Protein AF-A0A359LTC3-F1 (afdb_monomer_lite)

Foldseek 3Di:
DAAPVRLPLKFFFPFDDQQKTFTPAQDDDPVSGDDAFWWKWKAFQVCVVVLHGTFIWGFHDDDGRITGTDNDTPDDDDDHCVHAPSVRRIMMTTHPDNTDDDQDQDADPVRHRDDPRWDDDDPPDTDHDHDDDDTRPFADDWDQDPVVRDIRFDDDVPHGDDDGGDDDDDDDDDQWDWDDDPDTDDIGGPDPDDDPQQQFAKWWQFKFFAWDPPVPDPDTFTHTDWFAAEDELVRQQNWMKIFIPWFWDFVLKDLVFKWKWWFQFDQDPPDDDPNFQEGPGTDIDTFDWPDFTGDIRMTITHGDPVSSVVLQVSCQRHPLDFWIKMKIKGFFCRIAHVPDRHTHQQAWDFDDDDPDPGGGTDPGHHPRGGGDMHMGMYIYGYDAAAQDDPPQAFAEQDWDWFQAAPSRKIKIKHWGWLVSLVVLVPDDADPGPFHWHNFWDHHYVQWTFRFGNDHPCLNQQQPLVGHTFDADPVPRHGDVSSGDDQCQDHQRDDDDSTDIGMHMTMGNDIDNHRPPVRDCPVVVPDDPDDD

Radius of gyration: 44.3 Å; chains: 1; bounding box: 85×66×125 Å

Structure (mmCIF, N/CA/C/O backbone):
data_AF-A0A359LTC3-F1
#
_entry.id   AF-A0A359LTC3-F1
#
loop_
_atom_site.group_PDB
_atom_site.id
_atom_site.type_symbol
_atom_site.label_atom_id
_atom_site.label_alt_id
_atom_site.label_comp_id
_atom_site.label_asym_id
_atom_site.label_entity_id
_atom_site.label_seq_id
_atom_site.pdbx_PDB_ins_code
_atom_site.Cartn_x
_atom_site.Cartn_y
_atom_site.Cartn_z
_atom_site.occupancy
_atom_site.B_iso_or_equiv
_atom_site.auth_seq_id
_atom_site.auth_comp_id
_atom_site.auth_asym_id
_atom_site.auth_atom_id
_atom_site.pdbx_PDB_model_num
ATOM 1 N N . LYS A 1 1 ? -22.856 -18.318 55.490 1.00 91.56 1 LYS A N 1
ATOM 2 C CA . LYS A 1 1 ? -24.309 -18.609 55.398 1.00 91.56 1 LYS A CA 1
ATOM 3 C C . LYS A 1 1 ? -24.530 -19.569 54.240 1.00 91.56 1 LYS A C 1
ATOM 5 O O . LYS A 1 1 ? -23.689 -19.581 53.349 1.00 91.56 1 LYS A O 1
ATOM 10 N N . TRP A 1 2 ? -25.580 -20.380 54.265 1.00 93.00 2 TRP A N 1
ATOM 11 C CA . TRP A 1 2 ? -25.885 -21.337 53.197 1.00 93.00 2 TRP A CA 1
ATOM 12 C C . TRP A 1 2 ? -27.396 -21.496 53.049 1.00 93.00 2 TRP A C 1
ATOM 14 O O . TRP A 1 2 ? -28.146 -21.136 53.960 1.00 93.00 2 TRP A O 1
ATOM 24 N N . SER A 1 3 ? -27.821 -21.997 51.888 1.00 92.00 3 SER A N 1
ATOM 25 C CA . SER A 1 3 ? -29.218 -22.319 51.634 1.00 92.00 3 SER A CA 1
ATOM 26 C C . SER A 1 3 ? -29.363 -23.611 50.841 1.00 92.00 3 SER A C 1
ATOM 28 O O . SER A 1 3 ? -28.642 -23.811 49.862 1.00 92.00 3 SER A O 1
ATOM 30 N N . ARG A 1 4 ? -30.314 -24.463 51.242 1.00 89.88 4 ARG A N 1
ATOM 31 C CA . ARG A 1 4 ? -30.655 -25.697 50.506 1.00 89.88 4 ARG A CA 1
ATOM 32 C C . ARG A 1 4 ? -31.466 -25.413 49.238 1.00 89.88 4 ARG A C 1
ATOM 34 O O . ARG A 1 4 ? -31.474 -26.208 48.306 1.00 89.88 4 ARG A O 1
ATOM 41 N N . GLU A 1 5 ? -32.107 -24.248 49.177 1.00 88.81 5 GLU A N 1
ATOM 42 C CA . GLU A 1 5 ? -32.974 -23.825 48.072 1.00 88.81 5 GLU A CA 1
ATOM 43 C C . GLU A 1 5 ? -32.286 -22.801 47.165 1.00 88.81 5 GLU A C 1
ATOM 45 O O . GLU A 1 5 ? -32.947 -21.971 46.537 1.00 88.81 5 GLU A O 1
ATOM 50 N N . ASN A 1 6 ? -30.949 -22.821 47.111 1.00 89.31 6 ASN A N 1
ATOM 51 C CA . ASN A 1 6 ? -30.146 -21.909 46.293 1.00 89.31 6 ASN A CA 1
ATOM 52 C C . ASN A 1 6 ? -30.446 -20.415 46.571 1.00 89.31 6 ASN A C 1
ATOM 54 O O . ASN A 1 6 ? -30.403 -19.582 45.667 1.00 89.31 6 ASN A O 1
ATOM 58 N N . GLY A 1 7 ? -30.834 -20.072 47.808 1.00 89.00 7 GLY A N 1
ATOM 59 C CA . GLY A 1 7 ? -31.198 -18.701 48.184 1.00 89.00 7 GLY A CA 1
ATOM 60 C C . GLY A 1 7 ? -32.370 -18.127 47.374 1.00 89.00 7 GLY A C 1
ATOM 61 O O . GLY A 1 7 ? -32.441 -16.912 47.165 1.00 89.00 7 GLY A O 1
ATOM 62 N N . SER A 1 8 ? -33.253 -18.994 46.864 1.00 89.50 8 SER A N 1
ATOM 63 C CA . SER A 1 8 ? -34.365 -18.613 45.984 1.00 89.50 8 SER A CA 1
ATOM 64 C C . SER A 1 8 ? -35.547 -17.979 46.721 1.00 89.50 8 SER A C 1
ATOM 66 O O . SER A 1 8 ? -36.299 -17.216 46.112 1.00 89.50 8 SER A O 1
ATOM 68 N N . VAL A 1 9 ? -35.690 -18.227 48.027 1.00 92.19 9 VAL A N 1
ATOM 69 C CA . VAL A 1 9 ? -36.704 -17.575 48.865 1.00 92.19 9 VAL A CA 1
ATOM 70 C C . VAL A 1 9 ? -36.259 -16.149 49.166 1.00 92.19 9 VAL A C 1
ATOM 72 O O . VAL A 1 9 ? -35.479 -15.879 50.081 1.00 92.19 9 VAL A O 1
ATOM 75 N N . ALA A 1 10 ? -36.746 -15.226 48.342 1.00 93.12 10 ALA A N 1
ATOM 76 C CA . ALA A 1 10 ? -36.488 -13.804 48.462 1.00 93.12 10 ALA A CA 1
ATOM 77 C C . ALA A 1 10 ? -37.750 -12.988 48.166 1.00 93.12 10 ALA A C 1
ATOM 79 O O . ALA A 1 10 ? -38.581 -13.372 47.342 1.00 93.12 10 ALA A O 1
ATOM 80 N N . ALA A 1 11 ? -37.875 -11.837 48.820 1.00 93.44 11 ALA A N 1
ATOM 81 C CA . ALA A 1 11 ? -39.006 -10.935 48.654 1.00 93.44 11 ALA A CA 1
ATOM 82 C C . ALA A 1 11 ? -38.550 -9.480 48.604 1.00 93.44 11 ALA A C 1
ATOM 84 O O . ALA A 1 11 ? -37.616 -9.072 49.295 1.00 93.44 11 ALA A O 1
ATOM 85 N N . ARG A 1 12 ? -39.240 -8.681 47.788 1.00 94.81 12 ARG A N 1
ATOM 86 C CA . ARG A 1 12 ? -39.010 -7.238 47.713 1.00 94.81 12 ARG A CA 1
ATOM 87 C C . ARG A 1 12 ? -39.484 -6.562 48.998 1.00 94.81 12 ARG A C 1
ATOM 89 O O . ARG A 1 12 ? -40.595 -6.827 49.460 1.00 94.81 12 ARG A O 1
ATOM 96 N N . VAL A 1 13 ? -38.663 -5.654 49.512 1.00 96.00 13 VAL A N 1
ATOM 97 C CA . VAL A 1 13 ? -39.002 -4.775 50.629 1.00 96.00 13 VAL A CA 1
ATOM 98 C C . VAL A 1 13 ? -39.841 -3.607 50.115 1.00 96.00 13 VAL A C 1
ATOM 100 O O . VAL A 1 13 ? -39.467 -2.915 49.169 1.00 96.00 13 VAL A O 1
ATOM 103 N N . GLU A 1 14 ? -40.992 -3.401 50.744 1.00 95.00 14 GLU A N 1
ATOM 104 C CA . GLU A 1 14 ? -41.882 -2.263 50.525 1.00 95.00 14 GLU A CA 1
ATOM 105 C C . GLU A 1 14 ? -41.558 -1.109 51.478 1.00 95.00 14 GLU A C 1
ATOM 107 O O . GLU A 1 14 ? -41.566 0.046 51.063 1.00 95.00 14 GLU A O 1
ATOM 112 N N . SER A 1 15 ? -41.248 -1.401 52.743 1.00 94.81 15 SER A N 1
ATOM 113 C CA . SER A 1 15 ? -40.854 -0.388 53.724 1.00 94.81 15 SER A CA 1
ATOM 114 C C . SER A 1 15 ? -40.030 -0.984 54.867 1.00 94.81 15 SER A C 1
ATOM 116 O O . SER A 1 15 ? -40.087 -2.185 55.135 1.00 94.81 15 SER A O 1
ATOM 118 N N . ILE A 1 16 ? -39.254 -0.127 55.534 1.00 95.44 16 ILE A N 1
ATOM 119 C CA . ILE A 1 16 ? -38.472 -0.450 56.732 1.00 95.44 16 ILE A CA 1
ATOM 120 C C . ILE A 1 16 ? -38.823 0.599 57.785 1.00 95.44 16 ILE A C 1
ATOM 122 O O . ILE A 1 16 ? -38.643 1.792 57.533 1.00 95.44 16 ILE A O 1
ATOM 126 N N . SER A 1 17 ? -39.314 0.173 58.948 1.00 93.88 17 SER A N 1
ATOM 127 C CA . SER A 1 17 ? -39.653 1.065 60.059 1.00 93.88 17 SER A CA 1
ATOM 128 C C . SER A 1 17 ? -39.229 0.453 61.390 1.00 93.88 17 SER A C 1
ATOM 130 O O . SER A 1 17 ? -39.826 -0.505 61.873 1.00 93.88 17 SER A O 1
ATOM 132 N N . GLY A 1 18 ? -38.165 0.993 61.989 1.00 90.88 18 GLY A N 1
ATOM 133 C CA . GLY A 1 18 ? -37.578 0.414 63.198 1.00 90.88 18 GLY A CA 1
ATOM 134 C C . GLY A 1 18 ? -37.147 -1.038 62.968 1.00 90.88 18 GLY A C 1
ATOM 135 O O . GLY A 1 18 ? -36.305 -1.298 62.115 1.00 90.88 18 GLY A O 1
ATOM 136 N N . SER A 1 19 ? -37.732 -1.967 63.724 1.00 94.19 19 SER A N 1
ATOM 137 C CA . SER A 1 19 ? -37.494 -3.413 63.617 1.00 94.19 19 SER A CA 1
ATOM 138 C C . SER A 1 19 ? -38.477 -4.138 62.692 1.00 94.19 19 SER A C 1
ATOM 140 O O . SER A 1 19 ? -38.476 -5.365 62.661 1.00 94.19 19 SER A O 1
ATOM 142 N N . GLU A 1 20 ? -39.347 -3.421 61.981 1.00 96.06 20 GLU A N 1
ATOM 143 C CA . GLU A 1 20 ? -40.336 -4.005 61.074 1.00 96.06 20 GLU A CA 1
ATOM 144 C C . GLU A 1 20 ? -39.928 -3.798 59.612 1.00 96.06 20 GLU A C 1
ATOM 146 O O . GLU A 1 20 ? -39.663 -2.678 59.165 1.00 96.06 20 GLU A O 1
ATOM 151 N N . ILE A 1 21 ? -39.910 -4.889 58.848 1.00 96.69 21 ILE A N 1
ATOM 152 C CA . ILE A 1 21 ? -39.677 -4.906 57.403 1.00 96.69 21 ILE A CA 1
ATOM 153 C C . ILE A 1 21 ? -40.971 -5.367 56.735 1.00 96.69 21 ILE A C 1
ATOM 155 O O . ILE A 1 21 ? -41.387 -6.513 56.897 1.00 96.69 21 ILE A O 1
ATOM 159 N N . THR A 1 22 ? -41.610 -4.487 55.967 1.00 95.94 22 THR A N 1
ATOM 160 C CA . THR A 1 22 ? -42.821 -4.833 55.210 1.00 95.94 22 THR A CA 1
ATOM 161 C C . THR A 1 22 ? -42.436 -5.313 53.819 1.00 95.94 22 THR A C 1
ATOM 163 O O . THR A 1 22 ? -41.680 -4.643 53.115 1.00 95.94 22 THR A O 1
ATOM 166 N N . LEU A 1 23 ? -42.964 -6.461 53.404 1.00 94.69 23 LEU A N 1
ATOM 167 C CA . LEU A 1 23 ? -42.691 -7.084 52.113 1.00 94.69 23 LEU A CA 1
ATOM 168 C C . LEU A 1 23 ? -43.832 -6.864 51.120 1.00 94.69 23 LEU A C 1
ATOM 170 O O . LEU A 1 23 ? -45.009 -7.000 51.450 1.00 94.69 23 LEU A O 1
ATOM 174 N N . THR A 1 24 ? -43.495 -6.651 49.846 1.00 90.62 24 THR A N 1
ATOM 175 C CA . THR A 1 24 ? -44.521 -6.552 48.796 1.00 90.62 24 THR A CA 1
ATOM 176 C C . THR A 1 24 ? -45.248 -7.883 48.599 1.00 90.62 24 THR A C 1
ATOM 178 O O . THR A 1 24 ? -46.451 -7.891 48.347 1.00 90.62 24 THR A O 1
ATOM 181 N N . ALA A 1 25 ? -44.547 -9.016 48.715 1.00 84.06 25 ALA A N 1
ATOM 182 C CA . ALA A 1 25 ? -45.129 -10.358 48.678 1.00 84.06 25 ALA A CA 1
ATOM 183 C C . ALA A 1 25 ? -44.219 -11.360 49.426 1.00 84.06 25 ALA A C 1
ATOM 185 O O . ALA A 1 25 ? -43.155 -11.685 48.905 1.00 84.06 25 ALA A O 1
ATOM 186 N N . PRO A 1 26 ? -44.609 -11.862 50.612 1.00 73.19 26 PRO A N 1
ATOM 187 C CA . PRO A 1 26 ? -43.753 -12.684 51.483 1.00 73.19 26 PRO A CA 1
ATOM 188 C C . PRO A 1 26 ? -43.601 -14.166 51.066 1.00 73.19 26 PRO A C 1
ATOM 190 O O . PRO A 1 26 ? -42.971 -14.931 51.786 1.00 73.19 26 PRO A O 1
ATOM 193 N N . GLY A 1 27 ? -44.152 -14.589 49.921 1.00 68.31 27 GLY A N 1
ATOM 194 C CA . GLY A 1 27 ? -44.245 -16.008 49.526 1.00 68.31 27 GLY A CA 1
ATOM 195 C C . GLY A 1 27 ? -45.636 -16.601 49.799 1.00 68.31 27 GLY A C 1
ATOM 196 O O . GLY A 1 27 ? -46.436 -16.004 50.514 1.00 68.31 27 GLY A O 1
ATOM 197 N N . ARG A 1 28 ? -45.987 -17.722 49.144 1.00 59.72 28 ARG A N 1
ATOM 198 C CA . ARG A 1 28 ? -47.367 -18.272 49.138 1.00 59.72 28 ARG A CA 1
ATOM 199 C C . ARG A 1 28 ? -47.667 -19.295 50.246 1.00 59.72 28 ARG A C 1
ATOM 201 O O . ARG A 1 28 ? -48.844 -19.528 50.505 1.00 59.72 28 ARG A O 1
ATOM 208 N N . ASP A 1 29 ? -46.660 -19.912 50.865 1.00 62.38 29 ASP A N 1
ATOM 209 C CA . ASP A 1 29 ? -46.832 -20.972 51.871 1.00 62.38 29 ASP A CA 1
ATOM 210 C C . ASP A 1 29 ? -45.672 -21.016 52.892 1.00 62.38 29 ASP A C 1
ATOM 212 O O . ASP A 1 29 ? -44.724 -20.243 52.791 1.00 62.38 29 ASP A O 1
ATOM 216 N N . GLN A 1 30 ? -45.763 -21.902 53.895 1.00 57.91 30 GLN A N 1
ATOM 217 C CA . GLN A 1 30 ? -44.752 -22.058 54.957 1.00 57.91 30 GLN A CA 1
ATOM 218 C C . GLN A 1 30 ? -43.408 -22.627 54.470 1.00 57.91 30 GLN A C 1
ATOM 220 O O . GLN A 1 30 ? -42.405 -22.450 55.153 1.00 57.91 30 GLN A O 1
ATOM 225 N N . LEU A 1 31 ? -43.371 -23.318 53.327 1.00 62.31 31 LEU A N 1
ATOM 226 C CA . LEU A 1 31 ? -42.139 -23.894 52.776 1.00 62.31 31 LEU A CA 1
ATOM 227 C C . LEU A 1 31 ? -41.348 -22.834 51.999 1.00 62.31 31 LEU A C 1
ATOM 229 O O . LEU A 1 31 ? -40.141 -22.701 52.186 1.00 62.31 31 LEU A O 1
ATOM 233 N N . LEU A 1 32 ? -42.046 -22.024 51.204 1.00 70.19 32 LEU A N 1
ATOM 234 C CA . LEU A 1 32 ? -41.499 -20.998 50.311 1.00 70.19 32 LEU A CA 1
ATOM 235 C C . LEU A 1 32 ? -41.654 -19.566 50.857 1.00 70.19 32 LEU A C 1
ATOM 237 O O . LEU A 1 32 ? -41.551 -18.599 50.098 1.00 70.19 32 LEU A O 1
ATOM 241 N N . GLY A 1 33 ? -41.967 -19.427 52.145 1.00 83.12 33 GLY A N 1
ATOM 242 C CA . GLY A 1 33 ? -42.194 -18.152 52.828 1.00 83.12 33 GLY A CA 1
ATOM 243 C C . GLY A 1 33 ? -41.216 -17.901 53.974 1.00 83.12 33 GLY A C 1
ATOM 244 O O . GLY A 1 33 ? -40.239 -18.622 54.156 1.00 83.12 33 GLY A O 1
ATOM 245 N N . PHE A 1 34 ? -41.483 -16.866 54.762 1.00 90.75 34 PHE A N 1
ATOM 246 C CA . PHE A 1 34 ? -40.676 -16.512 55.932 1.00 90.75 34 PHE A CA 1
ATOM 247 C C . PHE A 1 34 ? -41.356 -16.994 57.213 1.00 90.75 34 PHE A C 1
ATOM 249 O O . PHE A 1 34 ? -42.572 -16.855 57.361 1.00 90.75 34 PHE A O 1
ATOM 256 N N . ALA A 1 35 ? -40.575 -17.527 58.148 1.00 90.88 35 ALA A N 1
ATOM 257 C CA . ALA A 1 35 ? -41.045 -18.009 59.438 1.00 90.88 35 ALA A CA 1
ATOM 258 C C . ALA A 1 35 ? -40.276 -17.370 60.605 1.00 90.88 35 ALA A C 1
ATOM 260 O O . ALA A 1 35 ? -39.141 -16.905 60.478 1.00 90.88 35 ALA A O 1
ATOM 261 N N . THR A 1 36 ? -40.903 -17.364 61.784 1.00 93.19 36 THR A N 1
ATOM 262 C CA . THR A 1 36 ? -40.237 -16.957 63.024 1.00 93.19 36 THR A CA 1
ATOM 263 C C . THR A 1 36 ? -38.998 -17.815 63.263 1.00 93.19 36 THR A C 1
ATOM 265 O O . THR A 1 36 ? -39.069 -19.042 63.277 1.00 93.19 36 THR A O 1
ATOM 268 N N . GLY A 1 37 ? -37.873 -17.157 63.531 1.00 91.94 37 GLY A N 1
ATOM 269 C CA . GLY A 1 37 ? -36.592 -17.796 63.789 1.00 91.94 37 GLY A CA 1
ATOM 270 C C . GLY A 1 37 ? -35.695 -17.939 62.562 1.00 91.94 37 GLY A C 1
ATOM 271 O O . GLY A 1 37 ? -34.514 -18.233 62.774 1.00 91.94 37 GLY A O 1
ATOM 272 N N . ASP A 1 38 ? -36.206 -17.692 61.351 1.00 92.81 38 ASP A N 1
ATOM 273 C CA . ASP A 1 38 ? -35.420 -17.704 60.116 1.00 92.81 38 ASP A CA 1
ATOM 274 C C . ASP A 1 38 ? -34.346 -16.613 60.121 1.00 92.81 38 ASP A C 1
ATOM 276 O O . ASP A 1 38 ? -34.516 -15.530 60.694 1.00 92.81 38 ASP A O 1
ATOM 280 N N . TRP A 1 39 ? -33.244 -16.894 59.429 1.00 95.56 39 TRP A N 1
ATOM 281 C CA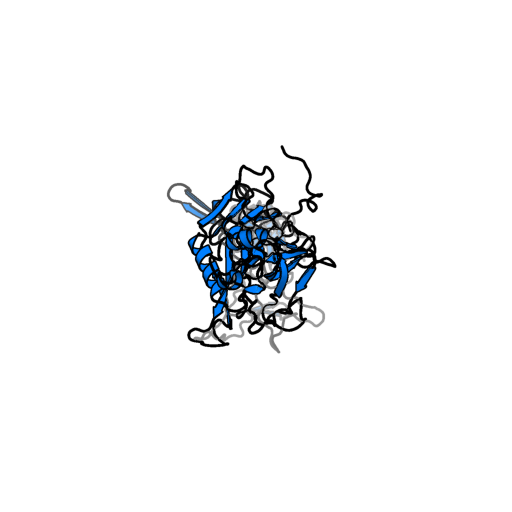 . TRP A 1 39 ? -32.213 -15.911 59.128 1.00 95.56 39 TRP A CA 1
ATOM 282 C C . TRP A 1 39 ? -32.455 -15.308 57.753 1.00 95.56 39 TRP A C 1
ATOM 284 O O . TRP A 1 39 ? -32.657 -16.027 56.774 1.00 95.56 39 TRP A O 1
ATOM 294 N N . ILE A 1 40 ? -32.393 -13.983 57.671 1.00 95.75 40 ILE A N 1
ATOM 295 C CA . ILE A 1 40 ? -32.531 -13.242 56.423 1.00 95.75 40 ILE A CA 1
ATOM 296 C C . ILE A 1 40 ? -31.348 -12.309 56.201 1.00 95.75 40 ILE A C 1
ATOM 298 O O . ILE A 1 40 ? -30.773 -11.771 57.144 1.00 95.75 40 ILE A O 1
ATOM 302 N N . GLU A 1 41 ? -31.002 -12.099 54.938 1.00 96.31 41 GLU A N 1
ATOM 303 C CA . GLU A 1 41 ? -30.144 -10.999 54.514 1.00 96.31 41 GLU A CA 1
ATOM 304 C C . GLU A 1 41 ? -30.977 -9.910 53.849 1.00 96.31 41 GLU A C 1
ATOM 306 O O . GLU A 1 41 ? -31.718 -10.202 52.909 1.00 96.31 41 GLU A O 1
ATOM 311 N N . VAL A 1 42 ? -30.811 -8.668 54.299 1.00 96.75 42 VAL A N 1
ATOM 312 C CA . VAL A 1 42 ? -31.336 -7.474 53.630 1.00 96.75 42 VAL A CA 1
ATOM 313 C C . VAL A 1 42 ? -30.253 -6.898 52.722 1.00 96.75 42 VAL A C 1
ATOM 315 O O . VAL A 1 42 ? -29.126 -6.681 53.161 1.00 96.75 42 VAL A O 1
ATOM 318 N N . THR A 1 43 ? -30.575 -6.666 51.452 1.00 96.25 43 THR A N 1
ATOM 319 C CA . THR A 1 43 ? -29.653 -6.069 50.473 1.00 96.25 43 THR A CA 1
ATOM 320 C C . THR A 1 43 ? -30.418 -5.291 49.397 1.00 96.25 43 THR A C 1
ATOM 322 O O . THR A 1 43 ? -31.649 -5.325 49.365 1.00 96.25 43 THR A O 1
ATOM 325 N N . ASP A 1 44 ? -29.711 -4.584 48.519 1.00 95.88 44 ASP A N 1
ATOM 326 C CA . ASP A 1 44 ? -30.258 -3.855 47.373 1.00 95.88 44 ASP A CA 1
ATOM 327 C C . ASP A 1 44 ? -29.274 -3.862 46.185 1.00 95.88 44 ASP A C 1
ATOM 329 O O . ASP A 1 44 ? -28.146 -4.351 46.293 1.00 95.88 44 ASP A O 1
ATOM 333 N N . ASP A 1 45 ? -29.695 -3.336 45.034 1.00 94.69 45 ASP A N 1
ATOM 334 C CA . ASP A 1 45 ? -28.867 -3.330 43.823 1.00 94.69 45 ASP A CA 1
ATOM 335 C C . ASP A 1 45 ? -27.600 -2.467 43.989 1.00 94.69 45 ASP A C 1
ATOM 337 O O . ASP A 1 45 ? -26.589 -2.727 43.341 1.00 94.69 45 ASP A O 1
ATOM 341 N N . LEU A 1 46 ? -27.613 -1.441 44.853 1.00 94.12 46 LEU A N 1
ATOM 342 C CA . LEU A 1 46 ? -26.445 -0.580 45.072 1.00 94.12 46 LEU A CA 1
ATOM 343 C C . LEU A 1 46 ? -25.337 -1.318 45.823 1.00 94.12 46 LEU A C 1
ATOM 345 O O . LEU A 1 46 ? -24.171 -1.191 45.453 1.00 94.12 46 LEU A O 1
ATOM 349 N N . HIS A 1 47 ? -25.693 -2.090 46.850 1.00 93.12 47 HIS A N 1
ATOM 350 C CA . HIS A 1 47 ? -24.747 -2.935 47.577 1.00 93.12 47 HIS A CA 1
ATOM 351 C C . HIS A 1 47 ? -24.182 -4.031 46.672 1.00 93.12 47 HIS A C 1
ATOM 353 O O . HIS A 1 47 ? -22.965 -4.214 46.618 1.00 93.12 47 HIS A O 1
ATOM 359 N N . GLU A 1 48 ? -25.041 -4.697 45.890 1.00 89.75 48 GLU A N 1
ATOM 360 C CA . GLU A 1 48 ? -24.609 -5.720 44.931 1.00 89.75 48 GLU A CA 1
ATOM 361 C C . GLU A 1 48 ? -23.626 -5.140 43.895 1.00 89.75 48 GLU A C 1
ATOM 363 O O . GLU A 1 48 ? -22.558 -5.712 43.678 1.00 89.75 48 GLU A O 1
ATOM 368 N N . LEU A 1 49 ? -23.918 -3.967 43.316 1.00 88.62 49 LEU A N 1
ATOM 369 C CA . LEU A 1 49 ? -23.048 -3.305 42.332 1.00 88.62 49 LEU A CA 1
ATOM 370 C C . LEU A 1 49 ? -21.732 -2.773 42.920 1.00 88.62 49 LEU A C 1
ATOM 372 O O . LEU A 1 49 ? -20.749 -2.637 42.189 1.00 88.62 49 LEU A O 1
ATOM 376 N N . ARG A 1 50 ? -21.697 -2.449 44.218 1.00 89.81 50 ARG A N 1
ATOM 377 C CA . ARG A 1 50 ? -20.484 -1.997 44.921 1.00 89.81 50 ARG A CA 1
ATOM 378 C C . ARG A 1 50 ? -19.677 -3.138 45.542 1.00 89.81 50 ARG A C 1
ATOM 380 O O . ARG A 1 50 ? -18.564 -2.897 46.006 1.00 89.81 50 ARG A O 1
ATOM 387 N N . GLY A 1 51 ? -20.197 -4.367 45.531 1.00 89.06 51 GLY A N 1
ATOM 388 C CA . GLY A 1 51 ? -19.580 -5.502 46.221 1.00 89.06 51 GLY A CA 1
ATOM 389 C C . GLY A 1 51 ? -19.613 -5.361 47.749 1.00 89.06 51 GLY A C 1
ATOM 390 O O . GLY A 1 51 ? -18.726 -5.865 48.440 1.00 89.06 51 GLY A O 1
ATOM 391 N N . GLU A 1 52 ? -20.610 -4.656 48.281 1.00 92.50 52 GLU A N 1
ATOM 392 C CA . GLU A 1 52 ? -20.820 -4.447 49.717 1.00 92.50 52 GLU A CA 1
ATOM 393 C C . GLU A 1 52 ? -21.769 -5.528 50.269 1.00 92.50 52 GLU A C 1
ATOM 395 O O . GLU A 1 52 ? -22.740 -5.892 49.599 1.00 92.50 52 GLU A O 1
ATOM 400 N N . PRO A 1 53 ? -21.497 -6.109 51.453 1.00 91.69 53 PRO A N 1
ATOM 401 C CA . PRO A 1 53 ? -22.353 -7.152 52.014 1.00 91.69 53 PRO A CA 1
ATOM 402 C C . PRO A 1 53 ? -23.701 -6.583 52.479 1.00 91.69 53 PRO A C 1
ATOM 404 O O . PRO A 1 53 ? -23.790 -5.428 52.894 1.00 91.69 53 PRO A O 1
ATOM 407 N N . GLY A 1 54 ? -24.750 -7.409 52.442 1.00 94.81 54 GLY A N 1
ATOM 408 C CA . GLY A 1 54 ? -26.029 -7.082 53.069 1.00 94.81 54 GLY A CA 1
ATOM 409 C C . GLY A 1 54 ? -26.015 -7.271 54.591 1.00 94.81 54 GLY A C 1
ATOM 410 O O . GLY A 1 54 ? -25.048 -7.772 55.167 1.00 94.81 54 GLY A O 1
ATOM 41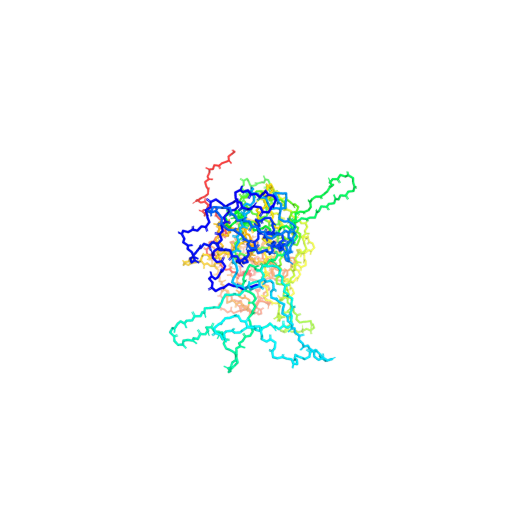1 N N . SER A 1 55 ? -27.123 -6.916 55.240 1.00 95.62 55 SER A N 1
ATOM 412 C CA . SER A 1 55 ? -27.326 -7.106 56.679 1.00 95.62 55 SER A CA 1
ATOM 413 C C . SER A 1 55 ? -27.916 -8.474 56.972 1.00 95.62 55 SER A C 1
ATOM 415 O O . SER A 1 55 ? -29.044 -8.750 56.564 1.00 95.62 55 SER A O 1
ATOM 417 N N . LEU A 1 56 ? -27.208 -9.309 57.729 1.00 95.88 56 LEU A N 1
ATOM 418 C CA . LEU A 1 56 ? -27.707 -10.604 58.188 1.00 95.88 56 LEU A CA 1
ATOM 419 C C . LEU A 1 56 ? -28.391 -10.453 59.554 1.00 95.88 56 LEU A C 1
ATOM 421 O O . LEU A 1 56 ? -27.766 -10.012 60.520 1.00 95.88 56 LEU A O 1
ATOM 425 N N . ILE A 1 57 ? -29.664 -10.835 59.651 1.00 96.62 57 ILE A N 1
ATOM 426 C CA . ILE A 1 57 ? -30.468 -10.689 60.870 1.00 96.62 57 ILE A CA 1
ATOM 427 C C . ILE A 1 57 ? -31.490 -11.818 61.017 1.00 96.62 57 ILE A C 1
ATOM 429 O O . ILE A 1 57 ? -31.848 -12.476 60.039 1.00 96.62 57 ILE A O 1
ATOM 433 N N . ARG A 1 58 ? -31.968 -12.045 62.242 1.00 96.69 58 ARG A N 1
ATOM 434 C CA . ARG A 1 58 ? -32.974 -13.063 62.544 1.00 96.69 58 ARG A CA 1
ATOM 435 C C . ARG A 1 58 ? -34.375 -12.468 62.683 1.00 96.69 58 ARG A C 1
ATOM 437 O O . ARG A 1 58 ? -34.546 -11.386 63.247 1.00 96.69 58 ARG A O 1
ATOM 444 N N . ILE A 1 59 ? -35.375 -13.205 62.206 1.00 95.56 59 ILE A N 1
ATOM 445 C CA . ILE A 1 59 ? -36.797 -12.884 62.361 1.00 95.56 59 ILE A CA 1
ATOM 446 C C . ILE A 1 59 ? -37.283 -13.323 63.749 1.00 95.56 59 ILE A C 1
ATOM 448 O O . ILE A 1 59 ? -37.116 -14.483 64.131 1.00 95.56 59 ILE A O 1
ATOM 452 N N . ILE A 1 60 ? -37.935 -12.420 64.482 1.00 96.81 60 ILE A N 1
ATOM 453 C CA . ILE A 1 60 ? -38.571 -12.705 65.778 1.00 96.81 60 ILE A CA 1
ATOM 454 C C . ILE A 1 60 ? -40.075 -12.968 65.655 1.00 96.81 60 ILE A C 1
ATOM 456 O O . ILE A 1 60 ? -40.625 -13.737 66.440 1.00 96.81 60 ILE A O 1
ATOM 460 N N . GLU A 1 61 ? -40.736 -12.382 64.657 1.00 95.44 61 GLU A N 1
ATOM 461 C CA . GLU A 1 61 ? -42.168 -12.562 64.415 1.00 95.44 61 GLU A CA 1
ATOM 462 C C . GLU A 1 61 ? -42.506 -12.338 62.937 1.00 95.44 61 GLU A C 1
ATOM 464 O O . GLU A 1 61 ? -41.899 -11.496 62.274 1.00 95.44 61 GLU A O 1
ATOM 469 N N . VAL A 1 62 ? -43.487 -13.087 62.428 1.00 93.25 62 VAL A N 1
ATOM 470 C CA . VAL A 1 62 ? -44.048 -12.907 61.083 1.00 93.25 62 VAL A CA 1
ATOM 471 C C . VAL A 1 62 ? -45.544 -12.655 61.201 1.00 93.25 62 VAL A C 1
ATOM 473 O O . VAL A 1 62 ? -46.284 -13.518 61.675 1.00 93.25 62 VAL A O 1
ATOM 476 N N . ASN A 1 63 ? -45.993 -11.492 60.733 1.00 91.88 63 ASN A N 1
ATOM 477 C CA . ASN A 1 63 ? -47.405 -11.132 60.658 1.00 91.88 63 ASN A CA 1
ATOM 478 C C . ASN A 1 63 ? -47.774 -10.758 59.217 1.00 91.88 63 ASN A C 1
ATOM 480 O O . ASN A 1 63 ? -47.571 -9.624 58.778 1.00 91.88 63 ASN A O 1
ATOM 484 N N . ASP A 1 64 ? -48.296 -11.739 58.477 1.00 88.56 64 ASP A N 1
ATOM 485 C CA . ASP A 1 64 ? -48.592 -11.651 57.043 1.00 88.56 64 ASP A CA 1
ATOM 486 C C . ASP A 1 64 ? -47.382 -11.140 56.237 1.00 88.56 64 ASP A C 1
ATOM 488 O O . ASP A 1 64 ? -46.455 -11.897 55.951 1.00 88.56 64 ASP A O 1
ATOM 492 N N . ARG A 1 65 ? -47.359 -9.847 55.899 1.00 92.38 65 ARG A N 1
ATOM 493 C CA . ARG A 1 65 ? -46.302 -9.211 55.096 1.00 92.38 65 ARG A CA 1
ATOM 494 C C . ARG A 1 65 ? -45.212 -8.545 55.926 1.00 92.38 65 ARG A C 1
ATOM 496 O O . ARG A 1 65 ? -44.242 -8.060 55.349 1.00 92.38 65 ARG A O 1
ATOM 503 N N . VAL A 1 66 ? -45.400 -8.445 57.236 1.00 95.19 66 VAL A N 1
ATOM 504 C CA . VAL A 1 66 ? -44.512 -7.709 58.133 1.00 95.19 66 VAL A CA 1
ATOM 505 C C . VAL A 1 66 ? -43.618 -8.702 58.859 1.00 95.19 66 VAL A C 1
ATOM 507 O O . VAL A 1 66 ? -44.098 -9.585 59.571 1.00 95.19 66 VAL A O 1
ATOM 510 N N . LEU A 1 67 ? -42.312 -8.554 58.655 1.00 96.12 67 LEU A N 1
ATOM 511 C CA . LEU A 1 67 ? -41.285 -9.277 59.389 1.00 96.12 67 LEU A CA 1
ATOM 512 C C . LEU A 1 67 ? -40.782 -8.387 60.518 1.00 96.12 67 LEU A C 1
ATOM 514 O O . LEU A 1 67 ? -40.202 -7.332 60.257 1.00 96.12 67 LEU A O 1
ATOM 518 N N . THR A 1 68 ? -40.955 -8.827 61.757 1.00 97.06 68 THR A N 1
ATOM 519 C CA . THR A 1 68 ? -40.299 -8.198 62.901 1.00 97.06 68 THR A CA 1
ATOM 520 C C . THR A 1 68 ? -38.957 -8.892 63.112 1.00 97.06 68 THR A C 1
ATOM 522 O O . THR A 1 68 ? -38.905 -10.120 63.218 1.00 97.06 68 THR A O 1
ATOM 525 N N . VAL A 1 69 ? -37.866 -8.130 63.164 1.00 96.94 69 VAL A N 1
ATOM 526 C CA . VAL A 1 69 ? -36.488 -8.640 63.290 1.00 96.94 69 VAL A CA 1
ATOM 527 C C . VAL A 1 69 ? -35.847 -8.262 64.627 1.00 96.94 69 VAL A C 1
ATOM 529 O O . VAL A 1 69 ? -36.365 -7.428 65.371 1.00 96.94 69 VAL A O 1
ATOM 532 N N . GLU A 1 70 ? -34.723 -8.900 64.959 1.00 95.56 70 GLU A N 1
ATOM 533 C CA . GLU A 1 70 ? -33.918 -8.548 66.136 1.00 95.56 70 GLU A CA 1
ATOM 534 C C . GLU A 1 70 ? -33.444 -7.077 66.107 1.00 95.56 70 GLU A C 1
ATOM 536 O O . GLU A 1 70 ? -33.424 -6.416 65.071 1.00 95.56 70 GLU A O 1
ATOM 541 N N . ALA A 1 71 ? -33.055 -6.533 67.264 1.00 87.88 71 ALA A N 1
ATOM 542 C CA . ALA A 1 71 ? -32.669 -5.121 67.377 1.00 87.88 71 ALA A CA 1
ATOM 543 C C . ALA A 1 71 ? -31.283 -4.800 66.786 1.00 87.88 71 ALA A C 1
ATOM 545 O O . ALA A 1 71 ? -30.991 -3.639 66.499 1.00 87.88 71 ALA A O 1
ATOM 546 N N . ALA A 1 72 ? -30.418 -5.805 66.643 1.00 89.88 72 ALA A N 1
ATOM 547 C CA . ALA A 1 72 ? -29.067 -5.657 66.119 1.00 89.88 72 ALA A CA 1
ATOM 548 C C . ALA A 1 72 ? -28.829 -6.677 65.006 1.00 89.88 72 ALA A C 1
ATOM 550 O O . ALA A 1 72 ? -29.232 -7.834 65.115 1.00 89.88 72 ALA A O 1
ATOM 551 N N . THR A 1 73 ? -28.157 -6.241 63.944 1.00 90.56 73 THR A N 1
ATOM 552 C CA . THR A 1 73 ? -27.688 -7.128 62.882 1.00 90.56 73 THR A CA 1
ATOM 553 C C . THR A 1 73 ? -26.531 -7.981 63.392 1.00 90.56 73 THR A C 1
ATOM 555 O O . THR A 1 73 ? -25.720 -7.535 64.205 1.00 90.56 73 THR A O 1
ATOM 558 N N . LEU A 1 74 ? -26.460 -9.226 62.923 1.00 90.25 74 LEU A N 1
ATOM 559 C CA . LEU A 1 74 ? -25.324 -10.100 63.210 1.00 90.25 74 LEU A CA 1
ATOM 560 C C . LEU A 1 74 ? -24.097 -9.688 62.389 1.00 90.25 74 LEU A C 1
ATOM 562 O O . LEU A 1 74 ? -22.975 -9.745 62.884 1.00 90.25 74 LEU A O 1
ATOM 566 N N . ASP A 1 75 ? -24.327 -9.304 61.136 1.00 88.75 75 ASP A N 1
ATOM 567 C CA . ASP A 1 75 ? -23.313 -8.838 60.195 1.00 88.75 75 ASP A CA 1
ATOM 568 C C . ASP A 1 75 ? -23.937 -7.802 59.249 1.00 88.75 75 ASP A C 1
ATOM 570 O O . ASP A 1 75 ? -25.153 -7.819 59.037 1.00 88.75 75 ASP A O 1
ATOM 574 N N . GLY A 1 76 ? -23.119 -6.913 58.690 1.00 90.31 76 GLY A N 1
ATOM 575 C CA . GLY A 1 76 ? -23.553 -5.807 57.834 1.00 90.31 76 GLY A CA 1
ATOM 576 C C . GLY A 1 76 ? -24.086 -4.572 58.586 1.00 90.31 76 GLY A C 1
ATOM 577 O O . GLY A 1 76 ? -24.143 -4.552 59.822 1.00 90.31 76 GLY A O 1
ATOM 578 N N . PRO A 1 77 ? -24.447 -3.506 57.847 1.00 93.06 77 PRO A N 1
ATOM 579 C CA . PRO A 1 77 ? -24.857 -2.220 58.413 1.00 93.06 77 PRO A CA 1
ATOM 580 C C . PRO A 1 77 ? -26.211 -2.301 59.139 1.00 93.06 77 PRO A C 1
ATOM 582 O O . PRO A 1 77 ? -26.864 -3.343 59.178 1.00 93.06 77 PRO A O 1
ATOM 585 N N . ALA A 1 78 ? -26.652 -1.202 59.753 1.00 93.31 78 ALA A N 1
ATOM 586 C CA . ALA A 1 78 ? -27.971 -1.149 60.381 1.00 93.31 78 ALA A CA 1
ATOM 587 C C . ALA A 1 78 ? -29.085 -1.115 59.320 1.00 93.31 78 ALA A C 1
ATOM 589 O O . ALA A 1 78 ? -29.018 -0.346 58.360 1.00 93.31 78 ALA A O 1
ATOM 590 N N . ILE A 1 79 ? -30.148 -1.896 59.525 1.00 94.44 79 ILE A N 1
ATOM 591 C CA . ILE A 1 79 ? -31.274 -1.972 58.586 1.00 94.44 79 ILE A CA 1
ATOM 592 C C . ILE A 1 79 ? -32.118 -0.701 58.708 1.00 94.44 79 ILE A C 1
ATOM 594 O O . ILE A 1 79 ? -32.919 -0.541 59.625 1.00 94.44 79 ILE A O 1
ATOM 598 N N . THR A 1 80 ? -31.923 0.226 57.773 1.00 92.88 80 THR A N 1
ATOM 599 C CA . THR A 1 80 ? -32.657 1.494 57.700 1.00 92.88 80 THR A CA 1
ATOM 600 C C . THR A 1 80 ? -33.041 1.798 56.256 1.00 92.88 80 THR A C 1
ATOM 602 O O . THR A 1 80 ? -32.394 1.330 55.323 1.00 92.88 80 THR A O 1
ATOM 605 N N . GLN A 1 81 ? -34.067 2.628 56.054 1.00 89.50 81 GLN A N 1
ATOM 606 C CA . GLN A 1 81 ? -34.490 3.046 54.711 1.00 89.50 81 GLN A CA 1
ATOM 607 C C . GLN A 1 81 ? -33.446 3.924 53.992 1.00 89.50 81 GLN A C 1
ATOM 609 O O . GLN A 1 81 ? -33.474 4.052 52.770 1.00 89.50 81 GLN A O 1
ATOM 614 N N . THR A 1 82 ? -32.536 4.551 54.744 1.00 90.06 82 THR A N 1
ATOM 615 C CA . THR A 1 82 ? -31.404 5.305 54.189 1.00 90.06 82 THR A CA 1
ATOM 616 C C . THR A 1 82 ? -30.280 4.401 53.703 1.00 90.06 82 THR A C 1
ATOM 618 O O . THR A 1 82 ? -29.624 4.749 52.726 1.00 90.06 82 THR A O 1
ATOM 621 N N . GLU A 1 83 ? -30.078 3.267 54.376 1.00 94.81 83 GLU A N 1
ATOM 622 C CA . GLU A 1 83 ? -29.073 2.273 53.999 1.00 94.81 83 GLU A CA 1
ATOM 623 C C . GLU A 1 83 ? -29.554 1.444 52.805 1.00 94.81 83 GLU A C 1
ATOM 625 O O . GLU A 1 83 ? -28.887 1.393 51.777 1.00 94.81 83 GLU A O 1
ATOM 630 N N . TYR A 1 84 ? -30.756 0.868 52.914 1.00 94.38 84 TYR A N 1
ATOM 631 C CA . TYR A 1 84 ? -31.354 0.011 51.892 1.00 94.38 84 TYR A CA 1
ATOM 632 C C . TYR A 1 84 ? -32.425 0.759 51.108 1.00 94.38 84 TYR A C 1
ATOM 634 O O . TYR A 1 84 ? -33.548 0.971 51.580 1.00 94.38 84 TYR A O 1
ATOM 642 N N . GLN A 1 85 ? -32.086 1.165 49.885 1.00 88.75 85 GLN A N 1
ATOM 643 C CA . GLN A 1 85 ? -32.929 2.057 49.099 1.00 88.75 85 GLN A CA 1
ATOM 644 C C . GLN A 1 85 ? -34.027 1.288 48.357 1.00 88.75 85 GLN A C 1
ATOM 646 O O . GLN A 1 85 ? -33.774 0.497 47.451 1.00 88.75 85 GLN A O 1
ATOM 651 N N . LEU A 1 86 ? -35.292 1.601 48.654 1.00 87.06 86 LEU A N 1
ATOM 652 C CA . LEU A 1 86 ? -36.454 0.973 47.999 1.00 87.06 86 LEU A CA 1
ATOM 653 C C . LEU A 1 86 ? -36.486 1.187 46.471 1.00 87.06 86 LEU A C 1
ATOM 655 O O . LEU A 1 86 ? -36.994 0.344 45.725 1.00 87.06 86 LEU A O 1
ATOM 659 N N . GLY A 1 87 ? -35.941 2.321 46.009 1.00 88.88 87 GLY A N 1
ATOM 660 C CA . GLY A 1 87 ? -35.776 2.645 44.588 1.00 88.88 87 GLY A CA 1
ATOM 661 C C . GLY A 1 87 ? -34.683 1.831 43.886 1.00 88.88 87 GLY A C 1
ATOM 662 O O . GLY A 1 87 ? -34.705 1.740 42.664 1.00 88.88 87 GLY A O 1
ATOM 663 N N . ALA A 1 88 ? -33.782 1.206 44.648 1.00 91.50 88 ALA A N 1
ATOM 664 C CA . ALA A 1 88 ? -32.735 0.303 44.174 1.00 91.50 88 ALA A CA 1
ATOM 665 C C . ALA A 1 88 ? -33.083 -1.174 44.440 1.00 91.50 88 ALA A C 1
ATOM 667 O O . ALA A 1 88 ? -32.203 -1.993 44.677 1.00 91.50 88 ALA A O 1
ATOM 668 N N . ASN A 1 89 ? -34.376 -1.518 44.434 1.00 93.69 89 ASN A N 1
ATOM 669 C CA . ASN A 1 89 ? -34.868 -2.890 44.596 1.00 93.69 89 ASN A CA 1
ATOM 670 C C . ASN A 1 89 ? -34.399 -3.591 45.887 1.00 93.69 89 ASN A C 1
ATOM 672 O O . ASN A 1 89 ? -34.029 -4.767 45.858 1.00 93.69 89 ASN A O 1
ATOM 676 N N . ALA A 1 90 ? -34.481 -2.895 47.029 1.00 96.25 90 ALA A N 1
ATOM 677 C CA . ALA A 1 90 ? -34.265 -3.504 48.341 1.00 96.25 90 ALA A CA 1
ATOM 678 C C . ALA A 1 90 ? -35.071 -4.809 48.508 1.00 96.25 90 ALA A C 1
ATOM 680 O O . ALA A 1 90 ? -36.264 -4.878 48.184 1.00 96.25 90 ALA A O 1
ATOM 681 N N . LYS A 1 91 ? -34.410 -5.855 49.004 1.00 95.94 91 LYS A N 1
ATOM 682 C CA . LYS A 1 91 ? -34.941 -7.217 49.104 1.00 95.94 91 LYS A CA 1
ATOM 683 C C . LYS A 1 91 ? -34.424 -7.923 50.352 1.00 95.94 91 LYS A C 1
ATOM 685 O O . LYS A 1 91 ? -33.326 -7.641 50.826 1.00 95.94 91 LYS A O 1
ATOM 690 N N . VAL A 1 92 ? -35.219 -8.864 50.848 1.00 95.88 92 VAL A N 1
ATOM 691 C CA . VAL A 1 92 ? -34.800 -9.838 51.859 1.00 95.88 92 VAL A CA 1
ATOM 692 C C . VAL A 1 92 ? -34.619 -11.200 51.205 1.00 95.88 92 VAL A C 1
ATOM 694 O O . VAL A 1 92 ? -35.397 -11.564 50.322 1.00 95.88 92 VAL A O 1
ATOM 697 N N . ARG A 1 93 ? -33.617 -11.961 51.637 1.00 94.56 93 ARG A N 1
ATOM 698 C CA . ARG A 1 93 ? -33.366 -13.342 51.199 1.00 94.56 93 ARG A CA 1
ATOM 699 C C . ARG A 1 93 ? -33.200 -14.253 52.408 1.00 94.56 93 ARG A C 1
ATOM 701 O O . ARG A 1 93 ? -32.433 -13.910 53.302 1.00 94.56 93 ARG A O 1
ATOM 708 N N . ARG A 1 94 ? -33.894 -15.394 52.426 1.00 94.19 94 ARG A N 1
ATOM 709 C CA . ARG A 1 94 ? -33.825 -16.398 53.501 1.00 94.19 94 ARG A CA 1
ATOM 710 C C . ARG A 1 94 ? -32.567 -17.261 53.389 1.00 94.19 94 ARG A C 1
ATOM 712 O O . ARG A 1 94 ? -32.117 -17.581 52.289 1.00 94.19 94 ARG A O 1
ATOM 719 N N . TRP A 1 95 ? -32.042 -17.660 54.544 1.00 94.44 95 TRP A N 1
ATOM 720 C CA . TRP A 1 95 ? -30.934 -18.596 54.699 1.00 94.44 95 TRP A CA 1
ATOM 721 C C . TRP A 1 95 ? -31.276 -19.659 55.749 1.00 94.44 95 TRP A C 1
ATOM 723 O O . TRP A 1 95 ? -31.721 -19.321 56.844 1.00 94.44 95 TRP A O 1
ATOM 733 N N . GLU A 1 96 ? -31.009 -20.933 55.449 1.00 91.75 96 GLU A N 1
ATOM 734 C CA . GLU A 1 96 ? -31.218 -22.045 56.393 1.00 91.75 96 GLU A CA 1
ATOM 735 C C . GLU A 1 96 ? -30.086 -22.176 57.428 1.00 91.75 96 GLU A C 1
ATOM 737 O O . GLU A 1 96 ? -30.252 -22.793 58.480 1.00 91.75 96 GLU A O 1
ATOM 742 N N . SER A 1 97 ? -28.927 -21.563 57.172 1.00 89.44 97 SER A N 1
ATOM 743 C CA . SER A 1 97 ? -27.840 -21.522 58.151 1.00 89.44 97 SER A CA 1
ATOM 744 C C . SER A 1 97 ? -28.244 -20.773 59.425 1.00 89.44 97 SER A C 1
ATOM 746 O O . SER A 1 97 ? -28.803 -19.680 59.337 1.00 89.44 97 SER A O 1
ATOM 748 N N . ALA A 1 98 ? -27.856 -21.287 60.597 1.00 85.38 98 ALA A N 1
ATOM 749 C CA . ALA A 1 98 ? -28.037 -20.622 61.891 1.00 85.38 98 ALA A CA 1
ATOM 750 C C . ALA A 1 98 ? -27.104 -19.399 62.039 1.00 85.38 98 ALA A C 1
ATOM 752 O O . ALA A 1 98 ? -26.109 -19.438 62.762 1.00 85.38 98 ALA A O 1
ATOM 753 N N . GLY A 1 99 ? -27.401 -18.330 61.302 1.00 86.94 99 GLY A N 1
ATOM 754 C CA . GLY A 1 99 ? -26.615 -17.102 61.244 1.00 86.94 99 GLY A CA 1
ATOM 755 C C . GLY A 1 99 ? -25.339 -17.223 60.413 1.00 86.94 99 GLY A C 1
ATOM 756 O O . GLY A 1 99 ? -25.165 -18.130 59.586 1.00 86.94 99 GLY A O 1
ATOM 757 N N . ALA A 1 100 ? -24.430 -16.271 60.622 1.00 86.12 100 ALA A N 1
ATOM 758 C CA . ALA A 1 100 ? -23.117 -16.258 59.996 1.00 86.12 100 ALA A CA 1
ATOM 759 C C . ALA A 1 100 ? -22.307 -17.467 60.481 1.00 86.12 100 ALA A C 1
ATOM 761 O O . ALA A 1 100 ? -22.036 -17.628 61.669 1.00 86.12 100 ALA A O 1
ATOM 762 N N . GLN A 1 101 ? -21.931 -18.330 59.541 1.00 86.31 101 GLN A N 1
ATOM 763 C CA . GLN A 1 101 ? -21.114 -19.502 59.830 1.00 86.31 101 GLN A CA 1
ATOM 764 C C . GLN A 1 101 ? -19.649 -19.081 59.873 1.00 86.31 101 GLN A C 1
ATOM 766 O O . GLN A 1 101 ? -19.129 -18.548 58.892 1.00 86.31 101 GLN A O 1
ATOM 771 N N . VAL A 1 102 ? -18.994 -19.318 61.006 1.00 80.19 102 VAL A N 1
ATOM 772 C CA . VAL A 1 102 ? -17.570 -19.025 61.167 1.00 80.19 102 VAL A CA 1
ATOM 773 C C . VAL A 1 102 ? -16.772 -20.182 60.580 1.00 80.19 102 VAL A C 1
ATOM 775 O O . VAL A 1 102 ? -16.730 -21.268 61.153 1.00 80.19 102 VAL A O 1
ATOM 778 N N . VAL A 1 103 ? -16.116 -19.938 59.450 1.00 78.69 103 VAL A N 1
ATOM 779 C CA . VAL A 1 103 ? -15.167 -20.886 58.860 1.00 78.69 103 VAL A CA 1
ATOM 780 C C . VAL A 1 103 ? -13.826 -20.723 59.571 1.00 78.69 103 VAL A C 1
ATOM 782 O O . VAL A 1 103 ? -13.214 -19.656 59.518 1.00 78.69 103 VAL A O 1
ATOM 785 N N . ARG A 1 104 ? -13.373 -21.770 60.265 1.00 70.94 104 ARG A N 1
ATOM 786 C CA . ARG A 1 104 ? -12.068 -21.797 60.936 1.00 70.94 104 ARG A CA 1
ATOM 787 C C . ARG A 1 104 ? -11.122 -22.693 60.152 1.00 70.94 104 ARG A C 1
ATOM 789 O O . ARG A 1 104 ? -11.340 -23.895 60.066 1.00 70.94 104 ARG A O 1
ATOM 796 N N . LEU A 1 105 ? -10.062 -22.105 59.611 1.00 69.94 105 LEU A N 1
ATOM 797 C CA . LEU A 1 105 ? -8.942 -22.852 59.051 1.00 69.94 105 LEU A CA 1
ATOM 798 C C . LEU A 1 105 ? -7.878 -22.944 60.143 1.00 69.94 105 LEU A C 1
ATOM 800 O O . LEU A 1 105 ? -7.095 -22.014 60.331 1.00 69.94 105 LEU A O 1
ATOM 804 N N . ASN A 1 106 ? -7.889 -24.028 60.920 1.00 61.88 106 ASN A N 1
ATOM 805 C CA . ASN A 1 106 ? -6.814 -24.278 61.874 1.00 61.88 106 ASN A CA 1
ATOM 806 C C . ASN A 1 106 ? -5.577 -24.676 61.081 1.00 61.88 106 ASN A C 1
ATOM 808 O O . ASN A 1 106 ? -5.524 -25.789 60.578 1.00 61.88 106 ASN A O 1
ATOM 812 N N . VAL A 1 107 ? -4.617 -23.767 60.944 1.00 65.00 107 VAL A N 1
ATOM 813 C CA . VAL A 1 107 ? -3.321 -24.017 60.304 1.00 65.00 107 VAL A CA 1
ATOM 814 C C . VAL A 1 107 ? -2.229 -24.142 61.370 1.00 65.00 107 VAL A C 1
ATOM 816 O O . VAL A 1 107 ? -2.264 -23.432 62.376 1.00 65.00 107 VAL A O 1
ATOM 819 N N . ASP A 1 108 ? -1.278 -25.058 61.192 1.00 62.62 108 ASP A N 1
ATOM 820 C CA . ASP A 1 108 ? -0.108 -25.182 62.059 1.00 62.62 108 ASP A CA 1
ATOM 821 C C . ASP A 1 108 ? 0.837 -23.987 61.856 1.00 62.62 108 ASP A C 1
ATOM 823 O O . ASP A 1 108 ? 0.628 -23.120 61.003 1.00 62.62 108 ASP A O 1
ATOM 827 N N . GLY A 1 109 ? 1.923 -23.944 62.634 1.00 56.47 109 GLY A N 1
ATOM 828 C CA . GLY A 1 109 ? 2.957 -22.909 62.509 1.00 56.47 109 GLY A CA 1
ATOM 829 C C . GLY A 1 109 ? 3.654 -22.846 61.139 1.00 56.47 109 GLY A C 1
ATOM 830 O O . GLY A 1 109 ? 4.441 -21.928 60.924 1.00 56.47 109 GLY A O 1
ATOM 831 N N . ASN A 1 110 ? 3.361 -23.779 60.225 1.00 64.44 110 ASN A N 1
ATOM 832 C CA . ASN A 1 110 ? 3.872 -23.844 58.858 1.00 64.44 110 ASN A CA 1
ATOM 833 C C . ASN A 1 110 ? 2.784 -23.569 57.796 1.00 64.44 110 ASN A C 1
ATOM 835 O O . ASN A 1 110 ? 3.069 -23.673 56.604 1.00 64.44 110 ASN A O 1
ATOM 839 N N . GLY A 1 111 ? 1.556 -23.213 58.195 1.00 59.78 111 GLY A N 1
ATOM 840 C CA . GLY A 1 111 ? 0.449 -22.946 57.272 1.00 59.78 111 GLY A CA 1
ATOM 841 C C . GLY A 1 111 ? -0.303 -24.194 56.788 1.00 59.78 111 GLY A C 1
ATOM 842 O O . GLY A 1 111 ? -1.097 -24.090 55.856 1.00 59.78 111 GLY A O 1
ATOM 843 N N . VAL A 1 112 ? -0.077 -25.363 57.395 1.00 58.53 112 VAL A N 1
ATOM 844 C CA . VAL A 1 112 ? -0.732 -26.635 57.046 1.00 58.53 112 VAL A CA 1
ATOM 845 C C . VAL A 1 112 ? -1.981 -26.832 57.898 1.00 58.53 112 VAL A C 1
ATOM 847 O O . VAL A 1 112 ? -1.925 -26.725 59.115 1.00 58.53 112 VAL A O 1
ATOM 850 N N . VAL A 1 113 ? -3.119 -27.139 57.279 1.00 60.53 113 VAL A N 1
ATOM 851 C CA . VAL A 1 113 ? -4.407 -27.320 57.970 1.00 60.53 113 VAL A CA 1
ATOM 852 C C . VAL A 1 113 ? -4.373 -28.550 58.918 1.00 60.53 113 VAL A C 1
ATOM 854 O O . VAL A 1 113 ? -4.061 -29.651 58.472 1.00 60.53 113 VAL A O 1
ATOM 857 N N . VAL A 1 114 ? -4.656 -28.365 60.220 1.00 57.16 114 VAL A N 1
ATOM 858 C CA . VAL A 1 114 ? -4.467 -29.337 61.336 1.00 57.16 114 VAL A CA 1
ATOM 859 C C . VAL A 1 114 ? -5.775 -29.951 61.859 1.00 57.16 114 VAL A C 1
ATOM 861 O O . VAL A 1 114 ? -5.751 -31.025 62.454 1.00 57.16 114 VAL A O 1
ATOM 864 N N . GLU A 1 115 ? -6.918 -29.300 61.634 1.00 60.31 115 GLU A N 1
ATOM 865 C CA . GLU A 1 115 ? -8.252 -29.917 61.745 1.00 60.31 115 GLU A CA 1
ATOM 866 C C . GLU A 1 115 ? -8.816 -30.107 60.341 1.00 60.31 115 GLU A C 1
ATOM 868 O O . GLU A 1 115 ? -8.494 -29.332 59.447 1.00 60.31 115 GLU A O 1
ATOM 873 N N . ASP A 1 116 ? -9.673 -31.102 60.125 1.00 66.00 116 ASP A N 1
ATOM 874 C CA . ASP A 1 116 ? -10.188 -31.424 58.788 1.00 66.00 116 ASP A CA 1
ATOM 875 C C . ASP A 1 116 ? -10.991 -30.281 58.126 1.00 66.00 116 ASP A C 1
ATOM 877 O O . ASP A 1 116 ? -11.196 -30.316 56.913 1.00 66.00 116 ASP A O 1
ATOM 881 N N . GLY A 1 117 ? -11.357 -29.235 58.884 1.00 74.50 117 GLY A N 1
ATOM 882 C CA . GLY A 1 117 ? -11.838 -27.941 58.387 1.00 74.50 117 GLY A CA 1
ATOM 883 C C . GLY A 1 117 ? -13.252 -27.983 57.808 1.00 74.50 117 GLY A C 1
ATOM 884 O O . GLY A 1 117 ? -13.684 -27.026 57.161 1.00 74.50 117 GLY A O 1
ATOM 885 N N . TYR A 1 118 ? -13.965 -29.091 58.011 1.00 84.56 118 TYR A N 1
ATOM 886 C CA . TYR A 1 118 ? -15.301 -29.298 57.472 1.00 84.56 118 TYR A CA 1
ATOM 887 C C . TYR A 1 118 ? -16.356 -28.565 58.305 1.00 84.56 118 TYR A C 1
ATOM 889 O O . TYR A 1 118 ? -16.554 -28.825 59.490 1.00 84.56 118 TYR A O 1
ATOM 897 N N . LEU A 1 119 ? -17.089 -27.671 57.649 1.00 87.62 119 LEU A N 1
ATOM 898 C CA . LEU A 1 119 ? -18.287 -27.030 58.165 1.00 87.62 119 LEU A CA 1
ATOM 899 C C . LEU A 1 119 ? -19.495 -27.943 57.898 1.00 87.62 119 LEU A C 1
ATOM 901 O O . LEU A 1 119 ? -19.826 -28.171 56.728 1.00 87.62 119 LEU A O 1
ATOM 905 N N . PRO A 1 120 ? -20.174 -28.460 58.938 1.00 88.44 120 PRO A N 1
ATOM 906 C CA . PRO A 1 120 ? -21.416 -29.195 58.748 1.00 88.44 120 PRO A CA 1
ATOM 907 C C . PRO A 1 120 ? -22.525 -28.264 58.251 1.00 88.44 120 PRO A C 1
ATOM 909 O O . PRO A 1 120 ? -22.699 -27.161 58.771 1.00 88.44 120 PRO A O 1
ATOM 912 N N . LEU A 1 121 ? -23.270 -28.725 57.247 1.00 89.44 121 LEU A N 1
ATOM 913 C CA . LEU A 1 121 ? -24.467 -28.058 56.746 1.00 89.44 121 LEU A CA 1
ATOM 914 C C . LEU A 1 121 ? -25.708 -28.740 57.339 1.00 89.44 121 LEU A C 1
ATOM 916 O O . LEU A 1 121 ? -26.177 -28.357 58.407 1.00 89.44 121 LEU A O 1
ATOM 920 N N . GLU A 1 122 ? -26.191 -29.794 56.684 1.00 88.69 122 GLU A N 1
ATOM 921 C CA . GLU A 1 122 ? -27.385 -30.561 57.044 1.00 88.69 122 GLU A CA 1
ATOM 922 C C . GLU A 1 122 ? -27.293 -31.989 56.496 1.00 88.69 122 GLU A C 1
ATOM 924 O O . GLU A 1 122 ? -26.519 -32.238 55.576 1.00 88.69 122 GLU A O 1
ATOM 929 N N . ASP A 1 123 ? -28.066 -32.929 57.051 1.00 86.38 123 ASP A N 1
ATOM 930 C CA . ASP A 1 123 ? -28.229 -34.297 56.523 1.00 86.38 123 ASP A CA 1
ATOM 931 C C . ASP A 1 123 ? -26.910 -35.039 56.197 1.00 86.38 123 ASP A C 1
ATOM 933 O O . ASP A 1 123 ? -26.838 -35.871 55.296 1.00 86.38 123 ASP A O 1
ATOM 937 N N . GLY A 1 124 ? -25.846 -34.747 56.956 1.00 86.88 124 GLY A N 1
ATOM 938 C CA . GLY A 1 124 ? -24.511 -35.330 56.777 1.00 86.88 124 GLY A CA 1
ATOM 939 C C . GLY A 1 124 ? -23.647 -34.655 55.705 1.00 86.88 124 GLY A C 1
ATOM 940 O O . GLY A 1 124 ? -22.490 -35.032 55.540 1.00 86.88 124 GLY A O 1
ATOM 941 N N . VAL A 1 125 ? -24.164 -33.641 55.009 1.00 88.00 125 VAL A N 1
ATOM 942 C CA . VAL A 1 125 ? -23.405 -32.825 54.056 1.00 88.00 125 VAL A CA 1
ATOM 943 C C . VAL A 1 125 ? -22.487 -31.869 54.808 1.00 88.00 125 VAL A C 1
ATOM 945 O O . VAL A 1 125 ? -22.896 -31.170 55.740 1.00 88.00 125 VAL A O 1
ATOM 948 N N . GLN A 1 126 ? -21.231 -31.812 54.374 1.00 88.75 126 GLN A N 1
ATOM 949 C CA . GLN A 1 126 ? -20.221 -30.916 54.916 1.00 88.75 126 GLN A CA 1
ATOM 950 C C . GLN A 1 126 ? -19.471 -30.242 53.770 1.00 88.75 126 GLN A C 1
ATOM 952 O O . GLN A 1 126 ? -19.300 -30.822 52.700 1.00 88.75 126 GLN A O 1
ATOM 957 N N . VAL A 1 127 ? -18.997 -29.024 54.005 1.00 89.69 127 VAL A N 1
ATOM 958 C CA . VAL A 1 127 ? -18.162 -28.284 53.052 1.00 89.69 127 VAL A CA 1
ATOM 959 C C . VAL A 1 127 ? -16.881 -27.847 53.730 1.00 89.69 127 VAL A C 1
ATOM 961 O O . VAL A 1 127 ? -16.874 -27.548 54.919 1.00 89.69 127 VAL A O 1
ATOM 964 N N . ARG A 1 128 ? -15.793 -27.776 52.975 1.00 87.19 128 ARG A N 1
ATOM 965 C CA . ARG A 1 128 ? -14.510 -27.280 53.462 1.00 87.19 128 ARG A CA 1
ATOM 966 C C . ARG A 1 128 ? -14.024 -26.184 52.534 1.00 87.19 128 ARG A C 1
ATOM 968 O O . ARG A 1 128 ? -14.092 -26.328 51.317 1.00 87.19 128 ARG A O 1
ATOM 975 N N . PHE A 1 129 ? -13.508 -25.117 53.121 1.00 86.50 129 PHE A N 1
ATOM 976 C CA . PHE A 1 129 ? -12.827 -24.056 52.392 1.00 86.50 129 PHE A CA 1
ATOM 977 C C . PHE A 1 129 ? -11.316 -24.231 52.524 1.00 86.50 129 PHE A C 1
ATOM 979 O O . PHE A 1 129 ? -10.829 -24.776 53.512 1.00 86.50 129 PHE A O 1
ATOM 986 N N . GLU A 1 130 ? -10.574 -23.764 51.530 1.00 81.88 130 GLU A N 1
ATOM 987 C CA . GLU A 1 130 ? -9.113 -23.695 51.576 1.00 81.88 130 GLU A CA 1
ATOM 988 C C . GLU A 1 130 ? -8.663 -22.250 51.813 1.00 81.88 130 GLU A C 1
ATOM 990 O O . GLU A 1 130 ? -9.461 -21.312 51.765 1.00 81.88 130 GLU A O 1
ATOM 995 N N . THR A 1 131 ? -7.378 -22.041 52.095 1.00 79.31 131 THR A N 1
ATOM 996 C CA . THR A 1 131 ? -6.829 -20.686 52.208 1.00 79.31 131 THR A CA 1
ATOM 997 C C . THR A 1 131 ? -6.936 -19.962 50.865 1.00 79.31 131 THR A C 1
ATOM 999 O O . THR A 1 131 ? -6.434 -20.457 49.858 1.00 79.31 131 THR A O 1
ATOM 1002 N N . GLY A 1 132 ? -7.541 -18.774 50.843 1.00 81.00 132 GLY A N 1
ATOM 1003 C CA . GLY A 1 132 ? -7.769 -18.024 49.610 1.00 81.00 132 GLY A CA 1
ATOM 1004 C C . GLY A 1 132 ? -8.289 -16.610 49.857 1.00 81.00 132 GLY A C 1
ATOM 1005 O O . GLY A 1 132 ? -8.395 -16.157 50.996 1.00 81.00 132 GLY A O 1
ATOM 1006 N N . THR A 1 133 ? -8.591 -15.893 48.774 1.00 84.88 133 THR A N 1
ATOM 1007 C CA . THR A 1 133 ? -9.266 -14.588 48.834 1.00 84.88 133 THR A CA 1
ATOM 1008 C C . THR A 1 133 ? -10.751 -14.785 48.575 1.00 84.88 133 THR A C 1
ATOM 1010 O O . THR A 1 133 ? -11.125 -15.150 47.466 1.00 84.88 133 THR A O 1
ATOM 1013 N N . PHE A 1 134 ? -11.569 -14.502 49.585 1.00 86.06 134 PHE A N 1
ATOM 1014 C CA . PHE A 1 134 ? -13.026 -14.557 49.514 1.00 86.06 134 PHE A CA 1
ATOM 1015 C C . PHE A 1 134 ? -13.580 -13.137 49.457 1.00 86.06 134 PHE A C 1
ATOM 1017 O O . PHE A 1 134 ? -13.174 -12.280 50.247 1.00 86.06 134 PHE A O 1
ATOM 1024 N N . ARG A 1 135 ? -14.475 -12.876 48.509 1.00 87.81 135 ARG A N 1
ATOM 1025 C CA . ARG A 1 135 ? -15.108 -11.574 48.294 1.00 87.81 135 ARG A CA 1
ATOM 1026 C C . ARG A 1 135 ? -16.602 -11.658 48.566 1.00 87.81 135 ARG A C 1
ATOM 1028 O O . ARG A 1 135 ? -17.225 -12.708 48.426 1.00 87.81 135 ARG A O 1
ATOM 1035 N N . THR A 1 136 ? -17.195 -10.526 48.930 1.00 88.88 136 THR A N 1
ATOM 1036 C CA . THR A 1 136 ? -18.652 -10.396 48.960 1.00 88.88 136 THR A CA 1
ATOM 1037 C C . THR A 1 136 ? -19.232 -10.784 47.602 1.00 88.88 136 THR A C 1
ATOM 1039 O O . THR A 1 136 ? -18.764 -10.306 46.570 1.00 88.88 136 THR A O 1
ATOM 1042 N N . GLY A 1 137 ? -20.258 -11.632 47.612 1.00 87.25 137 GLY A N 1
ATOM 1043 C CA . GLY A 1 137 ? -20.904 -12.121 46.397 1.00 87.25 137 GLY A CA 1
ATOM 1044 C C . GLY A 1 137 ? -20.311 -13.417 45.847 1.00 87.25 137 GLY A C 1
ATOM 1045 O O . GLY A 1 137 ? -20.939 -14.004 44.976 1.00 87.25 137 GLY A O 1
ATOM 1046 N N . ASP A 1 138 ? -19.182 -13.906 46.372 1.00 90.38 138 ASP A N 1
ATOM 1047 C CA . ASP A 1 138 ? -18.709 -15.260 46.071 1.00 90.38 138 ASP A CA 1
ATOM 1048 C C . ASP A 1 138 ? -19.726 -16.286 46.598 1.00 90.38 138 ASP A C 1
ATOM 1050 O O . ASP A 1 138 ? -20.107 -16.263 47.774 1.00 90.38 138 ASP A O 1
ATOM 1054 N N . TYR A 1 139 ? -20.175 -17.197 45.735 1.00 91.44 139 TYR A N 1
ATOM 1055 C CA . TYR A 1 139 ? -21.101 -18.263 46.108 1.00 91.44 139 TYR A CA 1
ATOM 1056 C C . TYR A 1 139 ? -20.771 -19.567 45.387 1.00 91.44 139 TYR A C 1
ATOM 1058 O O . TYR A 1 139 ? -20.041 -19.590 44.406 1.00 91.44 139 TYR A O 1
ATOM 1066 N N . TRP A 1 140 ? -21.330 -20.673 45.868 1.00 92.81 140 TRP A N 1
ATOM 1067 C CA . TRP A 1 140 ? -21.224 -21.981 45.231 1.00 92.81 140 TRP A CA 1
ATOM 1068 C C . TRP A 1 140 ? -22.603 -22.622 45.217 1.00 92.81 140 TRP A C 1
ATOM 1070 O O . TRP A 1 140 ? -23.350 -22.517 46.190 1.00 92.81 140 TRP A O 1
ATOM 1080 N N . VAL A 1 141 ? -22.935 -23.290 44.116 1.00 92.06 141 VAL A N 1
ATOM 1081 C CA . VAL A 1 141 ? -24.187 -24.043 43.969 1.00 92.06 141 VAL A CA 1
ATOM 1082 C C . VAL A 1 141 ? -23.821 -25.451 43.555 1.00 92.06 141 VAL A C 1
ATOM 1084 O O . VAL A 1 141 ? -23.343 -25.655 42.441 1.00 92.06 141 VAL A O 1
ATOM 1087 N N . ILE A 1 142 ? -24.032 -26.408 44.454 1.00 91.00 142 ILE A N 1
ATOM 1088 C CA . ILE A 1 142 ? -23.744 -27.818 44.205 1.00 91.00 142 ILE A CA 1
ATOM 1089 C C . ILE A 1 142 ? -25.057 -28.605 44.283 1.00 91.00 142 ILE A C 1
ATOM 1091 O O . ILE A 1 142 ? -25.725 -28.548 45.318 1.00 91.00 142 ILE A O 1
ATOM 1095 N N . PRO A 1 143 ? -25.463 -29.324 43.220 1.00 89.69 143 PRO A N 1
ATOM 1096 C CA . PRO A 1 143 ? -26.660 -30.154 43.260 1.00 89.69 143 PRO A CA 1
ATOM 1097 C C . PRO A 1 143 ? -26.521 -31.312 44.256 1.00 89.69 143 PRO A C 1
ATOM 1099 O O . PRO A 1 143 ? -25.513 -32.017 44.269 1.00 89.69 143 PRO A O 1
ATOM 1102 N N . ALA A 1 144 ? -27.570 -31.562 45.036 1.00 86.94 144 ALA A N 1
ATOM 1103 C CA . ALA A 1 144 ? -27.731 -32.788 45.814 1.00 86.94 144 ALA A CA 1
ATOM 1104 C C . ALA A 1 144 ? -28.880 -33.608 45.214 1.00 86.94 144 ALA A C 1
ATOM 1106 O O . ALA A 1 144 ? -29.977 -33.081 45.010 1.00 86.94 144 ALA A O 1
ATOM 1107 N N . ARG A 1 145 ? -28.638 -34.886 44.889 1.00 83.06 145 ARG A N 1
ATOM 1108 C CA . ARG A 1 145 ? -29.652 -35.770 44.293 1.00 83.06 145 ARG A CA 1
ATOM 1109 C C . ARG A 1 145 ? -30.193 -36.761 45.311 1.00 83.06 145 ARG A C 1
ATOM 1111 O O . ARG A 1 145 ? -29.447 -37.424 46.029 1.00 83.06 145 ARG A O 1
ATOM 1118 N N . THR A 1 146 ? -31.515 -36.907 45.308 1.00 78.38 146 THR A N 1
ATOM 1119 C CA . THR A 1 146 ? -32.223 -37.936 46.080 1.00 78.38 146 THR A CA 1
ATOM 1120 C C . THR A 1 146 ? -31.912 -39.336 45.555 1.00 78.38 146 THR A C 1
ATOM 1122 O O . THR A 1 146 ? -31.710 -40.263 46.338 1.00 78.38 146 THR A O 1
ATOM 1125 N N . GLU A 1 147 ? -31.819 -39.490 44.233 1.00 70.75 147 GLU A N 1
ATOM 1126 C CA . GLU A 1 147 ? -31.369 -40.723 43.592 1.00 70.75 147 GLU A CA 1
ATOM 1127 C C . GLU A 1 147 ? -29.878 -40.941 43.890 1.00 70.75 147 GLU A C 1
ATOM 1129 O O . GLU A 1 147 ? -29.016 -40.215 43.400 1.00 70.75 147 GLU A O 1
ATOM 1134 N N . GLY A 1 148 ? -29.585 -41.919 44.753 1.00 68.69 148 GLY A N 1
ATOM 1135 C CA . GLY A 1 148 ? -28.227 -42.251 45.192 1.00 68.69 148 GLY A CA 1
ATOM 1136 C C . GLY A 1 148 ? -27.758 -41.556 46.474 1.00 68.69 148 GLY A C 1
ATOM 1137 O O . GLY A 1 148 ? -26.648 -41.847 46.907 1.00 68.69 148 GLY A O 1
ATOM 1138 N N . ALA A 1 149 ? -28.585 -40.693 47.088 1.00 79.75 149 ALA A N 1
ATOM 1139 C CA . ALA A 1 149 ? -28.269 -39.957 48.322 1.00 79.75 149 ALA A CA 1
ATOM 1140 C C . ALA A 1 149 ? -26.868 -39.311 48.288 1.00 79.75 149 ALA A C 1
ATOM 1142 O O . ALA A 1 149 ? -26.067 -39.474 49.209 1.00 79.75 149 ALA A O 1
ATOM 1143 N N . THR A 1 150 ? -26.560 -38.623 47.184 1.00 82.56 150 THR A N 1
ATOM 1144 C CA . THR A 1 150 ? -25.217 -38.109 46.897 1.00 82.56 150 THR A CA 1
ATOM 1145 C C . THR A 1 150 ? -25.234 -36.626 46.537 1.00 82.56 150 THR A C 1
ATOM 1147 O O . THR A 1 150 ? -26.212 -36.102 45.994 1.00 82.56 150 THR A O 1
ATOM 1150 N N . VAL A 1 151 ? -24.120 -35.957 46.821 1.00 87.88 151 VAL A N 1
ATOM 1151 C CA . VAL A 1 151 ? -23.828 -34.598 46.363 1.00 87.88 151 VAL A CA 1
ATOM 1152 C C . VAL A 1 151 ? -23.040 -34.704 45.061 1.00 87.88 151 VAL A C 1
ATOM 1154 O O . VAL A 1 151 ? -22.040 -35.418 44.995 1.00 87.88 151 VAL A O 1
ATOM 1157 N N . GLU A 1 152 ? -23.479 -34.005 44.016 1.00 89.50 152 GLU A N 1
ATOM 1158 C CA . GLU A 1 152 ? -22.785 -33.976 42.727 1.00 89.50 152 GLU A CA 1
ATOM 1159 C C . GLU A 1 152 ? -21.555 -33.073 42.799 1.00 89.50 152 GLU A C 1
ATOM 1161 O O . GLU A 1 152 ? -21.557 -31.934 42.333 1.00 89.50 152 GLU A O 1
ATOM 1166 N N . TRP A 1 153 ? -20.494 -33.589 43.413 1.00 89.00 153 TRP A N 1
ATOM 1167 C CA . TRP A 1 153 ? -19.242 -32.871 43.584 1.00 89.00 153 TRP A CA 1
ATOM 1168 C C . TRP A 1 153 ? -18.201 -33.309 42.534 1.00 89.00 153 TRP A C 1
ATOM 1170 O O . TRP A 1 153 ? -17.958 -34.511 42.394 1.00 89.00 153 TRP A O 1
ATOM 1180 N N . PRO A 1 154 ? -17.554 -32.382 41.798 1.00 87.19 154 PRO A N 1
ATOM 1181 C CA . PRO A 1 154 ? -16.471 -32.719 40.872 1.00 87.19 154 PRO A CA 1
ATOM 1182 C C . PRO A 1 154 ? -15.296 -33.391 41.591 1.00 87.19 154 PRO A C 1
ATOM 1184 O O . PRO A 1 154 ? -14.846 -32.902 42.620 1.00 87.19 154 PRO A O 1
ATOM 1187 N N . ALA A 1 155 ? -14.772 -34.493 41.061 1.00 86.19 155 ALA A N 1
ATOM 1188 C CA . ALA A 1 155 ? -13.669 -35.224 41.689 1.00 86.19 155 ALA A CA 1
ATOM 1189 C C . ALA A 1 155 ? -12.315 -34.909 41.031 1.00 86.19 155 ALA A C 1
ATOM 1191 O O . ALA A 1 155 ? -12.226 -34.832 39.805 1.00 86.19 155 ALA A O 1
ATOM 1192 N N . ASP A 1 156 ? -11.264 -34.805 41.845 1.00 78.62 156 ASP A N 1
ATOM 1193 C CA . ASP A 1 156 ? -9.863 -34.896 41.427 1.00 78.62 156 ASP A CA 1
ATOM 1194 C C . ASP A 1 156 ? -9.308 -36.251 41.898 1.00 78.62 156 ASP A C 1
ATOM 1196 O O . ASP A 1 156 ? -9.012 -36.480 43.076 1.00 78.62 156 ASP A O 1
ATOM 1200 N N . GLY A 1 157 ? -9.283 -37.221 40.981 1.00 81.88 157 GLY A N 1
ATOM 1201 C CA . GLY A 1 157 ? -8.993 -38.615 41.308 1.00 81.88 157 GLY A CA 1
ATOM 1202 C C . GLY A 1 157 ? -10.063 -39.232 42.216 1.00 81.88 157 GLY A C 1
ATOM 1203 O O . GLY A 1 157 ? -11.202 -39.426 41.799 1.00 81.88 157 GLY A O 1
ATOM 1204 N N . THR A 1 158 ? -9.686 -39.591 43.446 1.00 77.88 158 THR A N 1
ATOM 1205 C CA . THR A 1 158 ? -10.590 -40.175 44.457 1.00 77.88 158 THR A CA 1
ATOM 1206 C C . THR A 1 158 ? -11.079 -39.165 45.496 1.00 77.88 158 THR A C 1
ATOM 1208 O O . THR A 1 158 ? -11.814 -39.550 46.404 1.00 77.88 158 THR A O 1
ATOM 1211 N N . GLN A 1 159 ? -10.668 -37.898 45.392 1.00 80.44 159 GLN A N 1
ATOM 1212 C CA . GLN A 1 159 ? -11.002 -36.843 46.347 1.00 80.44 159 GLN A CA 1
ATOM 1213 C C . GLN A 1 159 ? -11.934 -35.800 45.710 1.00 80.44 159 GLN A C 1
ATOM 1215 O O . GLN A 1 159 ? -11.840 -35.553 44.507 1.00 80.44 159 GLN A O 1
ATOM 1220 N N . PRO A 1 160 ? -12.823 -35.159 46.486 1.00 85.75 160 PRO A N 1
ATOM 1221 C CA . PRO A 1 160 ? -13.557 -33.980 46.032 1.00 85.75 160 PRO A CA 1
ATOM 1222 C C . PRO A 1 160 ? -12.591 -32.859 45.608 1.00 85.75 160 PRO A C 1
ATOM 1224 O O . PRO A 1 160 ? -11.677 -32.517 46.357 1.00 85.75 160 PRO A O 1
ATOM 1227 N N . ALA A 1 161 ? -12.785 -32.281 44.422 1.00 90.31 161 ALA A N 1
ATOM 1228 C CA . ALA A 1 161 ? -11.967 -31.182 43.912 1.00 90.31 161 ALA A CA 1
ATOM 1229 C C . ALA A 1 161 ? -12.367 -29.838 44.545 1.00 90.31 161 ALA A C 1
ATOM 1231 O O . ALA A 1 161 ? -13.547 -29.590 44.800 1.00 90.31 161 ALA A O 1
ATOM 1232 N N . ALA A 1 162 ? -11.404 -28.938 44.747 1.00 88.44 162 ALA A N 1
ATOM 1233 C CA . ALA A 1 162 ? -11.694 -27.556 45.126 1.00 88.44 162 ALA A CA 1
ATOM 1234 C C . ALA A 1 162 ? -12.330 -26.795 43.947 1.00 88.44 162 ALA A C 1
ATOM 1236 O O . ALA A 1 162 ? -11.889 -26.926 42.804 1.00 88.44 162 ALA A O 1
ATOM 1237 N N . LEU A 1 163 ? -13.355 -25.983 44.222 1.00 91.00 163 LEU A N 1
ATOM 1238 C CA . LEU A 1 163 ? -14.072 -25.201 43.210 1.00 91.00 163 LEU A CA 1
ATOM 1239 C C . LEU A 1 163 ? -13.879 -23.702 43.436 1.00 91.00 163 LEU A C 1
ATOM 1241 O O . LEU A 1 163 ? -14.033 -23.209 44.555 1.00 91.00 163 LEU A O 1
ATOM 1245 N N . ALA A 1 164 ? -13.605 -22.967 42.359 1.00 90.44 164 ALA A N 1
ATOM 1246 C CA . ALA A 1 164 ? -13.696 -21.509 42.360 1.00 90.44 164 ALA A CA 1
ATOM 1247 C C . ALA A 1 164 ? -15.155 -21.063 42.606 1.00 90.44 164 ALA A C 1
ATOM 1249 O O . ALA A 1 164 ? -16.074 -21.823 42.278 1.00 90.44 164 ALA A O 1
ATOM 1250 N N . PRO A 1 165 ? -15.390 -19.870 43.185 1.00 91.38 165 PRO A N 1
ATOM 1251 C CA . PRO A 1 165 ? -16.743 -19.357 43.356 1.00 91.38 165 PRO A CA 1
ATOM 1252 C C . PRO A 1 165 ? -17.460 -19.253 42.012 1.00 91.38 165 PRO A C 1
ATOM 1254 O O . PRO A 1 165 ? -16.890 -18.860 40.995 1.00 91.38 165 PRO A O 1
ATOM 1257 N N . HIS A 1 166 ? -18.734 -19.610 42.018 1.00 88.50 166 HIS A N 1
ATOM 1258 C CA . HIS A 1 166 ? -19.652 -19.355 40.926 1.00 88.50 166 HIS A CA 1
ATOM 1259 C C . HIS A 1 166 ? -20.031 -17.869 40.964 1.00 88.50 166 HIS A C 1
ATOM 1261 O O . HIS A 1 166 ? -20.276 -17.319 42.035 1.00 88.50 166 HIS A O 1
ATOM 1267 N N . GLY A 1 167 ? -20.081 -17.197 39.812 1.00 79.88 167 GLY A N 1
ATOM 1268 C CA . GLY A 1 167 ? -20.487 -15.793 39.762 1.00 79.88 167 GLY A CA 1
ATOM 1269 C C . GLY A 1 167 ? -19.875 -14.994 38.620 1.00 79.88 167 GLY A C 1
ATOM 1270 O O . GLY A 1 167 ? -19.205 -15.529 37.741 1.00 79.88 167 GLY A O 1
ATOM 1271 N N . ILE A 1 168 ? -20.159 -13.692 38.633 1.00 76.56 168 ILE A N 1
ATOM 1272 C CA . ILE A 1 168 ? -19.628 -12.735 37.661 1.00 76.56 168 ILE A CA 1
ATOM 1273 C C . ILE A 1 168 ? -18.227 -12.322 38.112 1.00 76.56 168 ILE A C 1
ATOM 1275 O O . ILE A 1 168 ? -18.062 -11.679 39.150 1.00 76.56 168 ILE A O 1
ATOM 1279 N N . GLU A 1 169 ? -17.218 -12.650 37.309 1.00 78.62 169 GLU A N 1
ATOM 1280 C CA . GLU A 1 169 ? -15.879 -12.097 37.481 1.00 78.62 169 GLU A CA 1
ATOM 1281 C C . GLU A 1 169 ? -15.868 -10.623 37.052 1.00 78.62 169 GLU A C 1
ATOM 1283 O O . GLU A 1 169 ? -16.167 -10.274 35.908 1.00 78.62 169 GLU A O 1
ATOM 1288 N N . HIS A 1 170 ? -15.524 -9.734 37.982 1.00 75.38 170 HIS A N 1
ATOM 1289 C CA . HIS A 1 170 ? -15.413 -8.309 37.694 1.00 75.38 170 HIS A CA 1
ATOM 1290 C C . HIS A 1 170 ? -14.015 -7.976 37.166 1.00 75.38 170 HIS A C 1
ATOM 1292 O O . HIS A 1 170 ? -13.019 -8.086 37.885 1.00 75.38 170 HIS A O 1
ATOM 1298 N N . HIS A 1 171 ? -13.949 -7.496 35.924 1.00 78.88 171 HIS A N 1
ATOM 1299 C CA . HIS A 1 171 ? -12.740 -6.917 35.342 1.00 78.88 171 HIS A CA 1
ATOM 1300 C C . HIS A 1 171 ? -12.847 -5.393 35.307 1.00 78.88 171 HIS A C 1
ATOM 1302 O O . HIS A 1 171 ? -13.856 -4.833 34.883 1.00 78.88 171 HIS A O 1
ATOM 1308 N N . TYR A 1 172 ? -11.774 -4.716 35.708 1.00 78.19 172 TYR A N 1
ATOM 1309 C CA . TYR A 1 172 ? -11.714 -3.259 35.738 1.00 78.19 172 TYR A CA 1
ATOM 1310 C C . TYR A 1 172 ? -10.818 -2.745 34.610 1.00 78.19 172 TYR A C 1
ATOM 1312 O O . TYR A 1 172 ? -9.699 -3.223 34.424 1.00 78.19 172 TYR A O 1
ATOM 1320 N N . CYS A 1 173 ? -11.290 -1.740 33.873 1.00 79.62 173 CYS A N 1
ATOM 1321 C CA . CYS A 1 173 ? -10.526 -1.048 32.838 1.00 79.62 173 CYS A CA 1
ATOM 1322 C C . CYS A 1 173 ? -10.584 0.464 33.074 1.00 79.62 173 CYS A C 1
ATOM 1324 O O . CYS A 1 173 ? -11.592 0.998 33.541 1.00 79.62 173 CYS A O 1
ATOM 1326 N N . ARG A 1 174 ? -9.502 1.174 32.742 1.00 85.50 174 ARG A N 1
ATOM 1327 C CA . ARG A 1 174 ? -9.499 2.639 32.752 1.00 85.50 174 ARG A CA 1
ATOM 1328 C C . ARG A 1 174 ? -10.334 3.123 31.572 1.00 85.50 174 ARG A C 1
ATOM 1330 O O . ARG A 1 174 ? -9.943 2.925 30.431 1.00 85.50 174 ARG A O 1
ATOM 1337 N N . VAL A 1 175 ? -11.460 3.774 31.844 1.00 83.69 175 VAL A N 1
ATOM 1338 C CA . VAL A 1 175 ? -12.332 4.339 30.796 1.00 83.69 175 VAL A CA 1
ATOM 1339 C C . VAL A 1 175 ? -11.988 5.787 30.451 1.00 83.69 175 VAL A C 1
ATOM 1341 O O . VAL A 1 175 ? -12.355 6.271 29.389 1.00 83.69 175 VAL A O 1
ATOM 1344 N N . GLY A 1 176 ? -11.232 6.474 31.304 1.00 85.31 176 GLY A N 1
ATOM 1345 C CA . GLY A 1 176 ? -10.693 7.788 30.991 1.00 85.31 176 GLY A CA 1
ATOM 1346 C C . GLY A 1 176 ? -9.764 8.316 32.072 1.00 85.31 176 GLY A C 1
ATOM 1347 O O . GLY A 1 176 ? -9.770 7.835 33.208 1.00 85.31 176 GLY A O 1
ATOM 1348 N N . LEU A 1 177 ? -8.963 9.310 31.706 1.00 86.94 177 LEU A N 1
ATOM 1349 C CA . LEU A 1 177 ? -8.103 10.047 32.621 1.00 86.94 177 LEU A CA 1
ATOM 1350 C C . LEU A 1 177 ? -8.601 11.486 32.709 1.00 86.94 177 LEU A C 1
ATOM 1352 O O . LEU A 1 177 ? -8.664 12.192 31.704 1.00 86.94 177 LEU A O 1
ATOM 1356 N N . ILE A 1 178 ? -8.934 11.920 33.921 1.00 85.75 178 ILE A N 1
ATOM 1357 C CA . ILE A 1 178 ? -9.326 13.301 34.191 1.00 85.75 178 ILE A CA 1
ATOM 1358 C C . ILE A 1 178 ? -8.205 14.032 34.922 1.00 85.75 178 ILE A C 1
ATOM 1360 O O . ILE A 1 178 ? -7.661 13.536 35.906 1.00 85.75 178 ILE A O 1
ATOM 1364 N N . SER A 1 179 ? -7.857 15.224 34.444 1.00 82.94 179 SER A N 1
ATOM 1365 C CA . SER A 1 179 ? -6.967 16.139 35.165 1.00 82.94 179 SER A CA 1
ATOM 1366 C C . SER A 1 179 ? -7.795 17.207 35.871 1.00 82.94 179 SER A C 1
ATOM 1368 O O . SER A 1 179 ? -8.585 17.909 35.234 1.00 82.94 179 SER A O 1
ATOM 1370 N N . PHE A 1 180 ? -7.615 17.328 37.187 1.00 81.62 180 PHE A N 1
ATOM 1371 C CA . PHE A 1 180 ? -8.327 18.296 38.016 1.00 81.62 180 PHE A CA 1
ATOM 1372 C C . PHE A 1 180 ? -7.349 19.065 38.905 1.00 81.62 180 PHE A C 1
ATOM 1374 O O . PHE A 1 180 ? -6.611 18.472 39.687 1.00 81.62 180 PHE A O 1
ATOM 1381 N N . THR A 1 181 ? -7.347 20.392 38.787 1.00 79.50 181 THR A N 1
ATOM 1382 C CA . THR A 1 181 ? -6.567 21.287 39.662 1.00 79.50 181 THR A CA 1
ATOM 1383 C C . THR A 1 181 ? -7.499 22.170 40.491 1.00 79.50 181 THR A C 1
ATOM 1385 O O . THR A 1 181 ? -7.553 22.048 41.710 1.00 79.50 181 THR A O 1
ATOM 1388 N N . ARG A 1 182 ? -8.273 23.038 39.830 1.00 79.44 182 ARG A N 1
ATOM 1389 C CA . ARG A 1 182 ? -9.405 23.809 40.398 1.00 79.44 182 ARG A CA 1
ATOM 1390 C C . ARG A 1 182 ? -10.661 23.775 39.519 1.00 79.44 182 ARG A C 1
ATOM 1392 O O . ARG A 1 182 ? -11.721 24.226 39.936 1.00 79.44 182 ARG A O 1
ATOM 1399 N N . ALA A 1 183 ? -10.516 23.253 38.307 1.00 72.06 183 ALA A N 1
ATOM 1400 C CA . ALA A 1 183 ? -11.559 22.943 37.344 1.00 72.06 183 ALA A CA 1
ATOM 1401 C C . ALA A 1 183 ? -11.115 21.687 36.579 1.00 72.06 183 ALA A C 1
ATOM 1403 O O . ALA A 1 183 ? -9.928 21.341 36.590 1.00 72.06 183 ALA A O 1
ATOM 1404 N N . LEU A 1 184 ? -12.059 20.999 35.939 1.00 74.88 184 LEU A N 1
ATOM 1405 C CA . LEU A 1 184 ? -11.762 19.856 35.079 1.00 74.88 184 LEU A CA 1
ATOM 1406 C C . LEU A 1 184 ? -11.085 20.385 33.803 1.00 74.88 184 LEU A C 1
ATOM 1408 O O . LEU A 1 184 ? -11.703 21.154 33.071 1.00 74.88 184 LEU A O 1
ATOM 1412 N N . THR A 1 185 ? -9.816 20.047 33.560 1.00 74.06 185 THR A N 1
ATOM 1413 C CA . THR A 1 185 ? -9.027 20.660 32.468 1.00 74.06 185 THR A CA 1
ATOM 1414 C C . THR A 1 185 ? -8.778 19.742 31.280 1.00 74.06 185 THR A C 1
ATOM 1416 O O . THR A 1 185 ? -8.517 20.235 30.186 1.00 74.06 185 THR A O 1
ATOM 1419 N N . ARG A 1 186 ? -8.843 18.420 31.463 1.00 62.38 186 ARG A N 1
ATOM 1420 C CA . ARG A 1 186 ? -8.596 17.446 30.394 1.00 62.38 186 ARG A CA 1
ATOM 1421 C C . ARG A 1 186 ? -9.307 16.135 30.692 1.00 62.38 186 ARG A C 1
ATOM 1423 O O . ARG A 1 186 ? -9.242 15.669 31.829 1.00 62.38 186 ARG A O 1
ATOM 1430 N N . ILE A 1 187 ? -9.952 15.571 29.674 1.00 75.38 187 ILE A N 1
ATOM 1431 C CA . ILE A 1 187 ? -10.535 14.228 29.677 1.00 75.38 187 ILE A CA 1
ATOM 1432 C C . ILE A 1 187 ? -9.870 13.477 28.527 1.00 75.38 187 ILE A C 1
ATOM 1434 O O . ILE A 1 187 ? -10.119 13.799 27.368 1.00 75.38 187 ILE A O 1
ATOM 1438 N N . ASP A 1 188 ? -9.011 12.513 28.843 1.00 78.69 188 ASP A N 1
ATOM 1439 C CA . ASP A 1 188 ? -8.505 11.569 27.849 1.00 78.69 188 ASP A CA 1
ATOM 1440 C C . ASP A 1 188 ? -9.385 10.324 27.860 1.00 78.69 188 ASP A C 1
ATOM 1442 O O . ASP A 1 188 ? -9.592 9.724 28.917 1.00 78.69 188 ASP A O 1
ATOM 1446 N N . ASP A 1 189 ? -9.897 9.932 26.696 1.00 79.94 189 ASP A N 1
ATOM 1447 C CA . ASP A 1 189 ? -10.623 8.676 26.537 1.00 79.94 189 ASP A CA 1
ATOM 1448 C C . ASP A 1 189 ? -9.623 7.513 26.534 1.00 79.94 189 ASP A C 1
ATOM 1450 O O . ASP A 1 189 ? -8.675 7.496 25.750 1.00 79.94 189 ASP A O 1
ATOM 1454 N N . CYS A 1 190 ? -9.801 6.560 27.447 1.00 79.94 190 CYS A N 1
ATOM 1455 C CA . CYS A 1 190 ? -8.954 5.368 27.544 1.00 79.94 190 CYS A CA 1
ATOM 1456 C C . CYS A 1 190 ? -9.685 4.103 27.078 1.00 79.94 190 CYS A C 1
ATOM 1458 O O . CYS A 1 190 ? -9.142 3.004 27.194 1.00 79.94 190 CYS A O 1
ATOM 1460 N N . ARG A 1 191 ? -10.917 4.232 26.570 1.00 79.81 191 ARG A N 1
ATOM 1461 C CA . ARG A 1 191 ? -11.693 3.092 26.086 1.00 79.81 191 ARG A CA 1
ATOM 1462 C C . ARG A 1 191 ? -11.052 2.533 24.819 1.00 79.81 191 ARG A C 1
ATOM 1464 O O . ARG A 1 191 ? -10.811 3.256 23.855 1.00 79.81 191 ARG A O 1
ATOM 1471 N N . CYS A 1 192 ? -10.871 1.216 24.777 1.00 65.44 192 CYS A N 1
ATOM 1472 C CA . CYS A 1 192 ? -10.641 0.493 23.529 1.00 65.44 192 CYS A CA 1
ATOM 1473 C C . CYS A 1 192 ? -11.964 0.422 22.755 1.00 65.44 192 CYS A C 1
ATOM 1475 O O . CYS A 1 192 ? -12.713 -0.548 22.874 1.00 65.44 192 CYS A O 1
ATOM 1477 N N . LEU A 1 193 ? -12.293 1.488 22.024 1.00 66.00 193 LEU A N 1
ATOM 1478 C CA . LEU A 1 193 ? -13.519 1.553 21.236 1.00 66.00 193 LEU A CA 1
ATOM 1479 C C . LEU A 1 193 ? -13.402 0.639 20.018 1.00 66.00 193 LEU A C 1
ATOM 1481 O O . LEU A 1 193 ? -12.531 0.806 19.168 1.00 66.00 193 LEU A O 1
ATOM 1485 N N . PHE A 1 194 ? -14.313 -0.322 19.932 1.00 60.50 194 PHE A N 1
ATOM 1486 C CA . PHE A 1 194 ? -14.502 -1.116 18.733 1.00 60.50 194 PHE A CA 1
ATOM 1487 C C . PHE A 1 194 ? -15.237 -0.266 17.687 1.00 60.50 194 PHE A C 1
ATOM 1489 O O . PHE A 1 194 ? -16.367 0.167 17.921 1.00 60.50 194 PHE A O 1
ATOM 1496 N N . GLN A 1 195 ? -14.588 -0.001 16.551 1.00 54.94 195 GLN A N 1
ATOM 1497 C CA . GLN A 1 195 ? -15.236 0.639 15.404 1.00 54.94 195 GLN A CA 1
ATOM 1498 C C . GLN A 1 195 ? -16.334 -0.298 14.864 1.00 54.94 195 GLN A C 1
ATOM 1500 O O . GLN A 1 195 ? -16.133 -1.515 14.851 1.00 54.94 195 GLN A O 1
ATOM 1505 N N . PRO A 1 196 ? -17.501 0.214 14.431 1.00 59.97 196 PRO A N 1
ATOM 1506 C CA . PRO A 1 196 ? -18.553 -0.628 13.871 1.00 59.97 196 PRO A CA 1
ATOM 1507 C C . PRO A 1 196 ? -18.021 -1.488 12.718 1.00 59.97 196 PRO A C 1
ATOM 1509 O O . PRO A 1 196 ? -17.332 -0.980 11.841 1.00 59.97 196 PRO A O 1
ATOM 1512 N N . LEU A 1 197 ? -18.420 -2.763 12.648 1.00 54.50 197 LEU A N 1
ATOM 1513 C CA . LEU A 1 197 ? -18.055 -3.687 11.551 1.00 54.50 197 LEU A CA 1
ATOM 1514 C C . LEU A 1 197 ? -18.493 -3.217 10.146 1.00 54.50 197 LEU A C 1
ATOM 1516 O O . LEU A 1 197 ? -18.151 -3.844 9.145 1.00 54.50 197 LEU A O 1
ATOM 1520 N N . CYS A 1 198 ? -19.306 -2.163 10.084 1.00 56.09 198 CYS A N 1
ATOM 1521 C CA . CYS A 1 198 ? -19.821 -1.528 8.877 1.00 56.09 198 CYS A CA 1
ATOM 1522 C C . CYS A 1 198 ? -19.217 -0.138 8.608 1.00 56.09 198 CYS A C 1
ATOM 1524 O O . CYS A 1 198 ? -19.706 0.561 7.718 1.00 56.09 198 CYS A O 1
ATOM 1526 N N . ALA A 1 199 ? -18.202 0.285 9.372 1.00 61.97 199 ALA A N 1
ATOM 1527 C CA . ALA A 1 199 ? -17.450 1.493 9.055 1.00 61.97 199 ALA A CA 1
ATOM 1528 C C . ALA A 1 199 ? -16.863 1.355 7.641 1.00 61.97 199 ALA A C 1
ATOM 1530 O O . ALA A 1 199 ? -16.292 0.321 7.293 1.00 61.97 199 ALA A O 1
ATOM 1531 N N . CYS A 1 200 ? -17.132 2.357 6.800 1.00 72.69 200 CYS A N 1
ATOM 1532 C CA . CYS A 1 200 ? -16.728 2.339 5.403 1.00 72.69 200 CYS A CA 1
ATOM 1533 C C . CYS A 1 200 ? -15.283 2.822 5.282 1.00 72.69 200 CYS A C 1
ATOM 1535 O O . CYS A 1 200 ? -15.057 4.029 5.398 1.00 72.69 200 CYS A O 1
ATOM 1537 N N . GLY A 1 201 ? -14.354 1.934 4.941 1.00 84.25 201 GLY A N 1
ATOM 1538 C CA . GLY A 1 201 ? -12.948 2.284 4.747 1.00 84.25 201 GLY A CA 1
ATOM 1539 C C . GLY A 1 201 ? -12.716 3.105 3.480 1.00 84.25 201 GLY A C 1
ATOM 1540 O O . GLY A 1 201 ? -13.526 3.084 2.546 1.00 84.25 201 GLY A O 1
ATOM 1541 N N . ILE A 1 202 ? -11.625 3.871 3.445 1.00 90.19 202 ILE A N 1
ATOM 1542 C CA . ILE A 1 202 ? -11.138 4.552 2.236 1.00 90.19 202 ILE A CA 1
ATOM 1543 C C . ILE A 1 202 ? -10.668 3.481 1.256 1.00 90.19 202 ILE A C 1
ATOM 1545 O O . ILE A 1 202 ? -9.848 2.652 1.630 1.00 90.19 202 ILE A O 1
ATOM 1549 N N . ARG A 1 203 ? -11.097 3.522 -0.007 1.00 91.44 203 ARG A N 1
ATOM 1550 C CA . ARG A 1 203 ? -10.631 2.544 -1.006 1.00 91.44 203 ARG A CA 1
ATOM 1551 C C . ARG A 1 203 ? -9.768 3.174 -2.083 1.00 91.44 203 ARG A C 1
ATOM 1553 O O . ARG A 1 203 ? -10.087 4.252 -2.583 1.00 91.44 203 ARG A O 1
ATOM 1560 N N . VAL A 1 204 ? -8.732 2.457 -2.508 1.00 91.69 204 VAL A N 1
ATOM 1561 C CA . VAL A 1 204 ? -7.891 2.824 -3.650 1.00 91.69 204 VAL A CA 1
ATOM 1562 C C . VAL A 1 204 ? -8.623 2.489 -4.947 1.00 91.69 204 VAL A C 1
ATOM 1564 O O . VAL A 1 204 ? -8.972 1.340 -5.209 1.00 91.69 204 VAL A O 1
ATOM 1567 N N . ARG A 1 205 ? -8.850 3.503 -5.780 1.00 90.19 205 ARG A N 1
ATOM 1568 C CA . ARG A 1 205 ? -9.468 3.408 -7.111 1.00 90.19 205 ARG A CA 1
ATOM 1569 C C . ARG A 1 205 ? -8.451 3.094 -8.196 1.00 90.19 205 ARG A C 1
ATOM 1571 O O . ARG A 1 205 ? -8.774 2.413 -9.169 1.00 90.19 205 ARG A O 1
ATOM 1578 N N . GLY A 1 206 ? -7.223 3.559 -8.036 1.00 89.12 206 GLY A N 1
ATOM 1579 C CA . GLY A 1 206 ? -6.186 3.317 -9.021 1.00 89.12 206 GLY A CA 1
ATOM 1580 C C . GLY A 1 206 ? -4.849 3.904 -8.620 1.00 89.12 206 GLY A C 1
ATOM 1581 O O . GLY A 1 206 ? -4.749 4.754 -7.739 1.00 89.12 206 GLY A O 1
ATOM 1582 N N . VAL A 1 207 ? -3.816 3.437 -9.309 1.00 91.62 207 VAL A N 1
ATOM 1583 C CA . VAL A 1 207 ? -2.456 3.958 -9.207 1.00 91.62 207 VAL A CA 1
ATOM 1584 C C . VAL A 1 207 ? -2.027 4.360 -10.608 1.00 91.62 207 VAL A C 1
ATOM 1586 O O . VAL A 1 207 ? -2.236 3.611 -11.563 1.00 91.62 207 VAL A O 1
ATOM 1589 N N . THR A 1 208 ? -1.460 5.552 -10.755 1.00 91.00 208 THR A N 1
ATOM 1590 C CA . THR A 1 208 ? -1.021 6.097 -12.045 1.00 91.00 208 THR A CA 1
ATOM 1591 C C . THR A 1 208 ? 0.350 6.758 -11.934 1.00 91.00 208 THR A C 1
ATOM 1593 O O . THR A 1 208 ? 0.783 7.128 -10.845 1.00 91.00 208 THR A O 1
ATOM 1596 N N . LEU A 1 209 ? 1.057 6.917 -13.055 1.00 87.50 209 LEU A N 1
ATOM 1597 C CA . LEU A 1 209 ? 2.222 7.803 -13.114 1.00 87.50 209 LEU A CA 1
ATOM 1598 C C . LEU A 1 209 ? 1.790 9.268 -13.067 1.00 87.50 209 LEU A C 1
ATOM 1600 O O . LEU A 1 209 ? 0.803 9.658 -13.695 1.00 87.50 209 LEU A O 1
ATOM 1604 N N . GLY A 1 210 ? 2.602 10.088 -12.403 1.00 71.19 210 GLY A N 1
ATOM 1605 C CA . GLY A 1 210 ? 2.500 11.538 -12.458 1.00 71.19 210 GLY A CA 1
ATOM 1606 C C . GLY A 1 210 ? 2.583 12.036 -13.900 1.00 71.19 210 GLY A C 1
ATOM 1607 O O . GLY A 1 210 ? 3.374 11.550 -14.718 1.00 71.19 210 GLY A O 1
ATOM 1608 N N . VAL A 1 211 ? 1.725 12.998 -14.235 1.00 63.06 211 VAL A N 1
ATOM 1609 C CA . VAL A 1 211 ? 1.654 13.546 -15.589 1.00 63.06 211 VAL A CA 1
ATOM 1610 C C . VAL A 1 211 ? 2.619 14.720 -15.718 1.00 63.06 211 VAL A C 1
ATOM 1612 O O . VAL A 1 211 ? 2.647 15.608 -14.871 1.00 63.06 211 VAL A O 1
ATOM 1615 N N . SER A 1 212 ? 3.406 14.735 -16.793 1.00 44.72 212 SER A N 1
ATOM 1616 C CA . SER A 1 212 ? 4.178 15.916 -17.185 1.00 44.72 212 SER A CA 1
ATOM 1617 C C . SER A 1 212 ? 3.244 16.914 -17.871 1.00 44.72 212 SER A C 1
ATOM 1619 O O . SER A 1 212 ? 2.500 16.546 -18.782 1.00 44.72 212 SER A O 1
ATOM 1621 N N . THR A 1 213 ? 3.277 18.175 -17.444 1.00 39.59 213 THR A N 1
ATOM 1622 C CA . THR A 1 213 ? 2.663 19.293 -18.166 1.00 39.59 213 THR A CA 1
ATOM 1623 C C . THR A 1 213 ? 3.503 19.626 -19.396 1.00 39.59 213 THR A C 1
ATOM 1625 O O . THR A 1 213 ? 4.284 20.575 -19.377 1.00 39.59 213 THR A O 1
ATOM 1628 N N . ASP A 1 214 ? 3.359 18.854 -20.469 1.00 35.59 214 ASP A N 1
ATOM 1629 C CA . ASP A 1 214 ? 3.764 19.317 -21.795 1.00 35.59 214 ASP A CA 1
ATOM 1630 C C . ASP A 1 214 ? 2.546 19.974 -22.459 1.00 35.59 214 ASP A C 1
ATOM 1632 O O . ASP A 1 214 ? 1.589 19.309 -22.859 1.00 35.59 214 ASP A O 1
ATOM 1636 N N . GLN A 1 215 ? 2.550 21.310 -22.512 1.00 37.88 215 GLN A N 1
ATOM 1637 C CA . GLN A 1 215 ? 1.432 22.134 -22.994 1.00 37.88 215 GLN A CA 1
ATOM 1638 C C . GLN A 1 215 ? 1.157 21.988 -24.504 1.00 37.88 215 GLN A C 1
ATOM 1640 O O . GLN A 1 215 ? 0.269 22.652 -25.036 1.00 37.88 215 GLN A O 1
ATOM 1645 N N . THR A 1 216 ? 1.883 21.118 -25.209 1.00 37.53 216 THR A N 1
ATOM 1646 C CA . THR A 1 216 ? 1.884 21.069 -26.677 1.00 37.53 216 THR A CA 1
ATOM 1647 C C . THR A 1 216 ? 1.056 19.926 -27.283 1.00 37.53 216 THR A C 1
ATOM 1649 O O . THR A 1 216 ? 0.858 19.885 -28.497 1.00 37.53 216 THR A O 1
ATOM 1652 N N . ALA A 1 217 ? 0.514 19.015 -26.470 1.00 41.09 217 ALA A N 1
ATOM 1653 C CA . ALA A 1 217 ? -0.378 17.949 -26.928 1.00 41.09 217 ALA A CA 1
ATOM 1654 C C . ALA A 1 217 ? -1.541 17.800 -25.943 1.00 41.09 217 ALA A C 1
ATOM 1656 O O . ALA A 1 217 ? -1.425 17.099 -24.944 1.00 41.09 217 ALA A O 1
ATOM 1657 N N . GLY A 1 218 ? -2.654 18.490 -26.204 1.00 36.75 218 GLY A N 1
ATOM 1658 C CA . GLY A 1 218 ? -3.843 18.575 -25.344 1.00 36.75 218 GLY A CA 1
ATOM 1659 C C . GLY A 1 218 ? -4.610 17.263 -25.117 1.00 36.75 218 GLY A C 1
ATOM 1660 O O . GLY A 1 218 ? -5.809 17.200 -25.375 1.00 36.75 218 GLY A O 1
ATOM 1661 N N . ARG A 1 219 ? -3.945 16.214 -24.622 1.00 37.66 219 ARG A N 1
ATOM 1662 C CA . ARG A 1 219 ? -4.555 15.015 -24.046 1.00 37.66 219 ARG A CA 1
ATOM 1663 C C . ARG A 1 219 ? -3.578 14.350 -23.072 1.00 37.66 219 ARG A C 1
ATOM 1665 O O . ARG A 1 219 ? -2.690 13.600 -23.466 1.00 37.66 219 ARG A O 1
ATOM 1672 N N . LEU A 1 220 ? -3.770 14.633 -21.786 1.00 43.69 220 LEU A N 1
ATOM 1673 C CA . LEU A 1 220 ? -3.073 13.993 -20.673 1.00 43.69 220 LEU A CA 1
ATOM 1674 C C . LEU A 1 220 ? -3.630 12.572 -20.502 1.00 43.69 220 LEU A C 1
ATOM 1676 O O . LEU A 1 220 ? -4.747 12.400 -20.024 1.00 43.69 220 LEU A O 1
ATOM 1680 N N . THR A 1 221 ? -2.894 11.542 -20.911 1.00 50.94 221 THR A N 1
ATOM 1681 C CA . THR A 1 221 ? -3.223 10.158 -20.533 1.00 50.94 221 THR A CA 1
ATOM 1682 C C . THR A 1 221 ? -2.411 9.785 -19.303 1.00 50.94 221 THR A C 1
ATOM 1684 O O . THR A 1 221 ? -1.206 9.553 -19.407 1.00 50.94 221 THR A O 1
ATOM 1687 N N . ALA A 1 222 ? -3.066 9.742 -18.141 1.00 61.28 222 ALA A N 1
ATOM 1688 C CA . ALA A 1 222 ? -2.498 9.122 -16.953 1.00 61.28 222 ALA A CA 1
ATOM 1689 C C . ALA A 1 222 ? -2.181 7.652 -17.270 1.00 61.28 222 ALA A C 1
ATOM 1691 O O . ALA A 1 222 ? -3.029 6.911 -17.772 1.00 61.28 222 ALA A O 1
ATOM 1692 N N . VAL A 1 223 ? -0.936 7.245 -17.036 1.00 73.06 223 VAL A N 1
ATOM 1693 C CA . VAL A 1 223 ? -0.494 5.867 -17.266 1.00 73.06 223 VAL A CA 1
ATOM 1694 C C . VAL A 1 223 ? -0.861 5.051 -16.037 1.00 73.06 223 VAL A C 1
ATOM 1696 O O . VAL A 1 223 ? -0.279 5.265 -14.977 1.00 73.06 223 VAL A O 1
ATOM 1699 N N . ALA A 1 224 ? -1.825 4.140 -16.170 1.00 81.75 224 ALA A N 1
ATOM 1700 C CA . ALA A 1 224 ? -2.214 3.241 -15.089 1.00 81.75 224 ALA A CA 1
ATOM 1701 C C . ALA A 1 224 ? -1.068 2.284 -14.738 1.00 81.75 224 ALA A C 1
ATOM 1703 O O . ALA A 1 224 ? -0.552 1.568 -15.597 1.00 81.75 224 ALA A O 1
ATOM 1704 N N . LEU A 1 225 ? -0.703 2.257 -13.462 1.00 86.00 225 LEU A N 1
ATOM 1705 C CA . LEU A 1 225 ? 0.300 1.372 -12.894 1.00 86.00 225 LEU A CA 1
ATOM 1706 C C . LEU A 1 225 ? -0.382 0.086 -12.428 1.00 86.00 225 LEU A C 1
ATOM 1708 O O . LEU A 1 225 ? -0.888 -0.008 -11.312 1.00 86.00 225 LEU A O 1
ATOM 1712 N N . ARG A 1 226 ? -0.447 -0.904 -13.318 1.00 84.44 226 ARG A N 1
ATOM 1713 C CA . ARG A 1 226 ? -0.947 -2.240 -12.975 1.00 84.44 226 ARG A CA 1
ATOM 1714 C C . ARG A 1 226 ? 0.197 -3.116 -12.482 1.00 84.44 226 ARG A C 1
ATOM 1716 O O . ARG A 1 226 ? 1.352 -2.886 -12.846 1.00 84.44 226 ARG A O 1
ATOM 1723 N N . ASN A 1 227 ? -0.141 -4.175 -11.757 1.00 87.75 227 ASN A N 1
ATOM 1724 C CA . ASN A 1 227 ? 0.828 -5.216 -11.446 1.00 87.75 227 ASN A CA 1
ATOM 1725 C C . ASN A 1 227 ? 1.508 -5.747 -12.712 1.00 87.75 227 ASN A C 1
ATOM 1727 O O . ASN A 1 227 ? 0.880 -5.869 -13.771 1.00 87.75 227 ASN A O 1
ATOM 1731 N N . ASP A 1 228 ? 2.801 -6.032 -12.578 1.00 86.81 228 ASP A N 1
ATOM 1732 C CA . ASP A 1 228 ? 3.688 -6.509 -13.645 1.00 86.81 228 ASP A CA 1
ATOM 1733 C C . ASP A 1 228 ? 3.956 -5.493 -14.775 1.00 86.81 228 ASP A C 1
ATOM 1735 O O . ASP A 1 228 ? 4.610 -5.829 -15.760 1.00 86.81 228 ASP A O 1
ATOM 1739 N N . THR A 1 229 ? 3.510 -4.237 -14.643 1.00 86.12 229 THR A N 1
ATOM 1740 C CA . THR A 1 229 ? 3.830 -3.188 -15.627 1.00 86.12 229 THR A CA 1
ATOM 1741 C C . THR A 1 229 ? 5.320 -2.858 -15.580 1.00 86.12 229 THR A C 1
ATOM 1743 O O . THR A 1 229 ? 5.844 -2.548 -14.513 1.00 86.12 229 THR A O 1
ATOM 1746 N N . GLU A 1 230 ? 5.996 -2.871 -16.731 1.00 87.31 230 GLU A N 1
ATOM 1747 C CA . GLU A 1 230 ? 7.352 -2.331 -16.875 1.00 87.31 230 GLU A CA 1
ATOM 1748 C C . GLU A 1 230 ? 7.288 -0.837 -17.218 1.00 87.31 230 GLU A C 1
ATOM 1750 O O . GLU A 1 230 ? 6.657 -0.437 -18.198 1.00 87.31 230 GLU A O 1
ATOM 1755 N N . ILE A 1 231 ? 7.942 -0.008 -16.402 1.00 87.75 231 ILE A N 1
ATOM 1756 C CA . ILE A 1 231 ? 8.106 1.432 -16.609 1.00 87.75 231 ILE A CA 1
ATOM 1757 C C . ILE A 1 231 ? 9.586 1.805 -16.559 1.00 87.75 231 ILE A C 1
ATOM 1759 O O . ILE A 1 231 ? 10.396 1.170 -15.889 1.00 87.75 231 ILE A O 1
ATOM 1763 N N . THR A 1 232 ? 9.948 2.875 -17.247 1.00 88.62 232 THR A N 1
ATOM 1764 C CA . THR A 1 232 ? 11.330 3.369 -17.325 1.00 88.62 232 THR A CA 1
ATOM 1765 C C . THR A 1 232 ? 11.652 4.352 -16.196 1.00 88.62 232 THR A C 1
ATOM 1767 O O . THR A 1 232 ? 10.757 4.979 -15.627 1.00 88.62 232 THR A O 1
ATOM 1770 N N . LEU A 1 233 ? 12.934 4.546 -15.868 1.00 89.88 233 LEU A N 1
ATOM 1771 C CA . LEU A 1 233 ? 13.331 5.491 -14.812 1.00 89.88 233 LEU A CA 1
ATOM 1772 C C . LEU A 1 233 ? 12.924 6.951 -15.096 1.00 89.88 233 LEU A C 1
ATOM 1774 O O . LEU A 1 233 ? 12.614 7.678 -14.156 1.00 89.88 233 LEU A O 1
ATOM 1778 N N . ASN A 1 234 ? 12.851 7.387 -16.360 1.00 86.12 234 ASN A N 1
ATOM 1779 C CA . ASN A 1 234 ? 12.310 8.707 -16.733 1.00 86.12 234 ASN A CA 1
ATOM 1780 C C . ASN A 1 234 ? 10.800 8.805 -16.493 1.00 86.12 234 ASN A C 1
ATOM 1782 O O . ASN A 1 234 ? 10.315 9.870 -16.122 1.00 86.12 234 ASN A O 1
ATOM 1786 N N . GLN A 1 235 ? 10.054 7.716 -16.681 1.00 87.25 235 GLN A N 1
ATOM 1787 C CA . GLN A 1 235 ? 8.634 7.655 -16.335 1.00 87.25 235 GLN A CA 1
ATOM 1788 C C . GLN A 1 235 ? 8.432 7.661 -14.817 1.00 87.25 235 GLN A C 1
ATOM 1790 O O . GLN A 1 235 ? 7.638 8.449 -14.314 1.00 87.25 235 GLN A O 1
ATOM 1795 N N . PHE A 1 236 ? 9.195 6.845 -14.088 1.00 91.75 236 PHE A N 1
ATOM 1796 C CA . PHE A 1 236 ? 9.148 6.778 -12.628 1.00 91.75 236 PHE A CA 1
ATOM 1797 C C . PHE A 1 236 ? 9.517 8.111 -11.959 1.00 91.75 236 PHE A C 1
ATOM 1799 O O . PHE A 1 236 ? 8.888 8.510 -10.981 1.00 91.75 236 PHE A O 1
ATOM 1806 N N . ALA A 1 237 ? 10.479 8.850 -12.525 1.00 88.38 237 ALA A N 1
ATOM 1807 C CA . ALA A 1 237 ? 10.878 10.175 -12.047 1.00 88.38 237 ALA A CA 1
ATOM 1808 C C . ALA A 1 237 ? 9.750 11.225 -12.098 1.00 88.38 237 ALA A C 1
ATOM 1810 O O . ALA A 1 237 ? 9.849 12.252 -11.431 1.00 88.38 237 ALA A O 1
ATOM 1811 N N . ARG A 1 238 ? 8.664 10.979 -12.848 1.00 87.50 238 ARG A N 1
ATOM 1812 C CA . ARG A 1 238 ? 7.471 11.849 -12.870 1.00 87.50 238 ARG A CA 1
ATOM 1813 C C . ARG A 1 238 ? 6.609 11.705 -11.612 1.00 87.50 238 ARG A C 1
ATOM 1815 O O . ARG A 1 238 ? 5.711 12.514 -11.398 1.00 87.50 238 ARG A O 1
ATOM 1822 N N . GLY A 1 239 ? 6.888 10.699 -10.785 1.00 90.56 239 GLY A N 1
ATOM 1823 C CA . GLY A 1 239 ? 6.137 10.373 -9.581 1.00 90.56 239 GLY A CA 1
ATOM 1824 C C . GLY A 1 239 ? 5.012 9.372 -9.829 1.00 90.56 239 GLY A C 1
ATOM 1825 O O . GLY A 1 239 ? 4.725 8.969 -10.956 1.00 90.56 239 GLY A O 1
ATOM 1826 N N . VAL A 1 240 ? 4.380 8.970 -8.738 1.00 94.19 240 VAL A N 1
ATOM 1827 C CA . VAL A 1 240 ? 3.260 8.042 -8.652 1.00 94.19 240 VAL A CA 1
ATOM 1828 C C . VAL A 1 240 ? 2.118 8.755 -7.935 1.00 94.19 240 VAL A C 1
ATOM 1830 O O . VAL A 1 240 ? 2.333 9.465 -6.950 1.00 94.19 240 VAL A O 1
ATOM 1833 N N . VAL A 1 241 ? 0.906 8.571 -8.443 1.00 94.62 241 VAL A N 1
ATOM 1834 C CA . VAL A 1 241 ? -0.323 9.139 -7.892 1.00 94.62 241 VAL A CA 1
ATOM 1835 C C . VAL A 1 241 ? -1.283 8.003 -7.585 1.00 94.62 241 VAL A C 1
ATOM 1837 O O . VAL A 1 241 ? -1.635 7.223 -8.472 1.00 94.62 241 VAL A O 1
ATOM 1840 N N . VAL A 1 242 ? -1.706 7.920 -6.330 1.00 94.81 242 VAL A N 1
ATOM 1841 C CA . VAL A 1 242 ? -2.743 7.001 -5.860 1.00 94.81 242 VAL A CA 1
ATOM 1842 C C . VAL A 1 242 ? -4.046 7.776 -5.759 1.00 94.81 242 VAL A C 1
ATOM 1844 O O . VAL A 1 242 ? -4.088 8.837 -5.138 1.00 94.81 242 VAL A O 1
ATOM 1847 N N . GLU A 1 243 ? -5.093 7.257 -6.383 1.00 94.19 243 GLU A N 1
ATOM 1848 C CA . GLU A 1 243 ? -6.437 7.820 -6.348 1.00 94.19 243 GLU A CA 1
ATOM 1849 C C . GLU A 1 243 ? -7.299 7.018 -5.375 1.00 94.19 243 GLU A C 1
ATOM 1851 O O . GLU A 1 243 ? -7.393 5.795 -5.488 1.00 94.19 243 GLU A O 1
ATOM 1856 N N . CYS A 1 244 ? -7.925 7.707 -4.427 1.00 93.12 244 CYS A N 1
ATOM 1857 C CA . CYS A 1 244 ? -8.808 7.142 -3.417 1.00 93.12 244 CYS A CA 1
ATOM 1858 C C . CYS A 1 244 ? -10.266 7.544 -3.681 1.00 93.12 244 CYS A C 1
ATOM 1860 O O . CYS A 1 244 ? -10.550 8.452 -4.458 1.00 93.12 244 CYS A O 1
ATOM 1862 N N . ASP A 1 245 ? -11.217 6.868 -3.036 1.00 91.44 245 ASP A N 1
ATOM 1863 C CA . ASP A 1 245 ? -12.649 7.151 -3.200 1.00 91.44 245 ASP A CA 1
ATOM 1864 C C . ASP A 1 245 ? -13.186 8.312 -2.345 1.00 91.44 245 ASP A C 1
ATOM 1866 O O . ASP A 1 245 ? -14.373 8.625 -2.438 1.00 91.44 245 ASP A O 1
ATOM 1870 N N . ARG A 1 246 ? -12.327 8.944 -1.535 1.00 91.06 246 ARG A N 1
ATOM 1871 C CA . ARG A 1 246 ? -12.631 10.110 -0.691 1.00 91.06 246 ARG A CA 1
ATOM 1872 C C . ARG A 1 246 ? -11.367 10.849 -0.267 1.00 91.06 246 ARG A C 1
ATOM 1874 O O . ARG A 1 246 ? -10.263 10.327 -0.428 1.00 91.06 246 ARG A O 1
ATOM 1881 N N . ASP A 1 247 ? -11.560 12.028 0.317 1.00 94.62 247 ASP A N 1
ATOM 1882 C CA . ASP A 1 247 ? -10.480 12.889 0.791 1.00 94.62 247 ASP A CA 1
ATOM 1883 C C . ASP A 1 247 ? -9.675 12.261 1.932 1.00 94.62 247 ASP A C 1
ATOM 1885 O O . ASP A 1 247 ? -10.225 11.642 2.846 1.00 94.62 247 ASP A O 1
ATOM 1889 N N . ILE A 1 248 ? -8.359 12.444 1.870 1.00 95.25 248 ILE A N 1
ATOM 1890 C CA . ILE A 1 248 ? -7.377 11.898 2.807 1.00 95.25 248 ILE A CA 1
ATOM 1891 C C . ILE A 1 248 ? -6.916 12.999 3.756 1.00 95.25 248 ILE A C 1
ATOM 1893 O O . ILE A 1 248 ? -6.655 14.117 3.313 1.00 95.25 248 ILE A O 1
ATOM 1897 N N . ASP A 1 249 ? -6.772 12.675 5.040 1.00 95.50 249 ASP A N 1
ATOM 1898 C CA . ASP A 1 249 ? -6.142 13.567 6.010 1.00 95.50 249 ASP A CA 1
ATOM 1899 C C . ASP A 1 249 ? -4.634 13.684 5.700 1.00 95.50 249 ASP A C 1
ATOM 1901 O O . ASP A 1 249 ? -3.901 12.692 5.837 1.00 95.50 249 ASP A O 1
ATOM 1905 N N . PRO A 1 250 ? -4.136 14.870 5.290 1.00 95.56 250 PRO A N 1
ATOM 1906 C CA . PRO A 1 250 ? -2.737 15.051 4.923 1.00 95.56 250 PRO A CA 1
ATOM 1907 C C . PRO A 1 250 ? -1.748 14.762 6.054 1.00 95.56 250 PRO A C 1
ATOM 1909 O O . PRO A 1 250 ? -0.617 14.374 5.759 1.00 95.56 250 PRO A O 1
ATOM 1912 N N . GLU A 1 251 ? -2.143 14.910 7.324 1.00 95.31 251 GLU A N 1
ATOM 1913 C CA . GLU A 1 251 ? -1.257 14.659 8.470 1.00 95.31 251 GLU A CA 1
ATOM 1914 C C . GLU A 1 251 ? -0.949 13.165 8.652 1.00 95.31 251 GLU A C 1
ATOM 1916 O O . GLU A 1 251 ? 0.076 12.794 9.228 1.00 95.31 251 GLU A O 1
ATOM 1921 N N . THR A 1 252 ? -1.791 12.292 8.092 1.00 95.12 252 THR A N 1
ATOM 1922 C CA . THR A 1 252 ? -1.628 10.833 8.172 1.00 95.12 252 THR A CA 1
ATOM 1923 C C . THR A 1 252 ? -0.728 10.244 7.081 1.00 95.12 252 THR A C 1
ATOM 1925 O O . THR A 1 252 ? -0.336 9.071 7.135 1.00 95.12 252 THR A O 1
ATOM 1928 N N . VAL A 1 253 ? -0.334 11.056 6.094 1.00 97.38 253 VAL A N 1
ATOM 1929 C CA . VAL A 1 253 ? 0.494 10.634 4.960 1.00 97.38 253 VAL A CA 1
ATOM 1930 C C . VAL A 1 253 ? 1.931 11.116 5.130 1.00 97.38 253 VAL A C 1
ATOM 1932 O O . VAL A 1 253 ? 2.240 12.301 5.074 1.00 97.38 253 VAL A O 1
ATOM 1935 N N . SER A 1 254 ? 2.848 10.165 5.299 1.00 97.06 254 SER A N 1
ATOM 1936 C CA . SER A 1 254 ? 4.277 10.414 5.486 1.00 97.06 254 SER A CA 1
ATOM 1937 C C . SER A 1 254 ? 5.112 9.292 4.869 1.00 97.06 254 SER A C 1
ATOM 1939 O O . SER A 1 254 ? 4.584 8.257 4.464 1.00 97.06 254 SER A O 1
ATOM 1941 N N . ARG A 1 255 ? 6.445 9.433 4.880 1.00 95.94 255 ARG A N 1
ATOM 1942 C CA . ARG A 1 255 ? 7.368 8.369 4.435 1.00 95.94 255 ARG A CA 1
ATOM 1943 C C . ARG A 1 255 ? 7.214 7.037 5.189 1.00 95.94 255 ARG A C 1
ATOM 1945 O O . ARG A 1 255 ? 7.756 6.035 4.742 1.00 95.94 255 ARG A O 1
ATOM 1952 N N . ALA A 1 256 ? 6.565 7.036 6.357 1.00 95.81 256 ALA A N 1
ATOM 1953 C CA . ALA A 1 256 ? 6.316 5.827 7.142 1.00 95.81 256 ALA A CA 1
ATOM 1954 C C . ALA A 1 256 ? 5.004 5.129 6.748 1.00 95.81 256 ALA A C 1
ATOM 1956 O O . ALA A 1 256 ? 4.876 3.923 6.943 1.00 95.81 256 ALA A O 1
ATOM 1957 N N . THR A 1 257 ? 4.045 5.875 6.190 1.00 96.50 257 THR A N 1
ATOM 1958 C CA . THR A 1 257 ? 2.706 5.376 5.847 1.00 96.50 257 THR A CA 1
ATOM 1959 C C . THR A 1 257 ? 2.489 5.215 4.345 1.00 96.50 257 THR A C 1
ATOM 1961 O O . THR A 1 257 ? 1.643 4.423 3.956 1.00 96.50 257 THR A O 1
ATOM 1964 N N . CYS A 1 258 ? 3.275 5.884 3.498 1.00 97.94 258 CYS A N 1
ATOM 1965 C CA . CYS A 1 258 ? 3.290 5.708 2.047 1.00 97.94 258 CYS A CA 1
ATOM 1966 C C . CYS A 1 258 ? 4.738 5.677 1.543 1.00 97.94 258 CYS A C 1
ATOM 1968 O O . CYS A 1 258 ? 5.468 6.670 1.632 1.00 97.94 258 CYS A O 1
ATOM 1970 N N . PHE A 1 259 ? 5.176 4.528 1.031 1.00 98.19 259 PHE A N 1
ATOM 1971 C CA . PHE A 1 259 ? 6.554 4.343 0.582 1.00 98.19 259 PHE A CA 1
ATOM 1972 C C . PHE A 1 259 ? 6.666 3.344 -0.565 1.00 98.19 259 PHE A C 1
ATOM 1974 O O . PHE A 1 259 ? 5.813 2.477 -0.749 1.00 98.19 259 PHE A O 1
ATOM 1981 N N . ILE A 1 260 ? 7.756 3.463 -1.326 1.00 98.31 260 ILE A N 1
ATOM 1982 C CA . ILE A 1 260 ? 8.119 2.511 -2.372 1.00 98.31 260 ILE A CA 1
ATOM 1983 C C . ILE A 1 260 ? 9.396 1.790 -1.958 1.00 98.31 260 ILE A C 1
ATOM 1985 O O . ILE A 1 260 ? 10.364 2.421 -1.528 1.00 98.31 260 ILE A O 1
ATOM 1989 N N . THR A 1 261 ? 9.399 0.469 -2.091 1.00 98.12 261 THR A N 1
ATOM 1990 C CA . THR A 1 261 ? 10.592 -0.369 -1.940 1.00 98.12 261 THR A CA 1
ATOM 1991 C C . THR A 1 261 ? 11.036 -0.905 -3.290 1.00 98.12 261 THR A C 1
ATOM 1993 O O . THR A 1 261 ? 10.214 -1.070 -4.188 1.00 98.12 261 THR A O 1
ATOM 1996 N N . VAL A 1 262 ? 12.332 -1.168 -3.442 1.00 96.88 262 VAL A N 1
ATOM 1997 C CA . VAL A 1 262 ? 12.895 -1.823 -4.625 1.00 96.88 262 VAL A CA 1
ATOM 1998 C C . VAL A 1 262 ? 13.748 -3.018 -4.219 1.00 96.88 262 VAL A C 1
ATOM 2000 O O . VAL A 1 262 ? 14.481 -2.954 -3.231 1.00 96.88 262 VAL A O 1
ATOM 2003 N N . GLU A 1 263 ? 13.688 -4.084 -5.010 1.00 95.00 263 GLU A N 1
ATOM 2004 C CA . GLU A 1 263 ? 14.598 -5.225 -4.927 1.00 95.00 263 GLU A CA 1
ATOM 2005 C C . GLU A 1 263 ? 15.896 -4.906 -5.679 1.00 95.00 263 GLU A C 1
ATOM 2007 O O . GLU A 1 263 ? 16.032 -5.156 -6.879 1.00 95.00 263 GLU A O 1
ATOM 2012 N N . ALA A 1 264 ? 16.859 -4.314 -4.971 1.00 90.12 264 ALA A N 1
ATOM 2013 C CA . ALA A 1 264 ? 18.160 -3.986 -5.535 1.00 90.12 264 ALA A CA 1
ATOM 2014 C C . ALA A 1 264 ? 19.023 -5.257 -5.670 1.00 90.12 264 ALA A C 1
ATOM 2016 O O . ALA A 1 264 ? 19.203 -5.980 -4.683 1.00 90.12 264 ALA A O 1
ATOM 2017 N N . PRO A 1 265 ? 19.575 -5.552 -6.860 1.00 88.56 265 PRO A N 1
ATOM 2018 C CA . PRO A 1 265 ? 20.371 -6.753 -7.081 1.00 88.56 265 PRO A CA 1
ATOM 2019 C C . PRO A 1 265 ? 21.695 -6.689 -6.315 1.00 88.56 265 PRO A C 1
ATOM 2021 O O . PRO A 1 265 ? 22.440 -5.712 -6.401 1.00 88.56 265 PRO A O 1
ATOM 2024 N N . MET A 1 266 ? 22.018 -7.764 -5.599 1.00 86.38 266 MET A N 1
ATOM 2025 C CA . MET A 1 266 ? 23.293 -7.919 -4.908 1.00 86.38 266 MET A CA 1
ATOM 2026 C C . MET A 1 266 ? 24.253 -8.753 -5.753 1.00 86.38 266 MET A C 1
ATOM 2028 O O . MET A 1 266 ? 23.973 -9.909 -6.082 1.00 86.38 266 MET A O 1
ATOM 2032 N N . VAL A 1 267 ? 25.404 -8.163 -6.073 1.00 83.56 267 VAL A N 1
ATOM 2033 C CA . VAL A 1 267 ? 26.495 -8.807 -6.816 1.00 83.56 267 VAL A CA 1
ATOM 2034 C C . VAL A 1 267 ? 27.683 -9.060 -5.892 1.00 83.56 267 VAL A C 1
ATOM 2036 O O . VAL A 1 267 ? 27.972 -8.245 -5.014 1.00 83.56 267 VAL A O 1
ATOM 2039 N N . MET A 1 268 ? 28.366 -10.198 -6.050 1.00 77.56 268 MET A N 1
ATOM 2040 C CA . MET A 1 268 ? 29.544 -10.497 -5.228 1.00 77.56 268 MET A CA 1
ATOM 2041 C C . MET A 1 268 ? 30.717 -9.584 -5.628 1.00 77.56 268 MET A C 1
ATOM 2043 O O . MET A 1 268 ? 31.084 -9.562 -6.807 1.00 77.56 268 MET A O 1
ATOM 2047 N N . PRO A 1 269 ? 31.325 -8.840 -4.686 1.00 74.56 269 PRO A N 1
ATOM 2048 C CA . PRO A 1 269 ? 32.456 -7.971 -4.993 1.00 74.56 269 PRO A CA 1
ATOM 2049 C C . PRO A 1 269 ? 33.709 -8.784 -5.354 1.00 74.56 269 PRO A C 1
ATOM 2051 O O . PRO A 1 269 ? 33.929 -9.877 -4.833 1.00 74.56 269 PRO A O 1
ATOM 2054 N N . GLY A 1 270 ? 34.548 -8.234 -6.238 1.00 72.25 270 GLY A N 1
ATOM 2055 C CA . GLY A 1 270 ? 35.857 -8.808 -6.579 1.00 72.25 270 GLY A CA 1
ATOM 2056 C C . GLY A 1 270 ? 35.830 -10.026 -7.510 1.00 72.25 270 GLY A C 1
ATOM 2057 O O . GLY A 1 270 ? 36.839 -10.713 -7.625 1.00 72.25 270 GLY A O 1
ATOM 2058 N N . GLN A 1 271 ? 34.700 -10.318 -8.160 1.00 68.19 271 GLN A N 1
ATOM 2059 C CA . GLN A 1 271 ? 34.629 -11.357 -9.190 1.00 68.19 271 GLN A CA 1
ATOM 2060 C C . GLN A 1 271 ? 35.042 -10.794 -10.555 1.00 68.19 271 GLN A C 1
ATOM 2062 O O . GLN A 1 271 ? 34.459 -9.817 -11.023 1.00 68.19 271 GLN A O 1
ATOM 2067 N N . GLU A 1 272 ? 36.013 -11.436 -11.203 1.00 69.56 272 GLU A N 1
ATOM 2068 C CA . GLU A 1 272 ? 36.435 -11.146 -12.577 1.00 69.56 272 GLU A CA 1
ATOM 2069 C C . GLU A 1 272 ? 35.921 -12.215 -13.557 1.00 69.56 272 GLU A C 1
ATOM 2071 O O . GLU A 1 272 ? 35.516 -13.318 -13.176 1.00 69.56 272 GLU A O 1
ATOM 2076 N N . GLY A 1 273 ? 35.933 -11.894 -14.852 1.00 68.12 273 GLY A N 1
ATOM 2077 C CA . GLY A 1 273 ? 35.537 -12.828 -15.905 1.00 68.12 273 GLY A CA 1
ATOM 2078 C C . GLY A 1 273 ? 34.026 -13.129 -15.922 1.00 68.12 273 GLY A C 1
ATOM 2079 O O . GLY A 1 273 ? 33.223 -12.265 -15.576 1.00 68.12 273 GLY A O 1
ATOM 2080 N N . PRO A 1 274 ? 33.592 -14.336 -16.334 1.00 63.91 274 PRO A N 1
ATOM 2081 C CA . PRO A 1 274 ? 32.177 -14.649 -16.581 1.00 63.91 274 PRO A CA 1
ATOM 2082 C C . PRO A 1 274 ? 31.297 -14.667 -15.317 1.00 63.91 274 PRO A C 1
ATOM 2084 O O . PRO A 1 274 ? 30.077 -14.788 -15.418 1.00 63.91 274 PRO A O 1
ATOM 2087 N N . ALA A 1 275 ? 31.899 -14.568 -14.126 1.00 66.88 275 ALA A N 1
ATOM 2088 C CA . ALA A 1 275 ? 31.189 -14.449 -12.855 1.00 66.88 275 ALA A CA 1
ATOM 2089 C C . ALA A 1 275 ? 30.959 -12.992 -12.409 1.00 66.88 275 ALA A C 1
ATOM 2091 O O . ALA A 1 275 ? 30.179 -12.763 -11.481 1.00 66.88 275 ALA A O 1
ATOM 2092 N N . ALA A 1 276 ? 31.601 -12.016 -13.062 1.00 70.69 276 ALA A N 1
ATOM 2093 C CA . ALA A 1 276 ? 31.451 -10.601 -12.750 1.00 70.69 276 ALA A CA 1
ATOM 2094 C C . ALA A 1 276 ? 29.996 -10.142 -12.949 1.00 70.69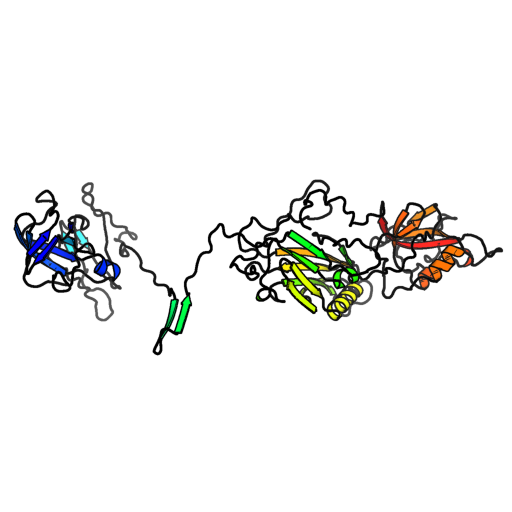 276 ALA A C 1
ATOM 2096 O O . ALA A 1 276 ? 29.367 -10.428 -13.968 1.00 70.69 276 ALA A O 1
ATOM 2097 N N . GLY A 1 277 ? 29.448 -9.441 -11.953 1.00 72.44 277 GLY A N 1
ATOM 2098 C CA . GLY A 1 277 ? 28.080 -8.917 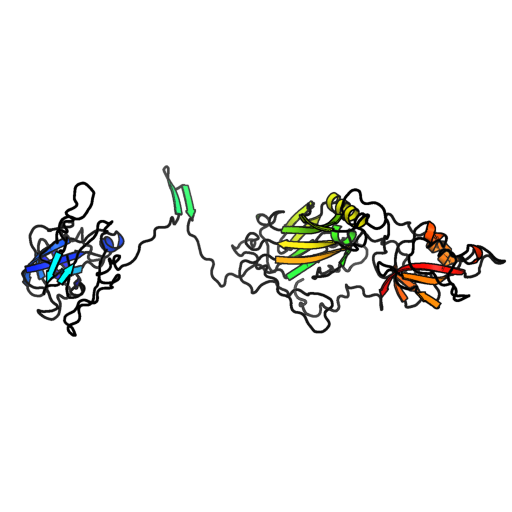-12.001 1.00 72.44 277 GLY A CA 1
ATOM 2099 C C . GLY A 1 277 ? 26.972 -9.963 -11.822 1.00 72.44 277 GLY A C 1
ATOM 2100 O O . GLY A 1 277 ? 25.803 -9.617 -11.979 1.00 72.44 277 GLY A O 1
ATOM 2101 N N . ARG A 1 278 ? 27.293 -11.223 -11.481 1.00 79.00 278 ARG A N 1
ATOM 2102 C CA . ARG A 1 278 ? 26.272 -12.238 -11.172 1.00 79.00 278 ARG A CA 1
ATOM 2103 C C . ARG A 1 278 ? 25.528 -11.898 -9.882 1.00 79.00 278 ARG A C 1
ATOM 2105 O O . ARG A 1 278 ? 26.139 -11.605 -8.854 1.00 79.00 278 ARG A O 1
ATOM 2112 N N . ILE A 1 279 ? 24.206 -12.000 -9.950 1.00 83.44 279 ILE A N 1
ATOM 2113 C CA . ILE A 1 279 ? 23.291 -11.727 -8.841 1.00 83.44 279 ILE A CA 1
ATOM 2114 C C . ILE A 1 279 ? 23.203 -12.971 -7.954 1.00 83.44 279 ILE A C 1
ATOM 2116 O O . ILE A 1 279 ? 22.918 -14.060 -8.453 1.00 83.44 279 ILE A O 1
ATOM 2120 N N . PHE A 1 280 ? 23.442 -12.816 -6.651 1.00 85.94 280 PHE A N 1
ATOM 2121 C CA . PHE A 1 280 ? 23.279 -13.899 -5.666 1.00 85.94 280 PHE A CA 1
ATOM 2122 C C . PHE A 1 280 ? 22.079 -13.689 -4.732 1.00 85.94 280 PHE A C 1
ATOM 2124 O O . PHE A 1 280 ? 21.707 -14.599 -3.995 1.00 85.94 280 PHE A O 1
ATOM 2131 N N . GLY A 1 281 ? 21.474 -12.502 -4.757 1.00 88.94 281 GLY A N 1
ATOM 2132 C CA . GLY A 1 281 ? 20.304 -12.159 -3.959 1.00 88.94 281 GLY A CA 1
ATOM 2133 C C . GLY A 1 281 ? 19.811 -10.747 -4.254 1.00 88.94 281 GLY A C 1
ATOM 2134 O O . GLY A 1 281 ? 20.398 -10.033 -5.069 1.00 88.94 281 GLY A O 1
ATOM 2135 N N . TYR A 1 282 ? 18.745 -10.348 -3.565 1.00 91.81 282 TYR A N 1
ATOM 2136 C CA . TYR A 1 282 ? 18.161 -9.014 -3.661 1.00 91.81 282 TYR A CA 1
ATOM 2137 C C . TYR A 1 282 ? 18.062 -8.386 -2.273 1.00 91.81 282 TYR A C 1
ATOM 2139 O O . TYR A 1 282 ? 17.684 -9.052 -1.308 1.00 91.81 282 TYR A O 1
ATOM 2147 N N . GLN A 1 283 ? 18.391 -7.101 -2.178 1.00 92.69 283 GLN A N 1
ATOM 2148 C CA . GLN A 1 283 ? 18.198 -6.298 -0.978 1.00 92.69 283 GLN A CA 1
ATOM 2149 C C . GLN A 1 283 ? 16.983 -5.394 -1.168 1.00 92.69 283 GLN A C 1
ATOM 2151 O O . GLN A 1 283 ? 16.933 -4.617 -2.120 1.00 92.69 283 GLN A O 1
ATOM 2156 N N . ASN A 1 284 ? 16.029 -5.455 -0.239 1.00 95.12 284 ASN A N 1
ATOM 2157 C CA . ASN A 1 284 ? 14.925 -4.501 -0.211 1.00 95.12 284 ASN A CA 1
ATOM 2158 C C . ASN A 1 284 ? 15.422 -3.147 0.298 1.00 95.12 284 ASN A C 1
ATOM 2160 O O . ASN A 1 284 ? 15.866 -3.027 1.441 1.00 95.12 284 ASN A O 1
ATOM 2164 N N . ILE A 1 285 ? 15.331 -2.128 -0.552 1.00 94.62 285 ILE A N 1
ATOM 2165 C CA . ILE A 1 285 ? 15.688 -0.750 -0.220 1.00 94.62 285 ILE A CA 1
ATOM 2166 C C . ILE A 1 285 ? 14.416 0.092 -0.248 1.00 94.62 285 ILE A C 1
ATOM 2168 O O . ILE A 1 285 ? 13.743 0.164 -1.274 1.00 94.62 285 ILE A O 1
ATOM 2172 N N . VAL A 1 286 ? 14.094 0.749 0.870 1.00 97.38 286 VAL A N 1
ATOM 2173 C CA . VAL A 1 286 ? 13.052 1.786 0.904 1.00 97.38 286 VAL A CA 1
ATOM 2174 C C . VAL A 1 286 ? 13.606 3.031 0.214 1.00 97.38 286 VAL A C 1
ATOM 2176 O O . VAL A 1 286 ? 14.646 3.556 0.613 1.00 97.38 286 VAL A O 1
ATOM 2179 N N . LEU A 1 287 ? 12.934 3.489 -0.838 1.00 97.44 287 LEU A N 1
ATOM 2180 C CA . LEU A 1 287 ? 13.386 4.612 -1.651 1.00 97.44 287 LEU A CA 1
ATOM 2181 C C . LEU A 1 287 ? 13.205 5.936 -0.906 1.00 97.44 287 LEU A C 1
ATOM 2183 O O . LEU A 1 287 ? 12.153 6.177 -0.317 1.00 97.44 287 LEU A O 1
ATOM 2187 N N . ASN A 1 288 ? 14.209 6.816 -0.976 1.00 96.50 288 ASN A N 1
ATOM 2188 C CA . ASN A 1 288 ? 14.099 8.160 -0.416 1.00 96.50 288 ASN A CA 1
ATOM 2189 C C . ASN A 1 288 ? 13.220 9.038 -1.330 1.00 96.50 288 ASN A C 1
ATOM 2191 O O . ASN A 1 288 ? 13.575 9.212 -2.507 1.00 96.50 288 ASN A O 1
ATOM 2195 N N . PRO A 1 289 ? 12.093 9.578 -0.831 1.00 96.12 289 PRO A N 1
ATOM 2196 C CA . PRO A 1 289 ? 11.205 10.413 -1.625 1.00 96.12 289 PRO A CA 1
ATOM 2197 C C . PRO A 1 289 ? 11.588 11.898 -1.550 1.00 96.12 289 PRO A C 1
ATOM 2199 O O . PRO A 1 289 ? 11.982 12.394 -0.498 1.00 96.12 289 PRO A O 1
ATOM 2202 N N . ALA A 1 290 ? 11.381 12.626 -2.646 1.00 92.06 290 ALA A N 1
ATOM 2203 C CA . ALA A 1 290 ? 11.303 14.088 -2.640 1.00 92.06 290 ALA A CA 1
ATOM 2204 C C . ALA A 1 290 ? 9.892 14.582 -2.278 1.00 92.06 290 ALA A C 1
ATOM 2206 O O . ALA A 1 290 ? 9.736 15.666 -1.721 1.00 92.06 290 ALA A O 1
ATOM 2207 N N . ILE A 1 291 ? 8.855 13.799 -2.600 1.00 93.06 291 ILE A N 1
ATOM 2208 C CA . ILE A 1 291 ? 7.454 14.129 -2.317 1.00 93.06 291 ILE A CA 1
ATOM 2209 C C . ILE A 1 291 ? 6.773 12.905 -1.711 1.00 93.06 291 ILE A C 1
ATOM 2211 O O . ILE A 1 291 ? 6.806 11.839 -2.317 1.00 93.06 291 ILE A O 1
ATOM 2215 N N . VAL A 1 292 ? 6.122 13.084 -0.560 1.00 96.94 292 VAL A N 1
ATOM 2216 C CA . VAL A 1 292 ? 5.079 12.194 -0.022 1.00 96.94 292 VAL A CA 1
ATOM 2217 C C . VAL A 1 292 ? 4.041 13.080 0.649 1.00 96.94 292 VAL A C 1
ATOM 2219 O O . VAL A 1 292 ? 4.358 13.718 1.650 1.00 96.94 292 VAL A O 1
ATOM 2222 N N . ARG A 1 293 ? 2.842 13.193 0.074 1.00 96.00 293 ARG A N 1
ATOM 2223 C CA . ARG A 1 293 ? 1.755 14.019 0.629 1.00 96.00 293 ARG A CA 1
ATOM 2224 C C . ARG A 1 293 ? 0.394 13.594 0.093 1.00 96.00 293 ARG A C 1
ATOM 2226 O O . ARG A 1 293 ? 0.333 12.976 -0.969 1.00 96.00 293 ARG A O 1
ATOM 2233 N N . ALA A 1 294 ? -0.675 13.993 0.773 1.00 95.25 294 ALA A N 1
ATOM 2234 C CA . ALA A 1 294 ? -2.031 13.915 0.243 1.00 95.25 294 ALA A CA 1
ATOM 2235 C C . ALA A 1 294 ? -2.587 15.296 -0.126 1.00 95.25 294 ALA A C 1
ATOM 2237 O O . ALA A 1 294 ? -2.228 16.301 0.486 1.00 95.25 294 ALA A O 1
ATOM 2238 N N . GLU A 1 295 ? -3.464 15.327 -1.126 1.00 93.06 295 GLU A N 1
ATOM 2239 C CA . GLU A 1 295 ? -4.253 16.494 -1.519 1.00 93.06 295 GLU A CA 1
ATOM 2240 C C . GLU A 1 295 ? -5.622 16.017 -2.028 1.00 93.06 295 GLU A C 1
ATOM 2242 O O . GLU A 1 295 ? -5.716 15.334 -3.056 1.00 93.06 295 GLU A O 1
ATOM 2247 N N . GLY A 1 296 ? -6.684 16.339 -1.280 1.00 93.00 296 GLY A N 1
ATOM 2248 C CA . GLY A 1 296 ? -8.020 15.781 -1.504 1.00 93.00 296 GLY A CA 1
ATOM 2249 C C . GLY A 1 296 ? -7.989 14.251 -1.479 1.00 93.00 296 GLY A C 1
ATOM 2250 O O . GLY A 1 296 ? -7.349 13.643 -0.620 1.00 93.00 296 GLY A O 1
ATOM 2251 N N . ALA A 1 297 ? -8.627 13.619 -2.461 1.00 93.31 297 ALA A N 1
ATOM 2252 C CA . ALA A 1 297 ? -8.667 12.164 -2.613 1.00 93.31 297 ALA A CA 1
ATOM 2253 C C . ALA A 1 297 ? -7.413 11.539 -3.259 1.00 93.31 297 ALA A C 1
ATOM 2255 O O . ALA A 1 297 ? -7.469 10.412 -3.754 1.00 93.31 297 ALA A O 1
ATOM 2256 N N . ARG A 1 298 ? -6.284 12.257 -3.328 1.00 95.31 298 ARG A N 1
ATOM 2257 C CA . ARG A 1 298 ? -5.067 11.786 -4.008 1.00 95.31 298 ARG A CA 1
ATOM 2258 C C . ARG A 1 298 ? -3.855 11.780 -3.089 1.00 95.31 298 ARG A C 1
ATOM 2260 O O . ARG A 1 298 ? -3.620 12.735 -2.356 1.00 95.31 298 ARG A O 1
ATOM 2267 N N . ILE A 1 299 ? -3.044 10.728 -3.193 1.00 96.19 299 ILE A N 1
ATOM 2268 C CA . ILE A 1 299 ? -1.742 10.612 -2.528 1.00 96.19 299 ILE A CA 1
ATOM 2269 C C . ILE A 1 299 ? -0.645 10.656 -3.590 1.00 96.19 299 ILE A C 1
ATOM 2271 O O . ILE A 1 299 ? -0.662 9.894 -4.556 1.00 96.19 299 ILE A O 1
ATOM 2275 N N . PHE A 1 300 ? 0.321 11.547 -3.399 1.00 95.88 300 PHE A N 1
ATOM 2276 C CA . PHE A 1 300 ? 1.434 11.781 -4.311 1.00 95.88 300 PHE A CA 1
ATOM 2277 C C . PHE A 1 300 ? 2.724 11.254 -3.702 1.00 95.88 300 PHE A C 1
ATOM 2279 O O . PHE A 1 300 ? 3.069 11.610 -2.574 1.00 95.88 300 PHE A O 1
ATOM 2286 N N . TRP A 1 301 ? 3.465 10.468 -4.478 1.00 97.44 301 TRP A N 1
ATOM 2287 C CA . TRP A 1 301 ? 4.786 9.971 -4.119 1.00 97.44 301 TRP A CA 1
ATOM 2288 C C . TRP A 1 301 ? 5.765 10.236 -5.266 1.00 97.44 301 TRP A C 1
ATOM 2290 O O . TRP A 1 301 ? 5.500 9.851 -6.399 1.00 97.44 301 TRP A O 1
ATOM 2300 N N . ALA A 1 302 ? 6.905 10.877 -5.017 1.00 95.19 302 ALA A N 1
ATOM 2301 C CA . ALA A 1 302 ? 7.944 11.058 -6.034 1.00 95.19 302 ALA A CA 1
ATOM 2302 C C . ALA A 1 302 ? 9.327 10.792 -5.451 1.00 95.19 302 ALA A C 1
ATOM 2304 O O . ALA A 1 302 ? 9.653 11.283 -4.368 1.00 95.19 302 ALA A O 1
ATOM 2305 N N . ALA A 1 303 ? 10.143 10.034 -6.185 1.00 94.00 303 ALA A N 1
ATOM 2306 C CA . ALA A 1 303 ? 11.506 9.716 -5.787 1.00 94.00 303 ALA A CA 1
ATOM 2307 C C . ALA A 1 303 ? 12.387 10.970 -5.790 1.00 94.00 303 ALA A C 1
ATOM 2309 O O . ALA A 1 303 ? 12.251 11.842 -6.648 1.00 94.00 303 ALA A O 1
ATOM 2310 N N . ASP A 1 304 ? 13.330 11.029 -4.854 1.00 93.88 304 ASP A N 1
ATOM 2311 C CA . ASP A 1 304 ? 14.399 12.018 -4.909 1.00 93.88 304 ASP A CA 1
ATOM 2312 C C . ASP A 1 304 ? 15.276 11.814 -6.168 1.00 93.88 304 ASP A C 1
ATOM 2314 O O . ASP A 1 304 ? 15.568 10.665 -6.526 1.00 93.88 304 ASP A O 1
ATOM 2318 N N . PRO A 1 305 ? 15.721 12.882 -6.861 1.00 90.25 305 PRO A N 1
ATOM 2319 C CA . PRO A 1 305 ? 16.545 12.749 -8.064 1.00 90.25 305 PRO A CA 1
ATOM 2320 C C . PRO A 1 305 ? 17.824 11.921 -7.867 1.00 90.25 305 PRO A C 1
ATOM 2322 O O . PRO A 1 305 ? 18.222 11.177 -8.768 1.00 90.25 305 PRO A O 1
ATOM 2325 N N . PHE A 1 306 ? 18.457 11.993 -6.690 1.00 91.38 306 PHE A N 1
ATOM 2326 C CA . PHE A 1 306 ? 19.629 11.177 -6.374 1.00 91.38 306 PHE A CA 1
ATOM 2327 C C . PHE A 1 306 ? 19.265 9.693 -6.248 1.00 91.38 306 PHE A C 1
ATOM 2329 O O . PHE A 1 306 ? 20.022 8.832 -6.701 1.00 91.38 306 PHE A O 1
ATOM 2336 N N . THR A 1 307 ? 18.082 9.384 -5.710 1.00 93.12 307 THR A N 1
ATOM 2337 C CA . THR A 1 307 ? 17.547 8.017 -5.672 1.00 93.12 307 THR A CA 1
ATOM 2338 C C . THR A 1 307 ? 17.401 7.454 -7.083 1.00 93.12 307 THR A C 1
ATOM 2340 O O . THR A 1 307 ? 17.876 6.353 -7.347 1.00 93.12 307 THR A O 1
ATOM 2343 N N . VAL A 1 308 ? 16.821 8.210 -8.022 1.00 92.00 308 VAL A N 1
ATOM 2344 C CA . VAL A 1 308 ? 16.668 7.758 -9.419 1.00 92.00 308 VAL A CA 1
ATOM 2345 C C . VAL A 1 308 ? 18.033 7.478 -10.066 1.00 92.00 308 VAL A C 1
ATOM 2347 O O . VAL A 1 308 ? 18.204 6.462 -10.744 1.00 92.00 308 VAL A O 1
ATOM 2350 N N . LEU A 1 309 ? 19.037 8.322 -9.808 1.00 88.75 309 LEU A N 1
ATOM 2351 C CA . LEU A 1 309 ? 20.404 8.099 -10.288 1.00 88.75 309 LEU A CA 1
ATOM 2352 C C . LEU A 1 309 ? 21.032 6.826 -9.693 1.00 88.75 309 LEU A C 1
ATOM 2354 O O . LEU A 1 309 ? 21.684 6.066 -10.411 1.00 88.75 309 LEU A O 1
ATOM 2358 N N . ALA A 1 310 ? 20.829 6.571 -8.398 1.00 91.25 310 ALA A N 1
ATOM 2359 C CA . ALA A 1 310 ? 21.316 5.360 -7.739 1.00 91.25 310 ALA A CA 1
ATOM 2360 C C . ALA A 1 310 ? 20.681 4.089 -8.331 1.00 91.25 310 ALA A C 1
ATOM 2362 O O . ALA A 1 310 ? 21.391 3.116 -8.587 1.00 91.25 310 ALA A O 1
ATOM 2363 N N . LEU A 1 311 ? 19.377 4.120 -8.633 1.00 92.00 311 LEU A N 1
ATOM 2364 C CA . LEU A 1 311 ? 18.674 3.026 -9.313 1.00 92.00 311 LEU A CA 1
ATOM 2365 C C . LEU A 1 311 ? 19.240 2.771 -10.712 1.00 92.00 311 LEU A C 1
ATOM 2367 O O . LEU A 1 311 ? 19.453 1.620 -11.095 1.00 92.00 311 LEU A O 1
ATOM 2371 N N . SER A 1 312 ? 19.546 3.838 -11.455 1.00 89.25 312 SER A N 1
ATOM 2372 C CA . SER A 1 312 ? 20.174 3.714 -12.773 1.00 89.25 312 SER A CA 1
ATOM 2373 C C . SER A 1 312 ? 21.535 3.023 -12.697 1.00 89.25 312 SER A C 1
ATOM 2375 O O . SER A 1 312 ? 21.812 2.142 -13.512 1.00 89.25 312 SER A O 1
ATOM 2377 N N . ARG A 1 313 ? 22.356 3.357 -11.691 1.00 87.00 313 ARG A N 1
ATOM 2378 C CA . ARG A 1 313 ? 23.650 2.697 -11.456 1.00 87.00 313 ARG A CA 1
ATOM 2379 C C . ARG A 1 313 ? 23.489 1.226 -11.077 1.00 87.00 313 ARG A C 1
ATOM 2381 O O . ARG A 1 313 ? 24.215 0.397 -11.613 1.00 87.00 313 ARG A O 1
ATOM 2388 N N . ALA A 1 314 ? 22.533 0.893 -10.211 1.00 87.06 314 ALA A N 1
ATOM 2389 C CA . ALA A 1 314 ? 22.274 -0.493 -9.813 1.00 87.06 314 ALA A CA 1
ATOM 2390 C C . ALA A 1 314 ? 21.877 -1.384 -11.007 1.00 87.06 314 ALA A C 1
ATOM 2392 O O . ALA A 1 314 ? 22.335 -2.519 -11.122 1.00 87.06 314 ALA A O 1
ATOM 2393 N N . LEU A 1 315 ? 21.082 -0.852 -11.942 1.00 86.00 315 LEU A N 1
ATOM 2394 C CA . LEU A 1 315 ? 20.719 -1.550 -13.181 1.00 86.00 315 LEU A CA 1
ATOM 2395 C C . LEU A 1 315 ? 21.896 -1.738 -14.150 1.00 86.00 315 LEU A C 1
ATOM 2397 O O . LEU A 1 315 ? 21.860 -2.650 -14.970 1.00 86.00 315 LEU A O 1
ATOM 2401 N N . GLN A 1 316 ? 22.925 -0.888 -14.085 1.00 80.88 316 GLN A N 1
ATOM 2402 C CA . GLN A 1 316 ? 24.117 -1.009 -14.938 1.00 80.88 316 GLN A CA 1
ATOM 2403 C C . GLN A 1 316 ? 25.107 -2.052 -14.412 1.00 80.88 316 GLN A C 1
ATOM 2405 O O . GLN A 1 316 ? 25.802 -2.683 -15.203 1.00 80.88 316 GLN A O 1
ATOM 2410 N N . THR A 1 317 ? 25.186 -2.244 -13.093 1.00 77.06 317 THR A N 1
ATOM 2411 C CA . THR A 1 317 ? 26.174 -3.140 -12.471 1.00 77.06 317 THR A CA 1
ATOM 2412 C C . THR A 1 317 ? 25.727 -4.600 -12.403 1.00 77.06 317 THR A C 1
ATOM 2414 O O . THR A 1 317 ? 26.571 -5.494 -12.329 1.00 77.06 317 THR A O 1
ATOM 2417 N N . ALA A 1 318 ? 24.420 -4.867 -12.430 1.00 74.31 318 ALA A N 1
ATOM 2418 C CA . ALA A 1 318 ? 23.869 -6.215 -12.341 1.00 74.31 318 ALA A CA 1
ATOM 2419 C C . ALA A 1 318 ? 23.781 -6.884 -13.721 1.00 74.31 318 ALA A C 1
ATOM 2421 O O . ALA A 1 318 ? 22.905 -6.579 -14.535 1.00 74.31 318 ALA A O 1
ATOM 2422 N N . ALA A 1 319 ? 24.683 -7.830 -13.987 1.00 67.31 319 ALA A N 1
ATOM 2423 C CA . ALA A 1 319 ? 24.734 -8.529 -15.263 1.00 67.31 319 ALA A CA 1
ATOM 2424 C C . ALA A 1 319 ? 23.437 -9.319 -15.499 1.00 67.31 319 ALA A C 1
ATOM 2426 O O . ALA A 1 319 ? 23.035 -10.153 -14.691 1.00 67.31 319 ALA A O 1
ATOM 2427 N N . GLY A 1 320 ? 22.781 -9.060 -16.633 1.00 67.25 320 GLY A N 1
ATOM 2428 C CA . GLY A 1 320 ? 21.553 -9.753 -17.033 1.00 67.25 320 GLY A CA 1
ATOM 2429 C C . GLY A 1 320 ? 20.255 -9.180 -16.452 1.00 67.25 320 GLY A C 1
ATOM 2430 O O . GLY A 1 320 ? 19.196 -9.480 -17.002 1.00 67.25 320 GLY A O 1
ATOM 2431 N N . GLN A 1 321 ? 20.306 -8.301 -15.443 1.00 78.12 321 GLN A N 1
ATOM 2432 C CA . GLN A 1 321 ? 19.110 -7.623 -14.935 1.00 78.12 321 GLN A CA 1
ATOM 2433 C C . GLN A 1 321 ? 18.598 -6.617 -15.976 1.00 78.12 321 GLN A C 1
ATOM 2435 O O . GLN A 1 321 ? 19.364 -5.823 -16.525 1.00 78.12 321 GLN A O 1
ATOM 2440 N N . ARG A 1 322 ? 17.296 -6.653 -16.274 1.00 80.62 322 ARG A N 1
ATOM 2441 C CA . ARG A 1 322 ? 16.651 -5.720 -17.222 1.00 80.62 322 ARG A CA 1
ATOM 2442 C C . ARG A 1 322 ? 15.781 -4.674 -16.535 1.00 80.62 322 ARG A C 1
ATOM 2444 O O . ARG A 1 322 ? 15.677 -3.555 -17.034 1.00 80.62 322 ARG A O 1
ATOM 2451 N N . ALA A 1 323 ? 15.220 -5.036 -15.388 1.00 89.56 323 ALA A N 1
ATOM 2452 C CA . ALA A 1 323 ? 14.420 -4.170 -14.545 1.00 89.56 323 ALA A CA 1
ATOM 2453 C C . ALA A 1 323 ? 14.521 -4.612 -13.078 1.00 89.56 323 ALA A C 1
ATOM 2455 O O . ALA A 1 323 ? 14.877 -5.757 -12.798 1.00 89.56 323 ALA A O 1
ATOM 2456 N N . MET A 1 324 ? 14.211 -3.723 -12.140 1.00 93.31 324 MET A N 1
ATOM 2457 C CA . MET A 1 324 ? 14.103 -4.046 -10.712 1.00 93.31 324 MET A CA 1
ATOM 2458 C C . MET A 1 324 ? 12.638 -4.071 -10.290 1.00 93.31 324 MET A C 1
ATOM 2460 O O . MET A 1 324 ? 11.870 -3.207 -10.707 1.00 93.31 324 MET A O 1
ATOM 2464 N N . LEU A 1 325 ? 12.255 -5.032 -9.451 1.00 95.94 325 LEU A N 1
ATOM 2465 C CA . LEU A 1 325 ? 10.906 -5.083 -8.900 1.00 95.94 325 LEU A CA 1
ATOM 2466 C C . LEU A 1 325 ? 10.742 -3.978 -7.853 1.00 95.94 325 LEU A C 1
ATOM 2468 O O . LEU A 1 325 ? 11.521 -3.902 -6.902 1.00 95.94 325 LEU A O 1
ATOM 2472 N N . ALA A 1 326 ? 9.735 -3.133 -8.031 1.00 97.06 326 ALA A N 1
ATOM 2473 C CA . ALA A 1 326 ? 9.335 -2.102 -7.089 1.00 97.06 326 ALA A CA 1
ATOM 2474 C C . ALA A 1 326 ? 7.956 -2.417 -6.502 1.00 97.06 326 ALA A C 1
ATOM 2476 O O . ALA A 1 326 ? 7.078 -2.915 -7.208 1.00 97.06 326 ALA A O 1
ATOM 2477 N N . ARG A 1 327 ? 7.761 -2.107 -5.218 1.00 97.44 327 ARG A N 1
ATOM 2478 C CA . ARG A 1 327 ? 6.482 -2.248 -4.506 1.00 97.44 327 ARG A CA 1
ATOM 2479 C C . ARG A 1 327 ? 6.085 -0.929 -3.878 1.00 97.44 327 ARG A C 1
ATOM 2481 O O . ARG A 1 327 ? 6.876 -0.359 -3.131 1.00 97.44 327 ARG A O 1
ATOM 2488 N N . LEU A 1 328 ? 4.873 -0.471 -4.166 1.00 97.31 328 LEU A N 1
ATOM 2489 C CA . LEU A 1 328 ? 4.234 0.640 -3.472 1.00 97.31 328 LEU A CA 1
ATOM 2490 C C . LEU A 1 328 ? 3.411 0.082 -2.312 1.00 97.31 328 LEU A C 1
ATOM 2492 O O . LEU A 1 328 ? 2.588 -0.804 -2.528 1.00 97.31 328 LEU A O 1
ATOM 2496 N N . THR A 1 329 ? 3.607 0.638 -1.118 1.00 97.56 329 THR A N 1
ATOM 2497 C CA . THR A 1 329 ? 2.884 0.249 0.094 1.00 97.56 329 THR A CA 1
ATOM 2498 C C . THR A 1 329 ? 2.209 1.461 0.727 1.00 97.56 329 THR A C 1
ATOM 2500 O O . THR A 1 329 ? 2.862 2.483 0.959 1.00 97.56 329 THR A O 1
ATOM 2503 N N . LEU A 1 330 ? 0.921 1.325 1.052 1.00 97.38 330 LEU A N 1
ATOM 2504 C CA . LEU A 1 330 ? 0.173 2.269 1.879 1.00 97.38 330 LEU A CA 1
ATOM 2505 C C . LEU A 1 330 ? -0.282 1.569 3.158 1.00 97.38 330 LEU A C 1
ATOM 2507 O O . LEU A 1 330 ? -0.853 0.482 3.104 1.00 97.38 330 LEU A O 1
ATOM 2511 N N . LYS A 1 331 ? -0.028 2.192 4.308 1.00 95.75 331 LYS A N 1
ATOM 2512 C CA . LYS A 1 331 ? -0.326 1.617 5.618 1.00 95.75 331 LYS A CA 1
ATOM 2513 C C . LYS A 1 331 ? -1.779 1.866 6.028 1.00 95.75 331 LYS A C 1
ATOM 2515 O O . LYS A 1 331 ? -2.130 2.978 6.423 1.00 95.75 331 LYS A O 1
ATOM 2520 N N . GLY A 1 332 ? -2.586 0.807 5.973 1.00 90.31 332 GLY A N 1
ATOM 2521 C CA . GLY A 1 332 ? -4.039 0.807 6.159 1.00 90.31 332 GLY A CA 1
ATOM 2522 C C . GLY A 1 332 ? -4.485 1.438 7.467 1.00 90.31 332 GLY A C 1
ATOM 2523 O O . GLY A 1 332 ? -5.248 2.397 7.505 1.00 90.31 332 GLY A O 1
ATOM 2524 N N . ASN A 1 333 ? -3.892 0.943 8.552 1.00 88.75 333 ASN A N 1
ATOM 2525 C CA . ASN A 1 333 ? -4.247 1.297 9.928 1.00 88.75 333 ASN A CA 1
ATOM 2526 C C . ASN A 1 333 ? -3.815 2.708 10.353 1.00 88.75 333 ASN A C 1
ATOM 2528 O O . ASN A 1 333 ? -4.024 3.081 11.503 1.00 88.75 333 ASN A O 1
ATOM 2532 N N . PHE A 1 334 ? -3.167 3.471 9.472 1.00 91.62 334 PHE A N 1
ATOM 2533 C CA . PHE A 1 334 ? -2.609 4.780 9.813 1.00 91.62 334 PHE A CA 1
ATOM 2534 C C . PHE A 1 334 ? -3.082 5.889 8.883 1.00 91.62 334 PHE A C 1
ATOM 2536 O O . PHE A 1 334 ? -3.140 7.028 9.326 1.00 91.62 334 PHE A O 1
ATOM 2543 N N . ILE A 1 335 ? -3.416 5.582 7.626 1.00 93.31 335 ILE A N 1
ATOM 2544 C CA . ILE A 1 335 ? -3.963 6.567 6.686 1.00 93.31 335 ILE A CA 1
ATOM 2545 C C . ILE A 1 335 ? -5.457 6.727 6.954 1.00 93.31 335 ILE A C 1
ATOM 2547 O O . ILE A 1 335 ? -6.197 5.744 6.906 1.00 93.31 335 ILE A O 1
ATOM 2551 N N . GLN A 1 336 ? -5.890 7.963 7.212 1.00 92.75 336 GLN A N 1
ATOM 2552 C CA . GLN A 1 336 ? -7.274 8.282 7.574 1.00 92.75 336 GLN A CA 1
ATOM 2553 C C . GLN A 1 336 ? -7.916 9.253 6.586 1.00 92.75 336 GLN A C 1
ATOM 2555 O O . GLN A 1 336 ? -7.239 9.952 5.828 1.00 92.75 336 GLN A O 1
ATOM 2560 N N . SER A 1 337 ? -9.247 9.289 6.585 1.00 91.19 337 SER A N 1
ATOM 2561 C CA . SER A 1 337 ? -9.998 10.235 5.763 1.00 91.19 337 SER A CA 1
ATOM 2562 C C . SER A 1 337 ? -10.000 11.632 6.381 1.00 91.19 337 SER A C 1
ATOM 2564 O O . SER A 1 337 ? -10.051 11.772 7.603 1.00 91.19 337 SER A O 1
ATOM 2566 N N . ALA A 1 338 ? -10.076 12.667 5.551 1.00 87.44 338 ALA A N 1
ATOM 2567 C CA . ALA A 1 338 ? -10.320 14.015 6.042 1.00 87.44 338 ALA A CA 1
ATOM 2568 C C . ALA A 1 338 ? -11.746 14.116 6.623 1.00 87.44 338 ALA A C 1
ATOM 2570 O O . ALA A 1 338 ? -12.736 13.917 5.920 1.00 87.44 338 ALA A O 1
ATOM 2571 N N . GLY A 1 339 ? -11.861 14.431 7.916 1.00 79.31 339 GLY A N 1
ATOM 2572 C CA . GLY A 1 339 ? -13.149 14.687 8.575 1.00 79.31 339 GLY A CA 1
ATOM 2573 C C . GLY A 1 339 ? -13.908 13.454 9.086 1.00 79.31 339 GLY A C 1
ATOM 2574 O O . GLY A 1 339 ? -15.018 13.608 9.595 1.00 79.31 339 GLY A O 1
ATOM 2575 N N . SER A 1 340 ? -13.334 12.248 9.007 1.00 78.56 340 SER A N 1
ATOM 2576 C CA . SER A 1 340 ? -13.878 11.053 9.670 1.00 78.56 340 SER A CA 1
ATOM 2577 C C . SER A 1 340 ? -12.767 10.109 10.139 1.00 78.56 340 SER A C 1
ATOM 2579 O O . SER A 1 340 ? -11.661 10.149 9.611 1.00 78.56 340 SER A O 1
ATOM 2581 N N . LEU A 1 341 ? -13.069 9.223 11.095 1.00 78.81 341 LEU A N 1
ATOM 2582 C CA . LEU A 1 341 ? -12.119 8.229 11.625 1.00 78.81 341 LEU A CA 1
ATOM 2583 C C . LEU A 1 341 ? -11.941 6.992 10.719 1.00 78.81 341 LEU A C 1
ATOM 2585 O O . LEU A 1 341 ? -11.369 5.998 11.166 1.00 78.81 341 LEU A O 1
ATOM 2589 N N . ALA A 1 342 ? -12.445 7.032 9.480 1.00 85.19 342 ALA A N 1
ATOM 2590 C CA . ALA A 1 342 ? -12.312 5.933 8.530 1.00 85.19 342 ALA A CA 1
ATOM 2591 C C . ALA A 1 342 ? -10.846 5.735 8.127 1.00 85.19 342 ALA A C 1
ATOM 2593 O O . ALA A 1 342 ? -10.183 6.689 7.707 1.00 85.19 342 ALA A O 1
ATOM 2594 N N . HIS A 1 343 ? -10.372 4.497 8.222 1.00 90.12 343 HIS A N 1
ATOM 2595 C CA . HIS A 1 343 ? -9.025 4.101 7.809 1.00 90.12 343 HIS A CA 1
ATOM 2596 C C . HIS A 1 343 ? -8.999 3.585 6.366 1.00 90.12 343 HIS A C 1
ATOM 2598 O O . HIS A 1 343 ? -10.039 3.335 5.753 1.00 90.12 343 HIS A O 1
ATOM 2604 N N . LEU A 1 344 ? -7.801 3.429 5.804 1.00 91.06 344 LEU A N 1
ATOM 2605 C CA . LEU A 1 344 ? -7.617 2.824 4.489 1.00 91.06 344 LEU A CA 1
ATOM 2606 C C . LEU A 1 344 ? -7.957 1.324 4.513 1.00 91.06 344 LEU A C 1
ATOM 2608 O O . LEU A 1 344 ? -7.439 0.564 5.328 1.00 91.06 344 LEU A O 1
ATOM 2612 N N . ASP A 1 345 ? -8.819 0.932 3.577 1.00 90.12 345 ASP A N 1
ATOM 2613 C CA . ASP A 1 345 ? -9.162 -0.436 3.193 1.00 90.12 345 ASP A CA 1
ATOM 2614 C C . ASP A 1 345 ? -8.299 -0.833 1.990 1.00 90.12 345 ASP A C 1
ATOM 2616 O O . ASP A 1 345 ? -8.676 -0.710 0.814 1.00 90.12 345 ASP A O 1
ATOM 2620 N N . GLY A 1 346 ? -7.049 -1.170 2.290 1.00 87.69 346 GLY A N 1
ATOM 2621 C CA . GLY A 1 346 ? -6.025 -1.399 1.285 1.00 87.69 346 GLY A CA 1
ATOM 2622 C C . GLY A 1 346 ? -6.022 -2.801 0.689 1.00 87.69 346 GLY A C 1
ATOM 2623 O O . GLY A 1 346 ? -5.306 -3.004 -0.288 1.00 87.69 346 GLY A O 1
ATOM 2624 N N . ASP A 1 347 ? -6.805 -3.745 1.214 1.00 86.50 347 ASP A N 1
ATOM 2625 C CA . ASP A 1 347 ? -6.711 -5.155 0.833 1.00 86.50 347 ASP A CA 1
ATOM 2626 C C . ASP A 1 347 ? -6.864 -5.351 -0.684 1.00 86.50 347 ASP A C 1
ATOM 2628 O O . ASP A 1 347 ? -7.855 -4.962 -1.311 1.00 86.50 347 ASP A O 1
ATOM 2632 N N . THR A 1 348 ? -5.862 -5.965 -1.313 1.00 82.12 348 THR A N 1
ATOM 2633 C CA . THR A 1 348 ? -5.841 -6.174 -2.761 1.00 82.12 348 THR A CA 1
ATOM 2634 C C . THR A 1 348 ? -6.085 -7.633 -3.131 1.00 82.12 348 THR A C 1
ATOM 2636 O O . THR A 1 348 ? -5.450 -8.556 -2.627 1.00 82.12 348 THR A O 1
ATOM 2639 N N . PHE A 1 349 ? -6.992 -7.853 -4.087 1.00 76.62 349 PHE A N 1
ATOM 2640 C CA . PHE A 1 349 ? -7.296 -9.178 -4.628 1.00 76.62 349 PHE A CA 1
ATOM 2641 C C . PHE A 1 349 ? -7.105 -9.183 -6.143 1.00 76.62 349 PHE A C 1
ATOM 2643 O O . PHE A 1 349 ? -7.532 -8.257 -6.837 1.00 76.62 349 PHE A O 1
ATOM 2650 N N . SER A 1 350 ? -6.474 -10.233 -6.670 1.00 72.19 350 SER A N 1
ATOM 2651 C CA . SER A 1 350 ? -6.334 -10.413 -8.119 1.00 72.19 350 SER A CA 1
ATOM 2652 C C . SER A 1 350 ? -7.553 -11.127 -8.706 1.00 72.19 350 SER A C 1
ATOM 2654 O O . SER A 1 350 ? -8.046 -12.094 -8.125 1.00 72.19 350 SER A O 1
ATOM 2656 N N . ILE A 1 351 ? -8.025 -10.673 -9.868 1.00 67.38 351 ILE A N 1
ATOM 2657 C CA . ILE A 1 351 ? -9.006 -11.395 -10.689 1.00 67.38 351 ILE A CA 1
ATOM 2658 C C . ILE A 1 351 ? -8.312 -11.694 -12.009 1.00 67.38 351 ILE A C 1
ATOM 2660 O O . ILE A 1 351 ? -8.134 -10.795 -12.820 1.00 67.38 351 ILE A O 1
ATOM 2664 N N . ARG A 1 352 ? -7.868 -12.937 -12.206 1.00 68.69 352 ARG A N 1
ATOM 2665 C CA . ARG A 1 352 ? -7.236 -13.357 -13.462 1.00 68.69 352 ARG A CA 1
ATOM 2666 C C . ARG A 1 352 ? -8.273 -13.920 -14.422 1.00 68.69 352 ARG A C 1
ATOM 2668 O O . ARG A 1 352 ? -8.964 -14.879 -14.079 1.00 68.69 352 ARG A O 1
ATOM 2675 N N . GLU A 1 353 ? -8.316 -13.387 -15.635 1.00 69.62 353 GLU A N 1
ATOM 2676 C CA . GLU A 1 353 ? -9.107 -13.926 -16.736 1.00 69.62 353 GLU A CA 1
ATOM 2677 C C . GLU A 1 353 ? -8.240 -14.730 -17.719 1.00 69.62 353 GLU A C 1
ATOM 2679 O O . GLU A 1 353 ? -7.005 -14.671 -17.741 1.00 69.62 353 GLU A O 1
ATOM 2684 N N . ARG A 1 354 ? -8.892 -15.555 -18.546 1.00 58.56 354 ARG A N 1
ATOM 2685 C CA . ARG A 1 354 ? -8.206 -16.415 -19.518 1.00 58.56 354 ARG A CA 1
ATOM 2686 C C . ARG A 1 354 ? -7.600 -15.563 -20.639 1.00 58.56 354 ARG A C 1
ATOM 2688 O O . ARG A 1 354 ? -8.306 -15.179 -21.563 1.00 58.56 354 ARG A O 1
ATOM 2695 N N . GLY A 1 355 ? -6.287 -15.354 -20.599 1.00 64.62 355 GLY A N 1
ATOM 2696 C CA . GLY A 1 355 ? -5.549 -14.573 -21.602 1.00 64.62 355 GLY A CA 1
ATOM 2697 C C . GLY A 1 355 ? -4.728 -13.425 -21.014 1.00 64.62 355 GLY A C 1
ATOM 2698 O O . GLY A 1 355 ? -3.922 -12.840 -21.739 1.00 64.62 355 GLY A O 1
ATOM 2699 N N . ASP A 1 356 ? -4.878 -13.147 -19.716 1.00 62.84 356 ASP A N 1
ATOM 2700 C CA . ASP A 1 356 ? -4.101 -12.116 -19.037 1.00 62.84 356 ASP A CA 1
ATOM 2701 C C . ASP A 1 356 ? -2.607 -12.449 -19.022 1.00 62.84 356 ASP A C 1
ATOM 2703 O O . ASP A 1 356 ? -2.182 -13.534 -18.617 1.00 62.84 356 ASP A O 1
ATOM 2707 N N . ARG A 1 357 ? -1.796 -11.474 -19.445 1.00 67.38 357 ARG A N 1
ATOM 2708 C CA . ARG A 1 357 ? -0.329 -11.525 -19.344 1.00 67.38 357 ARG A CA 1
ATOM 2709 C C . ARG A 1 357 ? 0.198 -10.960 -18.018 1.00 67.38 357 ARG A C 1
ATOM 2711 O O . ARG A 1 357 ? 1.374 -11.144 -17.721 1.00 67.38 357 ARG A O 1
ATOM 2718 N N . ASN A 1 358 ? -0.673 -10.328 -17.225 1.00 70.19 358 ASN A N 1
ATOM 2719 C CA . ASN A 1 358 ? -0.347 -9.640 -15.974 1.00 70.19 358 ASN A CA 1
ATOM 2720 C C . ASN A 1 358 ? -1.190 -10.193 -14.809 1.00 70.19 358 ASN A C 1
ATOM 2722 O O . ASN A 1 358 ? -2.035 -11.072 -14.983 1.00 70.19 358 ASN A O 1
ATOM 2726 N N . THR A 1 359 ? -0.979 -9.661 -13.607 1.00 73.69 359 THR A N 1
ATOM 2727 C CA . THR A 1 359 ? -1.744 -10.000 -12.395 1.00 73.69 359 THR A CA 1
ATOM 2728 C C . THR A 1 359 ? -2.659 -8.839 -11.985 1.00 73.69 359 THR A C 1
ATOM 2730 O O . THR A 1 359 ? -2.380 -8.174 -10.988 1.00 73.69 359 THR A O 1
ATOM 2733 N N . PRO A 1 360 ? -3.718 -8.523 -12.757 1.00 73.62 360 PRO A N 1
ATOM 2734 C CA . PRO A 1 360 ? -4.498 -7.306 -12.556 1.00 73.62 360 PRO A CA 1
ATOM 2735 C C . PRO A 1 360 ? -5.126 -7.249 -11.160 1.00 73.62 360 PRO A C 1
ATOM 2737 O O . PRO A 1 360 ? -5.625 -8.244 -10.628 1.00 73.62 360 PRO A O 1
ATOM 2740 N N . LEU A 1 361 ? -5.096 -6.049 -10.584 1.00 76.75 361 LEU A N 1
ATOM 2741 C CA . LEU A 1 361 ? -5.736 -5.741 -9.313 1.00 76.75 361 LEU A CA 1
ATOM 2742 C C . LEU A 1 361 ? -7.222 -5.479 -9.536 1.00 76.75 361 LEU A C 1
ATOM 2744 O O . LEU A 1 361 ? -7.598 -4.727 -10.439 1.00 76.75 361 LEU A O 1
ATOM 2748 N N . ARG A 1 362 ? -8.062 -6.053 -8.677 1.00 76.00 362 ARG A N 1
ATOM 2749 C CA . ARG A 1 362 ? -9.452 -5.630 -8.548 1.00 76.00 362 ARG A CA 1
ATOM 2750 C C . ARG A 1 362 ? -9.477 -4.202 -7.998 1.00 76.00 362 ARG A C 1
ATOM 2752 O O . ARG A 1 362 ? -8.863 -3.928 -6.972 1.00 76.00 362 ARG A O 1
ATOM 2759 N N . SER A 1 363 ? -10.188 -3.314 -8.686 1.00 74.12 363 SER A N 1
ATOM 2760 C CA . SER A 1 363 ? -10.452 -1.946 -8.235 1.00 74.12 363 SER A CA 1
ATOM 2761 C C . SER A 1 363 ? -11.963 -1.738 -8.045 1.00 74.12 363 SER A C 1
ATOM 2763 O O . SER A 1 363 ? -12.740 -2.243 -8.864 1.00 74.12 363 SER A O 1
ATOM 2765 N N . PRO A 1 364 ? -12.404 -0.996 -7.010 1.00 81.00 364 PRO A N 1
ATOM 2766 C CA . PRO A 1 364 ? -11.591 -0.441 -5.919 1.00 81.00 364 PRO A CA 1
ATOM 2767 C C . PRO A 1 364 ? -10.991 -1.534 -5.012 1.00 81.00 364 PRO A C 1
ATOM 2769 O O . PRO A 1 364 ? -11.466 -2.671 -5.048 1.00 81.00 364 PRO A O 1
ATOM 2772 N N . SER A 1 365 ? -9.955 -1.199 -4.234 1.00 82.88 365 SER A N 1
ATOM 2773 C CA . SER A 1 365 ? -9.405 -2.097 -3.205 1.00 82.88 365 SER A CA 1
ATOM 2774 C C . SER A 1 365 ? -10.463 -2.465 -2.164 1.00 82.88 365 SER A C 1
ATOM 2776 O O . SER A 1 365 ? -11.450 -1.744 -1.988 1.00 82.88 365 SER A O 1
ATOM 2778 N N . GLY A 1 366 ? -10.240 -3.592 -1.496 1.00 81.00 366 GLY A N 1
ATOM 2779 C CA . GLY A 1 366 ? -10.984 -3.972 -0.312 1.00 81.00 366 GLY A CA 1
ATOM 2780 C C . GLY A 1 366 ? -12.422 -4.426 -0.535 1.00 81.00 366 GLY A C 1
ATOM 2781 O O . GLY A 1 366 ? -12.898 -4.616 -1.664 1.00 81.00 366 GLY A O 1
ATOM 2782 N N . ASP A 1 367 ? -13.130 -4.630 0.572 1.00 76.88 367 ASP A N 1
ATOM 2783 C CA . ASP A 1 367 ? -14.563 -4.947 0.612 1.00 76.88 367 ASP A CA 1
ATOM 2784 C C . ASP A 1 367 ? -15.421 -3.798 1.176 1.00 76.88 367 ASP A C 1
ATOM 2786 O O . ASP A 1 367 ? -16.646 -3.913 1.268 1.00 76.88 367 ASP A O 1
ATOM 2790 N N . GLY A 1 368 ? -14.791 -2.656 1.445 1.00 72.25 368 GLY A N 1
ATOM 2791 C CA . GLY A 1 368 ? -15.359 -1.474 2.071 1.00 72.25 368 GLY A CA 1
ATOM 2792 C C . GLY A 1 368 ? -15.156 -1.411 3.584 1.00 72.25 368 GLY A C 1
ATOM 2793 O O . GLY A 1 368 ? -15.741 -0.514 4.183 1.00 72.25 368 GLY A O 1
ATOM 2794 N N . ARG A 1 369 ? -14.393 -2.314 4.211 1.00 73.94 369 ARG A N 1
ATOM 2795 C CA . ARG A 1 369 ? -14.136 -2.311 5.661 1.00 73.94 369 ARG A CA 1
ATOM 2796 C C . ARG A 1 369 ? -12.792 -1.686 6.003 1.00 73.94 369 ARG A C 1
ATOM 2798 O O . ARG A 1 369 ? -11.803 -1.921 5.332 1.00 73.94 369 ARG A O 1
ATOM 2805 N N . ASP A 1 370 ? -12.760 -0.921 7.086 1.00 74.38 370 ASP A N 1
ATOM 2806 C CA . ASP A 1 370 ? -11.534 -0.314 7.603 1.00 74.38 370 ASP A CA 1
ATOM 2807 C C . ASP A 1 370 ? -10.437 -1.348 7.914 1.00 74.38 370 ASP A C 1
ATOM 2809 O O . ASP A 1 370 ? -10.685 -2.360 8.577 1.00 74.38 370 ASP A O 1
ATOM 2813 N N . GLY A 1 371 ? -9.201 -1.009 7.540 1.00 66.62 371 GLY A N 1
ATOM 2814 C CA . GLY A 1 371 ? -8.009 -1.799 7.836 1.00 66.62 371 GLY A CA 1
ATOM 2815 C C . GLY A 1 371 ? -7.569 -2.659 6.652 1.00 66.62 371 GLY A C 1
ATOM 2816 O O . GLY A 1 371 ? -8.384 -3.173 5.901 1.00 66.62 371 GLY A O 1
ATOM 2817 N N . GLY A 1 372 ? -6.253 -2.789 6.478 1.00 83.75 372 GLY A N 1
ATOM 2818 C CA . GLY A 1 372 ? -5.633 -3.487 5.345 1.00 83.75 372 GLY A CA 1
ATOM 2819 C C . GLY A 1 372 ? -4.589 -2.613 4.655 1.00 83.75 372 GLY A C 1
ATOM 2820 O O . GLY A 1 372 ? -4.872 -1.485 4.251 1.00 83.75 372 GLY A O 1
ATOM 2821 N N . ASP A 1 373 ? -3.353 -3.101 4.551 1.00 92.44 373 ASP A N 1
ATOM 2822 C CA . ASP A 1 373 ? -2.298 -2.392 3.824 1.00 92.44 373 ASP A CA 1
ATOM 2823 C C . ASP A 1 373 ? -2.528 -2.556 2.316 1.00 92.44 373 ASP A C 1
ATOM 2825 O O . ASP A 1 373 ? -2.742 -3.665 1.832 1.00 92.44 373 ASP A O 1
ATOM 2829 N N . PHE A 1 374 ? -2.438 -1.463 1.558 1.00 94.50 374 PHE A N 1
ATOM 2830 C CA . PHE A 1 374 ? -2.453 -1.556 0.100 1.00 94.50 374 PHE A CA 1
ATOM 2831 C C . PHE A 1 374 ? -1.055 -1.869 -0.409 1.00 94.50 374 PHE A C 1
ATOM 2833 O O . PHE A 1 374 ? -0.103 -1.152 -0.090 1.00 94.50 374 PHE A O 1
ATOM 2840 N N . GLU A 1 375 ? -0.950 -2.885 -1.263 1.00 93.44 375 GLU A N 1
ATOM 2841 C CA . GLU A 1 375 ? 0.271 -3.216 -1.990 1.00 93.44 375 GLU A CA 1
ATOM 2842 C C . GLU A 1 375 ? -0.007 -3.406 -3.487 1.00 93.44 375 GLU A C 1
ATOM 2844 O O . GLU A 1 375 ? -0.924 -4.130 -3.888 1.00 93.44 375 GLU A O 1
ATOM 2849 N N . CYS A 1 376 ? 0.828 -2.782 -4.321 1.00 93.06 376 CYS A N 1
ATOM 2850 C CA . CYS A 1 376 ? 0.945 -3.091 -5.745 1.00 93.06 376 CYS A CA 1
ATOM 2851 C C . CYS A 1 376 ? 2.416 -3.097 -6.177 1.00 93.06 376 CYS A C 1
ATOM 2853 O O . CYS A 1 376 ? 3.257 -2.451 -5.546 1.00 93.06 376 CYS A O 1
ATOM 2855 N N . TRP A 1 377 ? 2.734 -3.774 -7.282 1.00 94.62 377 TRP A N 1
ATOM 2856 C CA . TRP A 1 377 ? 4.112 -3.905 -7.763 1.00 94.62 377 TRP A CA 1
ATOM 2857 C C . TRP A 1 377 ? 4.275 -3.613 -9.252 1.00 94.62 377 TRP A C 1
ATOM 2859 O O . TRP A 1 377 ? 3.352 -3.739 -10.044 1.00 94.62 377 TRP A O 1
ATOM 2869 N N . PHE A 1 378 ? 5.473 -3.208 -9.652 1.00 94.25 378 PHE A N 1
ATOM 2870 C CA . PHE A 1 378 ? 5.809 -2.865 -11.034 1.00 94.25 378 PHE A CA 1
ATOM 2871 C C . PHE A 1 378 ? 7.318 -2.991 -11.251 1.00 94.25 378 PHE A C 1
ATOM 2873 O O . PHE A 1 378 ? 8.091 -3.065 -10.298 1.00 94.25 378 PHE A O 1
ATOM 2880 N N . TRP A 1 379 ? 7.753 -3.027 -12.505 1.00 93.81 379 TRP A N 1
ATOM 2881 C CA . TRP A 1 379 ? 9.150 -3.220 -12.882 1.00 93.81 379 TRP A CA 1
ATOM 2882 C C . TRP A 1 379 ? 9.779 -1.901 -13.328 1.00 93.81 379 TRP A C 1
ATOM 2884 O O . TRP A 1 379 ? 9.258 -1.219 -14.205 1.00 93.81 379 TRP A O 1
ATOM 2894 N N . LEU A 1 380 ? 10.913 -1.545 -12.728 1.00 93.56 380 LEU A N 1
ATOM 2895 C CA . LEU A 1 380 ? 11.705 -0.362 -13.052 1.00 93.56 380 LEU A CA 1
ATOM 2896 C C . LEU A 1 380 ? 12.825 -0.719 -14.026 1.00 93.56 380 LEU A C 1
ATOM 2898 O O . LEU A 1 380 ? 13.852 -1.265 -13.622 1.00 93.56 380 LEU A O 1
ATOM 2902 N N . ALA A 1 381 ? 12.634 -0.392 -15.298 1.00 90.06 381 ALA A N 1
ATOM 2903 C CA . ALA A 1 381 ? 13.635 -0.504 -16.346 1.00 90.06 381 ALA A CA 1
ATOM 2904 C C . ALA A 1 381 ? 14.506 0.756 -16.435 1.00 90.06 381 ALA A C 1
ATOM 2906 O O . ALA A 1 381 ? 14.130 1.843 -15.996 1.00 90.06 381 ALA A O 1
ATOM 2907 N N . GLN A 1 382 ? 15.680 0.605 -17.045 1.00 88.31 382 GLN A N 1
ATOM 2908 C CA . GLN A 1 382 ? 16.639 1.692 -17.239 1.00 88.31 382 GLN A CA 1
ATOM 2909 C C . GLN A 1 382 ? 16.028 2.878 -18.014 1.00 88.31 382 GLN A C 1
ATOM 2911 O O . GLN A 1 382 ? 15.040 2.722 -18.734 1.00 88.31 382 GLN A O 1
ATOM 2916 N N . PHE A 1 383 ? 16.632 4.065 -17.881 1.00 85.50 383 PHE A N 1
ATOM 2917 C CA . PHE A 1 383 ? 16.323 5.209 -18.741 1.00 85.50 383 PHE A CA 1
ATOM 2918 C C . PHE A 1 383 ? 16.289 4.811 -20.220 1.00 85.50 383 PHE A C 1
ATOM 2920 O O . PHE A 1 383 ? 17.093 4.003 -20.696 1.00 85.50 383 PHE A O 1
ATOM 2927 N N . CYS A 1 384 ? 15.372 5.429 -20.949 1.0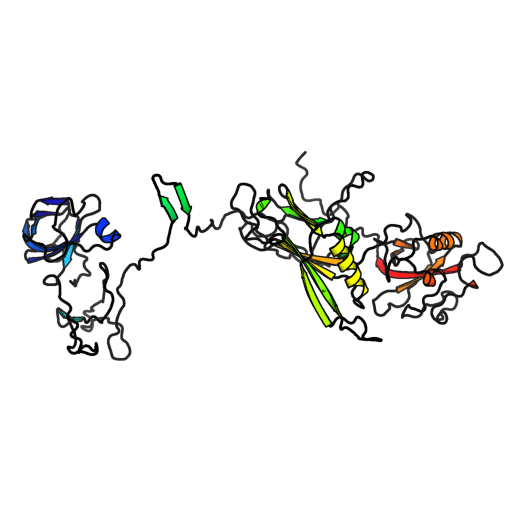0 83.56 384 CYS A N 1
ATOM 2928 C CA . CYS A 1 384 ? 15.251 5.264 -22.384 1.00 83.56 384 CYS A CA 1
ATOM 2929 C C . CYS A 1 384 ? 15.505 6.591 -23.108 1.00 83.56 384 CYS A C 1
ATOM 2931 O O . CYS A 1 384 ? 15.440 7.665 -22.509 1.00 83.56 384 CYS A O 1
ATOM 2933 N N . ASP A 1 385 ? 15.836 6.514 -24.393 1.00 84.62 385 ASP A N 1
ATOM 2934 C CA . ASP A 1 385 ? 16.045 7.682 -25.244 1.00 84.62 385 ASP A CA 1
ATOM 2935 C C . ASP A 1 385 ? 14.758 8.035 -26.017 1.00 84.62 385 ASP A C 1
ATOM 2937 O O . ASP A 1 385 ? 14.143 7.188 -26.670 1.00 84.62 385 ASP A O 1
ATOM 2941 N N . GLU A 1 386 ? 14.329 9.295 -25.928 1.00 83.44 386 GLU A N 1
ATOM 2942 C CA . GLU A 1 386 ? 13.106 9.807 -26.570 1.00 83.44 386 GLU A CA 1
ATOM 2943 C C . GLU A 1 386 ? 13.379 10.430 -27.954 1.00 83.44 386 GLU A C 1
ATOM 2945 O O . GLU A 1 386 ? 12.462 10.916 -28.614 1.00 83.44 386 GLU A O 1
ATOM 2950 N N . THR A 1 387 ? 14.632 10.423 -28.421 1.00 86.88 387 THR A N 1
ATOM 2951 C CA . THR A 1 387 ? 15.084 11.210 -29.580 1.00 86.88 387 THR A CA 1
ATOM 2952 C C . THR A 1 387 ? 15.041 10.455 -30.910 1.00 86.88 387 THR A C 1
ATOM 2954 O O . THR A 1 387 ? 15.509 10.976 -31.926 1.00 86.88 387 THR A O 1
ATOM 2957 N N . PHE A 1 388 ? 14.462 9.245 -30.952 1.00 89.06 388 PHE A N 1
ATOM 2958 C CA . PHE A 1 388 ? 14.293 8.523 -32.215 1.00 89.06 388 PHE A CA 1
ATOM 2959 C C . PHE A 1 388 ? 13.449 9.358 -33.200 1.00 89.06 388 PHE A C 1
ATOM 2961 O O . PHE A 1 388 ? 12.325 9.745 -32.858 1.00 89.06 388 PHE A O 1
ATOM 2968 N N . PRO A 1 389 ? 13.936 9.650 -34.423 1.00 91.12 389 PRO A N 1
ATOM 2969 C CA . PRO A 1 389 ? 13.236 10.568 -35.312 1.00 91.12 389 PRO A CA 1
ATOM 2970 C C . PRO A 1 389 ? 11.867 10.029 -35.750 1.00 91.12 389 PRO A C 1
ATOM 2972 O O . PRO A 1 389 ? 11.732 8.887 -36.193 1.00 91.12 389 PRO A O 1
ATOM 2975 N N . ARG A 1 390 ? 10.830 10.871 -35.672 1.00 86.12 390 ARG A N 1
ATOM 2976 C CA . ARG A 1 390 ? 9.475 10.500 -36.113 1.00 86.12 390 ARG A CA 1
ATOM 2977 C C . ARG A 1 390 ? 9.452 10.195 -37.614 1.00 86.12 390 ARG A C 1
ATOM 2979 O O . ARG A 1 390 ? 9.977 10.965 -38.411 1.00 86.12 390 ARG A O 1
ATOM 2986 N N . GLY A 1 391 ? 8.807 9.088 -37.989 1.00 86.06 391 GLY A N 1
ATOM 2987 C CA . GLY A 1 391 ? 8.665 8.657 -39.387 1.00 86.06 391 GLY A CA 1
ATOM 2988 C C . GLY A 1 391 ? 9.947 8.115 -40.029 1.00 86.06 391 GLY A C 1
ATOM 2989 O O . GLY A 1 391 ? 9.942 7.795 -41.215 1.00 86.06 391 GLY A O 1
ATOM 2990 N N . TYR A 1 392 ? 11.041 8.000 -39.273 1.00 92.62 392 TYR A N 1
ATOM 2991 C CA . TYR A 1 392 ? 12.289 7.454 -39.782 1.00 92.62 392 TYR A CA 1
ATOM 2992 C C . TYR A 1 392 ? 12.247 5.924 -39.822 1.00 92.62 392 TYR A C 1
ATOM 2994 O O . TYR A 1 392 ? 12.150 5.276 -38.783 1.00 92.62 392 TYR A O 1
ATOM 3002 N N . VAL A 1 393 ? 12.347 5.362 -41.032 1.00 94.81 393 VAL A N 1
ATOM 3003 C CA . VAL A 1 393 ? 12.398 3.914 -41.278 1.00 94.81 393 VAL A CA 1
ATOM 3004 C C . VAL A 1 393 ? 13.747 3.567 -41.932 1.00 94.81 393 VAL A C 1
ATOM 3006 O O . VAL A 1 393 ? 13.926 3.807 -43.128 1.00 94.81 393 VAL A O 1
ATOM 3009 N N . PRO A 1 394 ? 14.732 3.066 -41.162 1.00 94.25 394 PRO A N 1
ATOM 3010 C CA . PRO A 1 394 ? 16.110 2.892 -41.622 1.00 94.25 394 PRO A CA 1
ATOM 3011 C C . PRO A 1 394 ? 16.303 1.844 -42.725 1.00 94.25 394 PRO A C 1
ATOM 3013 O O . PRO A 1 394 ? 17.167 2.031 -43.586 1.00 94.25 394 PRO A O 1
ATOM 3016 N N . PHE A 1 395 ? 15.550 0.743 -42.695 1.00 95.12 395 PHE A N 1
ATOM 3017 C CA . PHE A 1 395 ? 15.723 -0.386 -43.610 1.00 95.12 395 PHE A CA 1
ATOM 3018 C C . PHE A 1 395 ? 14.620 -0.471 -44.666 1.00 95.12 395 PHE A C 1
ATOM 3020 O O . PHE A 1 395 ? 13.489 -0.035 -44.457 1.00 95.12 395 PHE A O 1
ATOM 3027 N N . GLY A 1 396 ? 14.944 -1.101 -45.796 1.00 91.06 396 GLY A N 1
ATOM 3028 C CA . GLY A 1 396 ? 13.949 -1.578 -46.759 1.00 91.06 396 GLY A CA 1
ATOM 3029 C C . GLY A 1 396 ? 13.129 -2.767 -46.230 1.00 91.06 396 GLY A C 1
ATOM 3030 O O . GLY A 1 396 ? 13.359 -3.262 -45.130 1.00 91.06 396 GLY A O 1
ATOM 3031 N N . SER A 1 397 ? 12.184 -3.266 -47.032 1.00 89.75 397 SER A N 1
ATOM 3032 C CA . SER A 1 397 ? 11.266 -4.352 -46.631 1.00 89.75 397 SER A CA 1
ATOM 3033 C C . SER A 1 397 ? 11.952 -5.691 -46.334 1.00 89.75 397 SER A C 1
ATOM 3035 O O . SER A 1 397 ? 11.422 -6.500 -45.575 1.00 89.75 397 SER A O 1
ATOM 3037 N N . ASN A 1 398 ? 13.128 -5.930 -46.919 1.00 88.19 398 ASN A N 1
ATOM 3038 C CA . ASN A 1 398 ? 13.884 -7.161 -46.722 1.00 88.19 398 ASN A CA 1
ATOM 3039 C C . ASN A 1 398 ? 14.826 -7.000 -45.528 1.00 88.19 398 ASN A C 1
ATOM 3041 O O . ASN A 1 398 ? 15.915 -6.434 -45.655 1.00 88.19 398 ASN A O 1
ATOM 3045 N N . ILE A 1 399 ? 14.397 -7.522 -44.381 1.00 91.88 399 ILE A N 1
ATOM 3046 C CA . ILE A 1 399 ? 15.222 -7.638 -43.180 1.00 91.88 399 ILE A CA 1
ATOM 3047 C C . ILE A 1 399 ? 15.367 -9.100 -42.754 1.00 91.88 399 ILE A C 1
ATOM 3049 O O . ILE A 1 399 ? 14.461 -9.912 -42.935 1.00 91.88 399 ILE A O 1
ATOM 3053 N N . GLN A 1 400 ? 16.507 -9.416 -42.156 1.00 92.00 400 GLN A N 1
ATOM 3054 C CA . GLN A 1 400 ? 16.817 -10.682 -41.505 1.00 92.00 400 GLN A CA 1
ATOM 3055 C C . GLN A 1 400 ? 17.059 -10.432 -40.016 1.00 92.00 400 GLN A C 1
ATOM 3057 O O . GLN A 1 400 ? 17.542 -9.372 -39.625 1.00 92.00 400 GLN A O 1
ATOM 3062 N N . LEU A 1 401 ? 16.717 -11.403 -39.176 1.00 92.19 401 LEU A N 1
ATOM 3063 C CA . LEU A 1 401 ? 16.959 -11.364 -37.736 1.00 92.19 401 LEU A CA 1
ATOM 3064 C C . LEU A 1 401 ? 17.956 -12.458 -37.380 1.00 92.19 401 LEU A C 1
ATOM 3066 O O . LEU A 1 401 ? 17.799 -13.600 -37.812 1.00 92.19 401 LEU A O 1
ATOM 3070 N N . THR A 1 402 ? 18.948 -12.128 -36.562 1.00 92.50 402 THR A N 1
ATOM 3071 C CA . THR A 1 402 ? 19.842 -13.143 -36.001 1.00 92.50 402 THR A CA 1
ATOM 3072 C C . THR A 1 402 ? 19.093 -14.072 -35.042 1.00 92.50 402 THR A C 1
ATOM 3074 O O . THR A 1 402 ? 17.989 -13.773 -34.559 1.00 92.50 402 THR A O 1
ATOM 3077 N N . ALA A 1 403 ? 19.740 -15.187 -34.690 1.00 89.06 403 ALA A N 1
ATOM 3078 C CA . ALA A 1 403 ? 19.416 -15.892 -33.456 1.00 89.06 403 ALA A CA 1
ATOM 3079 C C . ALA A 1 403 ? 19.523 -14.934 -32.255 1.00 89.06 403 ALA A C 1
ATOM 3081 O O . ALA A 1 403 ? 20.236 -13.926 -32.309 1.00 89.06 403 ALA A O 1
ATOM 3082 N N . ALA A 1 404 ? 18.768 -15.236 -31.202 1.00 88.75 404 ALA A N 1
ATOM 3083 C CA . ALA A 1 404 ? 18.843 -14.480 -29.965 1.00 88.75 404 ALA A CA 1
ATOM 3084 C C . ALA A 1 404 ? 20.157 -14.785 -29.232 1.00 88.75 404 ALA A C 1
ATOM 3086 O O . ALA A 1 404 ? 20.620 -15.927 -29.255 1.00 88.75 404 ALA A O 1
ATOM 3087 N N . ASP A 1 405 ? 20.747 -13.776 -28.598 1.00 85.19 405 ASP A N 1
ATOM 3088 C CA . ASP A 1 405 ? 21.885 -13.965 -27.702 1.00 85.19 405 ASP A CA 1
ATOM 3089 C C . ASP A 1 405 ? 21.444 -14.485 -26.320 1.00 85.19 405 ASP A C 1
ATOM 3091 O O . ASP A 1 405 ? 20.272 -14.784 -26.082 1.00 85.19 405 ASP A O 1
ATOM 3095 N N . VAL A 1 406 ? 22.388 -14.574 -25.378 1.00 77.44 406 VAL A N 1
ATOM 3096 C CA . VAL A 1 406 ? 22.134 -15.053 -24.006 1.00 77.44 406 VAL A CA 1
ATOM 3097 C C . VAL A 1 406 ? 21.130 -14.203 -23.218 1.00 77.44 406 VAL A C 1
ATOM 3099 O O . VAL A 1 406 ? 20.583 -14.680 -22.229 1.00 77.44 406 VAL A O 1
ATOM 3102 N N . ARG A 1 407 ? 20.875 -12.954 -23.630 1.00 75.75 407 ARG A N 1
ATOM 3103 C CA . ARG A 1 407 ? 19.866 -12.076 -23.020 1.00 75.75 407 ARG A CA 1
ATOM 3104 C C . ARG A 1 407 ? 18.527 -12.167 -23.745 1.00 75.75 407 ARG A C 1
ATOM 3106 O O . ARG A 1 407 ? 17.534 -11.659 -23.239 1.00 75.75 407 ARG A O 1
ATOM 3113 N N . GLY A 1 408 ? 18.474 -12.795 -24.915 1.00 84.62 408 GLY A N 1
ATOM 3114 C CA . GLY A 1 408 ? 17.312 -12.763 -25.794 1.00 84.62 408 GLY A CA 1
ATOM 3115 C C . GLY A 1 408 ? 17.350 -11.621 -26.817 1.00 84.62 408 GLY A C 1
ATOM 3116 O O . GLY A 1 408 ? 16.406 -11.499 -27.596 1.00 84.62 408 GLY A O 1
ATOM 3117 N N . ASP A 1 409 ? 18.402 -10.789 -26.824 1.00 90.38 409 ASP A N 1
ATOM 3118 C CA . ASP A 1 409 ? 18.554 -9.688 -27.782 1.00 90.38 409 ASP A CA 1
ATOM 3119 C C . ASP A 1 409 ? 18.869 -10.246 -29.179 1.00 90.38 409 ASP A C 1
ATOM 3121 O O . ASP A 1 409 ? 19.445 -11.324 -29.333 1.00 90.38 409 ASP A O 1
ATOM 3125 N N . ARG A 1 410 ? 18.504 -9.504 -30.224 1.00 94.25 410 ARG A N 1
ATOM 3126 C CA . ARG A 1 410 ? 18.733 -9.866 -31.630 1.00 94.25 410 ARG A CA 1
ATOM 3127 C C . ARG A 1 410 ? 19.373 -8.713 -32.383 1.00 94.25 410 ARG A C 1
ATOM 3129 O O . ARG A 1 410 ? 19.352 -7.568 -31.938 1.00 94.25 410 ARG A O 1
ATOM 3136 N N . VAL A 1 411 ? 19.882 -8.996 -33.573 1.00 95.25 411 VAL A N 1
ATOM 3137 C CA . VAL A 1 411 ? 20.292 -7.973 -34.532 1.00 95.25 411 VAL A CA 1
ATOM 3138 C C . VAL A 1 411 ? 19.423 -8.085 -35.781 1.00 95.25 411 VAL A C 1
ATOM 3140 O O . VAL A 1 411 ? 19.268 -9.162 -36.357 1.00 95.25 411 VAL A O 1
ATOM 3143 N N . VAL A 1 412 ? 18.831 -6.961 -36.180 1.00 95.06 412 VAL A N 1
ATOM 3144 C CA . VAL A 1 412 ? 18.147 -6.784 -37.463 1.00 95.06 412 VAL A CA 1
ATOM 3145 C C . VAL A 1 412 ? 19.204 -6.442 -38.499 1.00 95.06 412 VAL A C 1
ATOM 3147 O O . VAL A 1 412 ? 19.927 -5.472 -38.312 1.00 95.06 412 VAL A O 1
ATOM 3150 N N . VAL A 1 413 ? 19.289 -7.202 -39.583 1.00 94.38 413 VAL A N 1
ATOM 3151 C CA . VAL A 1 413 ? 20.173 -6.948 -40.727 1.00 94.38 413 VAL A CA 1
ATOM 3152 C C . VAL A 1 413 ? 19.310 -6.631 -41.934 1.00 94.38 413 VAL A C 1
ATOM 3154 O O . VAL A 1 413 ? 18.389 -7.378 -42.250 1.00 94.38 413 VAL A O 1
ATOM 3157 N N . GLY A 1 414 ? 19.587 -5.534 -42.626 1.00 92.62 414 GLY A N 1
ATOM 3158 C CA . GLY A 1 414 ? 18.779 -5.105 -43.759 1.00 92.62 414 GLY A CA 1
ATOM 3159 C C . GLY A 1 414 ? 19.541 -4.227 -44.733 1.00 92.62 414 GLY A C 1
ATOM 3160 O O . GLY A 1 414 ? 20.681 -3.821 -44.499 1.00 92.62 414 GLY A O 1
ATOM 3161 N N . THR A 1 415 ? 18.894 -3.920 -45.852 1.00 91.81 415 THR A N 1
ATOM 3162 C CA . THR A 1 415 ? 19.395 -2.924 -46.802 1.00 91.81 415 THR A CA 1
ATOM 3163 C C . THR A 1 415 ? 19.016 -1.522 -46.342 1.00 91.81 415 THR A C 1
ATOM 3165 O O . THR A 1 415 ? 17.842 -1.268 -46.071 1.00 91.81 415 THR A O 1
ATOM 3168 N N . MET A 1 416 ? 19.983 -0.610 -46.305 1.00 92.38 416 MET A N 1
ATOM 3169 C CA . MET A 1 416 ? 19.819 0.782 -45.885 1.00 92.38 416 MET A CA 1
ATOM 3170 C C . MET A 1 416 ? 20.331 1.727 -46.978 1.00 92.38 416 MET A C 1
ATOM 3172 O O . MET A 1 416 ? 21.345 1.456 -47.624 1.00 92.38 416 MET A O 1
ATOM 3176 N N . THR A 1 417 ? 19.636 2.844 -47.196 1.00 92.12 417 THR A N 1
ATOM 3177 C CA . THR A 1 417 ? 20.055 3.874 -48.160 1.00 92.12 417 THR A CA 1
ATOM 3178 C C . THR A 1 417 ? 21.157 4.769 -47.571 1.00 92.12 417 THR A C 1
ATOM 3180 O O . THR A 1 417 ? 21.253 4.898 -46.346 1.00 92.12 417 THR A O 1
ATOM 3183 N N . PRO A 1 418 ? 21.987 5.433 -48.400 1.00 89.31 418 PRO A N 1
ATOM 3184 C CA . PRO A 1 418 ? 22.992 6.380 -47.906 1.00 89.31 418 PRO A CA 1
ATOM 3185 C C . PRO A 1 418 ? 22.408 7.525 -47.064 1.00 89.31 418 PRO A C 1
ATOM 3187 O O . PRO A 1 418 ? 23.020 7.927 -46.074 1.00 89.31 418 PRO A O 1
ATOM 3190 N N . ASP A 1 419 ? 21.213 8.018 -47.408 1.00 89.94 419 ASP A N 1
ATOM 3191 C CA . ASP A 1 419 ? 20.529 9.064 -46.640 1.00 89.94 419 ASP A CA 1
ATOM 3192 C C . ASP A 1 419 ? 20.107 8.575 -45.253 1.00 89.94 419 ASP A C 1
ATOM 3194 O O . ASP A 1 419 ? 20.415 9.239 -44.261 1.00 89.94 419 ASP A O 1
ATOM 3198 N N . SER A 1 420 ? 19.484 7.393 -45.161 1.00 91.56 420 SER A N 1
ATOM 3199 C CA . SER A 1 420 ? 19.159 6.778 -43.869 1.00 91.56 420 SER A CA 1
ATOM 3200 C C . SER A 1 420 ? 20.427 6.543 -43.050 1.00 91.56 420 SER A C 1
ATOM 3202 O O . SER A 1 420 ? 20.495 6.890 -41.875 1.00 91.56 420 SER A O 1
ATOM 3204 N N . PHE A 1 421 ? 21.505 6.068 -43.673 1.00 91.62 421 PHE A N 1
ATOM 3205 C CA . PHE A 1 421 ? 22.771 5.872 -42.973 1.00 91.62 421 PHE A CA 1
ATOM 3206 C C . PHE A 1 421 ? 23.387 7.177 -42.445 1.00 91.62 421 PHE A C 1
ATOM 3208 O O . PHE A 1 421 ? 23.954 7.193 -41.350 1.00 91.62 421 PHE A O 1
ATOM 3215 N N . ARG A 1 422 ? 23.249 8.293 -43.173 1.00 90.12 422 ARG A N 1
ATOM 3216 C CA . ARG A 1 422 ? 23.638 9.625 -42.681 1.00 90.12 422 ARG A CA 1
ATOM 3217 C C . ARG A 1 422 ? 22.799 10.040 -41.470 1.00 90.12 422 ARG A C 1
ATOM 3219 O O . ARG A 1 422 ? 23.370 10.537 -40.504 1.00 90.12 422 ARG A O 1
ATOM 3226 N N . VAL A 1 423 ? 21.483 9.808 -41.495 1.00 91.88 423 VAL A N 1
ATOM 3227 C CA . VAL A 1 423 ? 20.599 10.078 -40.346 1.00 91.88 423 VAL A CA 1
ATOM 3228 C C . VAL A 1 423 ? 21.019 9.241 -39.137 1.00 91.88 423 VAL A C 1
ATOM 3230 O O . VAL A 1 423 ? 21.263 9.808 -38.077 1.00 91.88 423 VAL A O 1
ATOM 3233 N N . THR A 1 424 ? 21.212 7.926 -39.305 1.00 91.81 424 THR A N 1
ATOM 3234 C CA . THR A 1 424 ? 21.675 7.016 -38.241 1.00 91.81 424 THR A CA 1
ATOM 3235 C C . THR A 1 424 ? 22.972 7.498 -37.589 1.00 91.81 424 THR A C 1
ATOM 3237 O O . THR A 1 424 ? 23.096 7.490 -36.365 1.00 91.81 424 THR A O 1
ATOM 3240 N N . ARG A 1 425 ? 23.947 7.958 -38.386 1.00 89.88 425 ARG A N 1
ATOM 3241 C CA . ARG A 1 425 ? 25.231 8.446 -37.858 1.00 89.88 425 ARG A CA 1
ATOM 3242 C C . ARG A 1 425 ? 25.113 9.728 -37.035 1.00 89.88 425 ARG A C 1
ATOM 3244 O O . ARG A 1 425 ? 25.969 9.945 -36.179 1.00 89.88 425 ARG A O 1
ATOM 3251 N N . ASN A 1 426 ? 24.054 10.506 -37.244 1.00 90.69 426 ASN A N 1
ATOM 3252 C CA . ASN A 1 426 ? 23.773 11.748 -36.526 1.00 90.69 426 ASN A CA 1
ATOM 3253 C C . ASN A 1 426 ? 22.828 11.570 -35.328 1.00 90.69 426 ASN A C 1
ATOM 3255 O O . ASN A 1 426 ? 22.568 12.543 -34.623 1.00 90.69 426 ASN A O 1
ATOM 3259 N N . LEU A 1 427 ? 22.317 10.360 -35.073 1.00 92.56 427 LEU A N 1
ATOM 3260 C CA . LEU A 1 427 ? 21.529 10.088 -33.869 1.00 92.56 427 LEU A CA 1
ATOM 3261 C C . LEU A 1 427 ? 22.374 10.309 -32.609 1.00 92.56 427 LEU A C 1
ATOM 3263 O O . LEU A 1 427 ? 23.607 10.230 -32.643 1.00 92.56 427 LEU A O 1
ATOM 3267 N N . ARG A 1 428 ? 21.724 10.539 -31.470 1.00 93.06 428 ARG A N 1
ATOM 3268 C CA . ARG A 1 428 ? 22.412 10.640 -30.179 1.00 93.06 428 ARG A CA 1
ATOM 3269 C C . ARG A 1 428 ? 23.099 9.313 -29.830 1.00 93.06 428 ARG A C 1
ATOM 3271 O O . ARG A 1 428 ? 22.570 8.247 -30.137 1.00 93.06 428 ARG A O 1
ATOM 3278 N N . LEU A 1 429 ? 24.324 9.374 -29.304 1.00 93.75 429 LEU A N 1
ATOM 3279 C CA . LEU A 1 429 ? 25.031 8.190 -28.797 1.00 93.75 429 LEU A CA 1
ATOM 3280 C C . LEU A 1 429 ? 24.438 7.763 -27.448 1.00 93.75 429 LEU A C 1
ATOM 3282 O O . LEU A 1 429 ? 23.905 8.622 -26.746 1.00 93.75 429 LEU A O 1
ATOM 3286 N N . PRO A 1 430 ? 24.529 6.474 -27.081 1.00 92.81 430 PRO A N 1
ATOM 3287 C CA . PRO A 1 430 ? 24.035 6.022 -25.793 1.00 92.81 430 PRO A CA 1
ATOM 3288 C C . PRO A 1 430 ? 24.820 6.674 -24.645 1.00 92.81 430 PRO A C 1
ATOM 3290 O O . PRO A 1 430 ? 26.047 6.752 -24.699 1.00 92.81 430 PRO A O 1
ATOM 3293 N N . ASP A 1 431 ? 24.118 7.099 -23.598 1.00 87.62 431 ASP A N 1
ATOM 3294 C CA . ASP A 1 431 ? 24.697 7.620 -22.354 1.00 87.62 431 ASP A CA 1
ATOM 3295 C C . ASP A 1 431 ? 25.251 6.491 -21.460 1.00 87.62 431 ASP A C 1
ATOM 3297 O O . ASP A 1 431 ? 26.077 6.733 -20.581 1.00 87.62 431 ASP A O 1
ATOM 3301 N N . PHE A 1 432 ? 24.781 5.256 -21.663 1.00 85.50 432 PHE A N 1
ATOM 3302 C CA . PHE A 1 432 ? 25.191 4.054 -20.933 1.00 85.50 432 PHE A CA 1
ATOM 3303 C C . PHE A 1 432 ? 24.932 2.789 -21.761 1.00 85.50 432 PHE A C 1
ATOM 3305 O O . PHE A 1 432 ? 24.168 2.788 -22.733 1.00 85.50 432 PHE A O 1
ATOM 3312 N N . ASP A 1 433 ? 25.547 1.682 -21.349 1.00 83.25 433 ASP A N 1
ATOM 3313 C CA . ASP A 1 433 ? 25.446 0.410 -22.057 1.00 83.25 433 ASP A CA 1
ATOM 3314 C C . ASP A 1 433 ? 23.999 -0.074 -22.171 1.00 83.25 433 ASP A C 1
ATOM 3316 O O . ASP A 1 433 ? 23.251 -0.140 -21.195 1.00 83.25 433 ASP A O 1
ATOM 3320 N N . ASN A 1 434 ? 23.623 -0.495 -23.381 1.00 85.06 434 ASN A N 1
ATOM 3321 C CA . ASN A 1 434 ? 22.293 -1.028 -23.684 1.00 85.06 434 ASN A CA 1
ATOM 3322 C C . ASN A 1 434 ? 21.136 -0.041 -23.454 1.00 85.06 434 ASN A C 1
ATOM 3324 O O . ASN A 1 434 ? 20.013 -0.480 -23.191 1.00 85.06 434 ASN A O 1
ATOM 3328 N N . GLN A 1 435 ? 21.371 1.267 -23.592 1.00 89.38 435 GLN A N 1
ATOM 3329 C CA . GLN A 1 435 ? 20.279 2.238 -23.680 1.00 89.38 435 GLN A CA 1
ATOM 3330 C C . GLN A 1 435 ? 19.368 1.914 -24.870 1.00 89.38 435 GLN A C 1
ATOM 3332 O O . GLN A 1 435 ? 19.847 1.678 -25.979 1.00 89.38 435 GLN A O 1
ATOM 3337 N N . ALA A 1 436 ? 18.057 1.888 -24.638 1.00 90.12 436 ALA A N 1
ATOM 3338 C CA . ALA A 1 436 ? 17.037 1.638 -25.654 1.00 90.12 436 ALA A CA 1
ATOM 3339 C C . ALA A 1 436 ? 16.162 2.875 -25.868 1.00 90.12 436 ALA A C 1
ATOM 3341 O O . ALA A 1 436 ? 16.120 3.762 -25.018 1.00 90.12 436 ALA A O 1
ATOM 3342 N N . TYR A 1 437 ? 15.453 2.935 -26.992 1.00 89.00 437 TYR A N 1
ATOM 3343 C CA . TYR A 1 437 ? 14.461 3.984 -27.227 1.00 89.00 437 TYR A CA 1
ATOM 3344 C C . TYR A 1 437 ? 13.182 3.739 -26.412 1.00 89.00 437 TYR A C 1
ATOM 3346 O O . TYR A 1 437 ? 12.829 2.593 -26.137 1.00 89.00 437 TYR A O 1
ATOM 3354 N N . CYS A 1 438 ? 12.475 4.808 -26.029 1.00 79.25 438 CYS A N 1
ATOM 3355 C CA . CYS A 1 438 ? 11.340 4.753 -25.089 1.00 79.25 438 CYS A CA 1
ATOM 3356 C C . CYS A 1 438 ? 10.080 4.024 -25.577 1.00 79.25 438 CYS A C 1
ATOM 3358 O O . CYS A 1 438 ? 9.106 3.915 -24.835 1.00 79.25 438 CYS A O 1
ATOM 3360 N N . GLY A 1 439 ? 10.073 3.519 -26.806 1.00 80.94 439 GLY A N 1
ATOM 3361 C CA . GLY A 1 439 ? 8.974 2.725 -27.327 1.00 80.94 439 GLY A CA 1
ATOM 3362 C C . GLY A 1 439 ? 9.362 1.965 -28.589 1.00 80.94 439 GLY A C 1
ATOM 3363 O O . GLY A 1 439 ? 10.490 2.102 -29.074 1.00 80.94 439 GLY A O 1
ATOM 3364 N N . PRO A 1 440 ? 8.429 1.169 -29.138 1.00 86.50 440 PRO A N 1
ATOM 3365 C CA . PRO A 1 440 ? 8.654 0.452 -30.380 1.00 86.50 440 PRO A CA 1
ATOM 3366 C C . PRO A 1 440 ? 8.957 1.428 -31.522 1.00 86.50 440 PRO A C 1
ATOM 3368 O O . PRO A 1 440 ? 8.151 2.301 -31.843 1.00 86.50 440 PRO A O 1
ATOM 3371 N N . VAL A 1 441 ? 10.111 1.262 -32.160 1.00 90.75 441 VAL A N 1
ATOM 3372 C CA . VAL A 1 441 ? 10.517 2.023 -33.342 1.00 90.75 441 VAL A CA 1
ATOM 3373 C C . VAL A 1 441 ? 10.333 1.175 -34.592 1.00 90.75 441 VAL A C 1
ATOM 3375 O O . VAL A 1 441 ? 10.537 -0.042 -34.585 1.00 90.75 441 VAL A O 1
ATOM 3378 N N . GLN A 1 442 ? 9.938 1.815 -35.688 1.00 93.62 442 GLN A N 1
ATOM 3379 C CA . GLN A 1 442 ? 9.783 1.139 -36.966 1.00 93.62 442 GLN A CA 1
ATOM 3380 C C . GLN A 1 442 ? 11.137 1.066 -37.673 1.00 93.62 442 GLN A C 1
ATOM 3382 O O . GLN A 1 442 ? 11.606 2.062 -38.213 1.00 93.62 442 GLN A O 1
ATOM 3387 N N . LEU A 1 443 ? 11.773 -0.108 -37.679 1.00 94.75 443 LEU A N 1
ATOM 3388 C CA . LEU A 1 443 ? 13.070 -0.270 -38.349 1.00 94.75 443 LEU A CA 1
ATOM 3389 C C . LEU A 1 443 ? 12.934 -0.645 -39.830 1.00 94.75 443 LEU A C 1
ATOM 3391 O O . LEU A 1 443 ? 13.801 -0.296 -40.624 1.00 94.75 443 LEU A O 1
ATOM 3395 N N . ALA A 1 444 ? 11.845 -1.314 -40.209 1.00 93.69 444 ALA A N 1
ATOM 3396 C CA . ALA A 1 444 ? 11.502 -1.638 -41.594 1.00 93.69 444 ALA A CA 1
ATOM 3397 C C . ALA A 1 444 ? 9.992 -1.442 -41.823 1.00 93.69 444 ALA A C 1
ATOM 3399 O O . ALA A 1 444 ? 9.233 -1.447 -40.847 1.00 93.69 444 ALA A O 1
ATOM 3400 N N . PRO A 1 445 ? 9.519 -1.288 -43.075 1.00 93.62 445 PRO A N 1
ATOM 3401 C CA . PRO A 1 445 ? 8.099 -1.119 -43.369 1.00 93.62 445 PRO A CA 1
ATOM 3402 C C . PRO A 1 445 ? 7.233 -2.190 -42.688 1.00 93.62 445 PRO A C 1
ATOM 3404 O O . PRO A 1 445 ? 7.418 -3.387 -42.899 1.00 93.62 445 PRO A O 1
ATOM 3407 N N . GLY A 1 446 ? 6.314 -1.748 -41.827 1.00 89.44 446 GLY A N 1
ATOM 3408 C CA . GLY A 1 446 ? 5.417 -2.615 -41.050 1.00 89.44 446 GLY A CA 1
ATOM 3409 C C . GLY A 1 446 ? 6.068 -3.445 -39.930 1.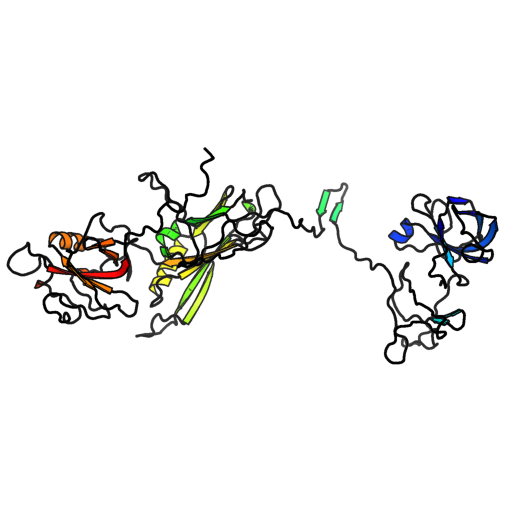00 89.44 446 GLY A C 1
ATOM 3410 O O . GLY A 1 446 ? 5.397 -4.301 -39.365 1.00 89.44 446 GLY A O 1
ATOM 3411 N N . ARG A 1 447 ? 7.348 -3.229 -39.595 1.00 91.44 447 ARG A N 1
ATOM 3412 C CA . ARG A 1 447 ? 8.083 -4.002 -38.577 1.00 91.44 447 ARG A CA 1
ATOM 3413 C C . ARG A 1 447 ? 8.553 -3.105 -37.431 1.00 91.44 447 ARG A C 1
ATOM 3415 O O . ARG A 1 447 ? 9.358 -2.197 -37.652 1.00 91.44 447 ARG A O 1
ATOM 3422 N N . PHE A 1 448 ? 8.084 -3.392 -36.219 1.00 91.75 448 PHE A N 1
ATOM 3423 C CA . PHE A 1 448 ? 8.356 -2.601 -35.019 1.00 91.75 448 PHE A CA 1
ATOM 3424 C C . PHE A 1 448 ? 9.221 -3.375 -34.026 1.00 91.75 448 PHE A C 1
ATOM 3426 O O . PHE A 1 448 ? 9.083 -4.590 -33.877 1.00 91.75 448 PHE A O 1
ATOM 3433 N N . PHE A 1 449 ? 10.126 -2.665 -33.357 1.00 92.38 449 PHE A N 1
ATOM 3434 C CA . PHE A 1 449 ? 11.091 -3.250 -32.432 1.00 92.38 449 PHE A CA 1
ATOM 3435 C C . PHE A 1 449 ? 11.353 -2.314 -31.260 1.00 92.38 449 PHE A C 1
ATOM 3437 O O . PHE A 1 449 ? 11.429 -1.102 -31.452 1.00 92.38 449 PHE A O 1
ATOM 3444 N N . VAL A 1 450 ? 11.616 -2.858 -30.075 1.00 90.38 450 VAL A N 1
ATOM 3445 C CA . VAL A 1 450 ? 12.323 -2.088 -29.040 1.00 90.38 450 VAL A CA 1
ATOM 3446 C C . VAL A 1 450 ? 13.803 -2.114 -29.400 1.00 90.38 450 VAL A C 1
ATOM 3448 O O . VAL A 1 450 ? 14.473 -3.136 -29.248 1.00 90.38 450 VAL A O 1
ATOM 3451 N N . ALA A 1 451 ? 14.300 -1.011 -29.956 1.00 93.19 451 ALA A N 1
ATOM 3452 C CA . ALA A 1 451 ? 15.657 -0.926 -30.484 1.00 93.19 451 ALA A CA 1
ATOM 3453 C C . ALA A 1 451 ? 16.624 -0.268 -29.494 1.00 93.19 451 ALA A C 1
ATOM 3455 O O . ALA A 1 451 ? 16.253 0.647 -28.755 1.00 93.19 451 ALA A O 1
ATOM 3456 N N . TYR A 1 452 ? 17.878 -0.717 -29.520 1.00 94.38 452 TYR A N 1
ATOM 3457 C CA . TYR A 1 452 ? 18.959 -0.083 -28.773 1.00 94.38 452 TYR A CA 1
ATOM 3458 C C . TYR A 1 452 ? 19.481 1.157 -29.507 1.00 94.38 452 TYR A C 1
ATOM 3460 O O . TYR A 1 452 ? 19.514 1.194 -30.740 1.00 94.38 452 TYR A O 1
ATOM 3468 N N . VAL A 1 453 ? 19.912 2.157 -28.742 1.00 94.56 453 VAL A N 1
ATOM 3469 C CA . VAL A 1 453 ? 20.671 3.307 -29.237 1.00 94.56 453 VAL A CA 1
ATOM 3470 C C . VAL A 1 453 ? 22.067 2.813 -29.611 1.00 94.56 453 VAL A C 1
ATOM 3472 O O . VAL A 1 453 ? 22.766 2.225 -28.784 1.00 94.56 453 VAL A O 1
ATOM 3475 N N . GLN A 1 454 ? 22.481 3.018 -30.860 1.00 94.62 454 GLN A N 1
ATOM 3476 C CA . GLN A 1 454 ? 23.729 2.436 -31.350 1.00 94.62 454 GLN A CA 1
ATOM 3477 C C . GLN A 1 454 ? 24.959 3.129 -30.784 1.00 94.62 454 GLN A C 1
ATOM 3479 O O . GLN A 1 454 ? 25.105 4.355 -30.866 1.00 94.62 454 GLN A O 1
ATOM 3484 N N . THR A 1 455 ? 25.899 2.306 -30.334 1.00 94.75 455 THR A N 1
ATOM 3485 C CA . THR A 1 455 ? 27.258 2.704 -29.971 1.00 94.75 455 THR A CA 1
ATOM 3486 C C . THR A 1 455 ? 28.044 3.216 -31.183 1.00 94.75 455 THR A C 1
ATOM 3488 O O . THR A 1 455 ? 27.688 2.988 -32.343 1.00 94.75 455 THR A O 1
ATOM 3491 N N . ALA A 1 456 ? 29.173 3.881 -30.928 1.00 92.75 456 ALA A N 1
ATOM 3492 C CA . ALA A 1 456 ? 30.071 4.333 -31.991 1.00 92.75 456 ALA A CA 1
ATOM 3493 C C . ALA A 1 456 ? 30.629 3.168 -32.838 1.00 92.75 456 ALA A C 1
ATOM 3495 O O . ALA A 1 456 ? 30.808 3.321 -34.046 1.00 92.75 456 ALA A O 1
ATOM 3496 N N . LEU A 1 457 ? 30.855 1.997 -32.227 1.00 93.81 457 LEU A N 1
ATOM 3497 C CA . LEU A 1 457 ? 31.312 0.790 -32.923 1.00 93.81 457 LEU A CA 1
ATOM 3498 C C . LEU A 1 457 ? 30.220 0.208 -33.826 1.00 93.81 457 LEU A C 1
ATOM 3500 O O . LEU A 1 457 ? 30.469 -0.019 -35.012 1.00 93.81 457 LEU A O 1
ATOM 3504 N N . GLU A 1 458 ? 29.000 0.049 -33.303 1.00 94.75 458 GLU A N 1
ATOM 3505 C CA . GLU A 1 458 ? 27.851 -0.428 -34.085 1.00 94.75 458 GLU A CA 1
ATOM 3506 C C . GLU A 1 458 ? 27.563 0.523 -35.259 1.00 94.75 458 GLU A C 1
ATOM 3508 O O . GLU A 1 458 ? 27.265 0.075 -36.366 1.00 94.75 458 GLU A O 1
ATOM 3513 N N . ARG A 1 459 ? 27.762 1.841 -35.081 1.00 92.12 459 ARG A N 1
ATOM 3514 C CA . ARG A 1 459 ? 27.647 2.817 -36.180 1.00 92.12 459 ARG A CA 1
ATOM 3515 C C . ARG A 1 459 ? 28.583 2.527 -37.348 1.00 92.12 459 ARG A C 1
ATOM 3517 O O . ARG A 1 459 ? 28.187 2.713 -38.499 1.00 92.12 459 ARG A O 1
ATOM 3524 N N . GLY A 1 460 ? 29.791 2.059 -37.045 1.00 90.12 460 GLY A N 1
ATOM 3525 C CA . GLY A 1 460 ? 30.795 1.620 -38.012 1.00 90.12 460 GLY A CA 1
ATOM 3526 C C . GLY A 1 460 ? 30.599 0.193 -38.531 1.00 90.12 460 GLY A C 1
ATOM 3527 O O . GLY A 1 460 ? 31.469 -0.294 -39.244 1.00 90.12 460 GLY A O 1
ATOM 3528 N N . GLY A 1 461 ? 29.498 -0.483 -38.185 1.00 92.12 461 GLY A N 1
ATOM 3529 C CA . GLY A 1 461 ? 29.216 -1.853 -38.614 1.00 92.12 461 GLY A CA 1
ATOM 3530 C C . GLY A 1 461 ? 29.874 -2.938 -37.759 1.00 92.12 461 GLY A C 1
ATOM 3531 O O . GLY A 1 461 ? 29.871 -4.100 -38.159 1.00 92.12 461 GLY A O 1
ATOM 3532 N N . ASN A 1 462 ? 30.450 -2.588 -36.607 1.00 94.94 462 ASN A N 1
ATOM 3533 C CA . ASN A 1 462 ? 31.116 -3.539 -35.727 1.00 94.94 462 ASN A CA 1
ATOM 3534 C C . ASN A 1 462 ? 30.166 -4.023 -34.618 1.00 94.94 462 ASN A C 1
ATOM 3536 O O . ASN A 1 462 ? 29.849 -3.266 -33.702 1.00 94.94 462 ASN A O 1
ATOM 3540 N N . TYR A 1 463 ? 29.757 -5.293 -34.696 1.00 94.44 463 TYR A N 1
ATOM 3541 C CA . TYR A 1 463 ? 28.908 -5.979 -33.713 1.00 94.44 463 TYR A CA 1
ATOM 3542 C C . TYR A 1 463 ? 29.657 -7.136 -33.040 1.00 94.44 463 TYR A C 1
ATOM 3544 O O . TYR A 1 463 ? 29.046 -8.128 -32.646 1.00 94.44 463 TYR A O 1
ATOM 3552 N N . SER A 1 464 ? 30.984 -7.044 -32.913 1.00 92.81 464 SER A N 1
ATOM 3553 C CA . SER A 1 464 ? 31.812 -8.111 -32.333 1.00 92.81 464 SER A CA 1
ATOM 3554 C C . SER A 1 464 ? 31.453 -8.459 -30.885 1.00 92.81 464 SER A C 1
ATOM 3556 O O . SER A 1 464 ? 31.711 -9.575 -30.443 1.00 92.81 464 SER A O 1
ATOM 3558 N N . SER A 1 465 ? 30.829 -7.531 -30.153 1.00 87.38 465 SER A N 1
ATOM 3559 C CA . SER A 1 465 ? 30.314 -7.753 -28.798 1.00 87.38 465 SER A CA 1
ATOM 3560 C C . SER A 1 465 ? 29.010 -8.558 -28.758 1.00 87.38 465 SER A C 1
ATOM 3562 O O . SER A 1 465 ? 28.614 -9.019 -27.688 1.00 87.38 465 SER A O 1
ATOM 3564 N N . PHE A 1 466 ? 28.327 -8.731 -29.893 1.00 90.06 466 PHE A N 1
ATOM 3565 C CA . PHE A 1 466 ? 27.081 -9.482 -29.965 1.00 90.06 466 PHE A CA 1
ATOM 3566 C C . PHE A 1 466 ? 27.357 -10.987 -30.047 1.00 90.06 466 PHE A C 1
ATOM 3568 O O . PHE A 1 466 ? 28.101 -11.452 -30.910 1.00 90.06 466 PHE A O 1
ATOM 3575 N N . GLY A 1 467 ? 26.735 -11.753 -29.147 1.00 84.81 467 GLY A N 1
ATOM 3576 C CA . GLY A 1 467 ? 27.078 -13.159 -28.914 1.00 84.81 467 GLY A CA 1
ATOM 3577 C C . GLY A 1 467 ? 26.600 -14.156 -29.975 1.00 84.81 467 GLY A C 1
ATOM 3578 O O . GLY A 1 467 ? 27.017 -15.311 -29.928 1.00 84.81 467 GLY A O 1
ATOM 3579 N N . ALA A 1 468 ? 25.742 -13.752 -30.918 1.00 88.56 468 ALA A N 1
ATOM 3580 C CA . ALA A 1 468 ? 25.251 -14.627 -31.986 1.00 88.56 468 ALA A CA 1
ATOM 3581 C C . ALA A 1 468 ? 25.827 -14.240 -33.368 1.00 88.56 468 ALA A C 1
ATOM 3583 O O . ALA A 1 468 ? 26.100 -13.061 -33.607 1.00 88.56 468 ALA A O 1
ATOM 3584 N N . PRO A 1 469 ? 26.009 -15.203 -34.296 1.00 90.88 469 PRO A N 1
ATOM 3585 C CA . PRO A 1 469 ? 26.508 -14.934 -35.645 1.00 90.88 469 PRO A CA 1
ATOM 3586 C C . PRO A 1 469 ? 25.661 -13.918 -36.417 1.00 90.88 469 PRO A C 1
ATOM 3588 O O . PRO A 1 469 ? 24.448 -14.084 -36.565 1.00 90.88 469 PRO A O 1
ATOM 3591 N N . LEU A 1 470 ? 26.317 -12.896 -36.968 1.00 92.81 470 LEU A N 1
ATOM 3592 C CA . LEU A 1 470 ? 25.707 -11.949 -37.895 1.00 92.81 470 LEU A CA 1
ATOM 3593 C C . LEU A 1 470 ? 25.789 -12.507 -39.320 1.00 92.81 470 LEU A C 1
ATOM 3595 O O . LEU A 1 470 ? 26.885 -12.662 -39.856 1.00 92.81 470 LEU A O 1
ATOM 3599 N N . ILE A 1 471 ? 24.648 -12.820 -39.933 1.00 91.00 471 ILE A N 1
ATOM 3600 C CA . ILE A 1 471 ? 24.594 -13.449 -41.260 1.00 91.00 471 ILE A CA 1
ATOM 3601 C C . ILE A 1 471 ? 24.608 -12.388 -42.365 1.00 91.00 471 ILE A C 1
ATOM 3603 O O . ILE A 1 471 ? 23.887 -11.392 -42.298 1.00 91.00 471 ILE A O 1
ATOM 3607 N N . ASP A 1 472 ? 25.434 -12.610 -43.385 1.00 88.12 472 ASP A N 1
ATOM 3608 C CA . ASP A 1 472 ? 25.492 -11.801 -44.594 1.00 88.12 472 ASP A CA 1
ATOM 3609 C C . ASP A 1 472 ? 24.303 -12.134 -45.509 1.00 88.12 472 ASP A C 1
ATOM 3611 O O . ASP A 1 472 ? 24.229 -13.248 -46.037 1.00 88.12 472 ASP A O 1
ATOM 3615 N N . PRO A 1 473 ? 23.396 -11.175 -45.771 1.00 85.38 473 PRO A N 1
ATOM 3616 C CA . PRO A 1 473 ? 22.217 -11.417 -46.595 1.00 85.38 473 PRO A CA 1
ATOM 3617 C C . PRO A 1 473 ? 22.537 -11.731 -48.065 1.00 85.38 473 PRO A C 1
ATOM 3619 O O . PRO A 1 473 ? 21.659 -12.228 -48.763 1.00 85.38 473 PRO A O 1
ATOM 3622 N N . LEU A 1 474 ? 23.753 -11.444 -48.557 1.00 83.44 474 LEU A N 1
ATOM 3623 C CA . LEU A 1 474 ? 24.151 -11.752 -49.938 1.00 83.44 474 LEU A CA 1
ATOM 3624 C C . LEU A 1 474 ? 24.713 -13.164 -50.101 1.00 83.44 474 LEU A C 1
ATOM 3626 O O . LEU A 1 474 ? 24.497 -13.791 -51.134 1.00 83.44 474 LEU A O 1
ATOM 3630 N N . THR A 1 475 ? 25.467 -13.646 -49.114 1.00 86.00 475 THR A N 1
ATOM 3631 C CA . THR A 1 475 ? 26.196 -14.922 -49.212 1.00 86.00 475 THR A CA 1
ATOM 3632 C C . THR A 1 475 ? 25.575 -16.029 -48.364 1.00 86.00 475 THR A C 1
ATOM 3634 O O . THR A 1 475 ? 25.872 -17.199 -48.584 1.00 86.00 475 THR A O 1
ATOM 3637 N N . GLY A 1 476 ? 24.732 -15.681 -47.386 1.00 85.12 476 GLY A N 1
ATOM 3638 C CA . GLY A 1 476 ? 24.188 -16.606 -46.389 1.00 85.12 476 GLY A CA 1
ATOM 3639 C C . GLY A 1 476 ? 25.210 -17.077 -45.344 1.00 85.12 476 GLY A C 1
ATOM 3640 O O . GLY A 1 476 ? 24.839 -17.807 -44.427 1.00 85.12 476 GLY A O 1
ATOM 3641 N N . GLY A 1 477 ? 26.480 -16.671 -45.459 1.00 88.69 477 GLY A N 1
ATOM 3642 C CA . GLY A 1 477 ? 27.542 -16.969 -44.497 1.00 88.69 477 GLY A CA 1
ATOM 3643 C C . GLY A 1 477 ? 27.621 -15.939 -43.369 1.00 88.69 477 GLY A C 1
ATOM 3644 O O . GLY A 1 477 ? 27.036 -14.865 -43.452 1.00 88.69 477 GLY A O 1
ATOM 3645 N N . GLN A 1 478 ? 28.359 -16.240 -42.300 1.00 93.12 478 GLN A N 1
ATOM 3646 C CA . GLN A 1 478 ? 28.592 -15.282 -41.216 1.00 93.12 478 GLN A CA 1
ATOM 3647 C C . GLN A 1 478 ? 29.573 -14.178 -41.653 1.00 93.12 478 GLN A C 1
ATOM 3649 O O . GLN A 1 478 ? 30.614 -14.466 -42.246 1.00 93.12 478 GLN A O 1
ATOM 3654 N N . PHE A 1 479 ? 29.292 -12.923 -41.293 1.00 93.38 479 PHE A N 1
ATOM 3655 C CA . PHE A 1 479 ? 30.273 -11.843 -41.369 1.00 93.38 479 PHE A CA 1
ATOM 3656 C C . PHE A 1 479 ? 31.460 -12.133 -40.436 1.00 93.38 479 PHE A C 1
ATOM 3658 O O . PHE A 1 479 ? 31.249 -12.303 -39.231 1.00 93.38 479 PHE A O 1
ATOM 3665 N N . PRO A 1 480 ? 32.710 -12.155 -40.938 1.00 93.75 480 PRO A N 1
ATOM 3666 C CA . PRO A 1 480 ? 33.882 -12.415 -40.107 1.00 93.75 480 PRO A CA 1
ATOM 3667 C C . PRO A 1 480 ? 33.926 -11.509 -38.868 1.00 93.75 480 PRO A C 1
ATOM 3669 O O . PRO A 1 480 ? 33.856 -10.285 -38.976 1.00 93.75 480 PRO A O 1
ATOM 3672 N N . GLY A 1 481 ? 33.995 -12.119 -37.680 1.00 92.94 481 GLY A N 1
ATOM 3673 C CA . GLY A 1 481 ? 34.031 -11.400 -36.401 1.00 92.94 481 GLY A CA 1
ATOM 3674 C C . GLY A 1 481 ? 32.784 -10.563 -36.081 1.00 92.94 481 GLY A C 1
ATOM 3675 O O . GLY A 1 481 ? 32.876 -9.663 -35.253 1.00 92.94 481 GLY A O 1
ATOM 3676 N N . ASN A 1 482 ? 31.645 -10.822 -36.738 1.00 94.75 482 ASN A N 1
ATOM 3677 C CA . ASN A 1 482 ? 30.431 -9.997 -36.666 1.00 94.75 482 ASN A CA 1
ATOM 3678 C C . ASN A 1 482 ? 30.662 -8.528 -37.082 1.00 94.75 482 ASN A C 1
ATOM 3680 O O . ASN A 1 482 ? 30.005 -7.613 -36.581 1.00 94.75 482 ASN A O 1
ATOM 3684 N N . VAL A 1 483 ? 31.588 -8.295 -38.018 1.00 95.62 483 VAL A N 1
ATOM 3685 C CA . VAL A 1 483 ? 31.880 -6.965 -38.568 1.00 95.62 483 VAL A CA 1
ATOM 3686 C C . VAL A 1 483 ? 31.379 -6.875 -40.004 1.00 95.62 483 VAL A C 1
ATOM 3688 O O . VAL A 1 483 ? 31.814 -7.635 -40.868 1.00 95.62 483 VAL A O 1
ATOM 3691 N N . ILE A 1 484 ? 30.491 -5.917 -40.275 1.00 92.94 484 ILE A N 1
ATOM 3692 C CA . ILE A 1 484 ? 30.078 -5.576 -41.637 1.00 92.94 484 ILE A CA 1
ATOM 3693 C C . ILE A 1 484 ? 31.240 -4.818 -42.301 1.00 92.94 484 ILE A C 1
ATOM 3695 O O . ILE A 1 484 ? 31.609 -3.744 -41.821 1.00 92.94 484 ILE A O 1
ATOM 3699 N N . PRO A 1 485 ? 31.834 -5.338 -43.392 1.00 91.00 485 PRO A N 1
ATOM 3700 C CA . PRO A 1 485 ? 32.957 -4.684 -44.056 1.00 91.00 485 PRO A CA 1
ATOM 3701 C C . PRO A 1 485 ? 32.602 -3.278 -44.549 1.00 91.00 485 PRO A C 1
ATOM 3703 O O . PRO A 1 485 ? 31.484 -3.045 -45.008 1.00 91.00 485 PRO A O 1
ATOM 3706 N N . ALA A 1 486 ? 33.565 -2.351 -44.522 1.00 86.94 486 ALA A N 1
ATOM 3707 C CA . ALA A 1 486 ? 33.322 -0.951 -44.879 1.00 86.94 486 ALA A CA 1
ATOM 3708 C C . ALA A 1 486 ? 32.678 -0.797 -46.267 1.00 86.94 486 ALA A C 1
ATOM 3710 O O . ALA A 1 486 ? 31.689 -0.086 -46.373 1.00 86.94 486 ALA A O 1
ATOM 3711 N N . ASN A 1 487 ? 33.154 -1.551 -47.270 1.00 84.81 487 ASN A N 1
ATOM 3712 C CA . ASN A 1 487 ? 32.630 -1.584 -48.648 1.00 84.81 487 ASN A CA 1
ATOM 3713 C C . ASN A 1 487 ? 31.184 -2.104 -48.782 1.00 84.81 487 ASN A C 1
ATOM 3715 O O . ASN A 1 487 ? 30.595 -2.044 -49.857 1.00 84.81 487 ASN A O 1
ATOM 3719 N N . ARG A 1 488 ? 30.612 -2.665 -47.714 1.00 87.81 488 ARG A N 1
ATOM 3720 C CA . ARG A 1 488 ? 29.221 -3.129 -47.659 1.00 87.81 488 ARG A CA 1
ATOM 3721 C C . ARG A 1 488 ? 28.308 -2.128 -46.962 1.00 87.81 488 ARG A C 1
ATOM 3723 O O . ARG A 1 488 ? 27.092 -2.240 -47.122 1.00 87.81 488 ARG A O 1
ATOM 3730 N N . LEU A 1 489 ? 28.865 -1.171 -46.217 1.00 88.75 489 LEU A N 1
ATOM 3731 C CA . LEU A 1 489 ? 28.093 -0.129 -45.548 1.00 88.75 489 LEU A CA 1
ATOM 3732 C C . LEU A 1 489 ? 27.498 0.845 -46.578 1.00 88.75 489 LEU A C 1
ATOM 3734 O O . LEU A 1 489 ? 28.130 1.128 -47.601 1.00 88.75 489 LEU A O 1
ATOM 3738 N N . PRO A 1 490 ? 26.307 1.413 -46.321 1.00 87.25 490 PRO A N 1
ATOM 3739 C CA . PRO A 1 490 ? 25.696 2.362 -47.245 1.00 87.25 490 PRO A CA 1
ATOM 3740 C C . PRO A 1 490 ? 26.616 3.565 -47.510 1.00 87.25 490 PRO A C 1
ATOM 3742 O O . PRO A 1 490 ? 27.082 4.231 -46.587 1.00 87.25 490 PRO A O 1
ATOM 3745 N N . GLY A 1 491 ? 26.885 3.863 -48.781 1.00 74.50 491 GLY A N 1
ATOM 3746 C CA . GLY A 1 491 ? 27.656 5.046 -49.180 1.00 74.50 491 GLY A CA 1
ATOM 3747 C C . GLY A 1 491 ? 29.167 5.025 -48.890 1.00 74.50 491 GLY A C 1
ATOM 3748 O O . GLY A 1 491 ? 29.818 6.036 -49.145 1.00 74.50 491 GLY A O 1
ATOM 3749 N N . ILE A 1 492 ? 29.755 3.922 -48.403 1.00 61.41 492 ILE A N 1
ATOM 3750 C CA . ILE A 1 492 ? 31.214 3.791 -48.230 1.00 61.41 492 ILE A CA 1
ATOM 3751 C C . ILE A 1 492 ? 31.712 2.594 -49.053 1.00 61.41 492 ILE A C 1
ATOM 3753 O O . ILE A 1 492 ? 31.903 1.517 -48.530 1.00 61.41 492 ILE A O 1
ATOM 3757 N N . GLY A 1 493 ? 31.953 2.786 -50.355 1.00 48.09 493 GLY A N 1
ATOM 3758 C CA . GLY A 1 493 ? 32.842 1.920 -51.151 1.00 48.09 493 GLY A CA 1
ATOM 3759 C C . GLY A 1 493 ? 32.212 0.886 -52.098 1.00 48.09 493 GLY A C 1
ATOM 3760 O O . GLY A 1 493 ? 32.251 -0.300 -51.812 1.00 48.09 493 GLY A O 1
ATOM 3761 N N . ALA A 1 494 ? 31.780 1.319 -53.289 1.00 40.97 494 ALA A N 1
ATOM 3762 C CA . ALA A 1 494 ? 32.390 0.951 -54.582 1.00 40.97 494 ALA A CA 1
ATOM 3763 C C . ALA A 1 494 ? 31.664 1.687 -55.733 1.00 40.97 494 ALA A C 1
ATOM 3765 O O . ALA A 1 494 ? 30.481 1.487 -55.982 1.00 40.97 494 ALA A O 1
ATOM 3766 N N . THR A 1 495 ? 32.386 2.549 -56.452 1.00 45.28 495 THR A N 1
ATOM 3767 C CA . THR A 1 495 ? 32.023 3.181 -57.745 1.00 45.28 495 THR A CA 1
ATOM 3768 C C . THR A 1 495 ? 30.822 4.141 -57.853 1.00 45.28 495 THR A C 1
ATOM 3770 O O . THR A 1 495 ? 30.749 4.836 -58.862 1.00 45.28 495 THR A O 1
ATOM 3773 N N . ALA A 1 496 ? 29.951 4.308 -56.848 1.00 48.28 496 ALA A N 1
ATOM 3774 C CA . ALA A 1 496 ? 28.942 5.381 -56.866 1.00 48.28 496 ALA A CA 1
ATOM 3775 C C . ALA A 1 496 ? 28.511 5.831 -55.448 1.00 48.28 496 ALA A C 1
ATOM 3777 O O . ALA A 1 496 ? 28.146 4.984 -54.633 1.00 48.28 496 ALA A O 1
ATOM 3778 N N . PRO A 1 497 ? 28.473 7.142 -55.134 1.00 49.09 497 PRO A N 1
ATOM 3779 C CA . PRO A 1 497 ? 28.092 7.675 -53.814 1.00 49.09 497 PRO A CA 1
ATOM 3780 C C . PRO A 1 497 ? 26.598 7.522 -53.442 1.00 49.09 497 PRO A C 1
ATOM 3782 O O . PRO A 1 497 ? 26.135 8.154 -52.497 1.00 49.09 497 PRO A O 1
ATOM 3785 N N . ALA A 1 498 ? 25.835 6.679 -54.145 1.00 58.03 498 ALA A N 1
ATOM 3786 C CA . ALA A 1 498 ? 24.377 6.593 -54.018 1.00 58.03 498 ALA A CA 1
ATOM 3787 C C . ALA A 1 498 ? 23.818 5.159 -53.893 1.00 58.03 498 ALA A C 1
ATOM 3789 O O . ALA A 1 498 ? 22.613 4.967 -54.033 1.00 58.03 498 ALA A O 1
ATOM 3790 N N . GLN A 1 499 ? 24.646 4.138 -53.643 1.00 73.50 499 GLN A N 1
ATOM 3791 C CA . GLN A 1 499 ? 24.154 2.757 -53.571 1.00 73.50 499 GLN A CA 1
ATOM 3792 C C . GLN A 1 499 ? 23.753 2.353 -52.143 1.00 73.50 499 GLN A C 1
ATOM 3794 O O . GLN A 1 499 ? 24.474 2.618 -51.177 1.00 73.50 499 GLN A O 1
ATOM 3799 N N . ALA A 1 500 ? 22.588 1.709 -52.014 1.00 84.50 500 ALA A N 1
ATOM 3800 C CA . ALA A 1 500 ? 22.148 1.089 -50.768 1.00 84.50 500 ALA A CA 1
ATOM 3801 C C . ALA A 1 500 ? 23.127 -0.016 -50.338 1.00 84.50 500 ALA A C 1
ATOM 3803 O O . ALA A 1 500 ? 23.632 -0.763 -51.175 1.00 84.50 500 ALA A O 1
ATOM 3804 N N . GLY A 1 501 ? 23.384 -0.114 -49.036 1.00 88.88 501 GLY A N 1
ATOM 3805 C CA . GLY A 1 501 ? 24.321 -1.075 -48.450 1.00 88.88 501 GLY A CA 1
ATOM 3806 C C . GLY A 1 501 ? 23.661 -1.975 -47.412 1.00 88.88 501 GLY A C 1
ATOM 3807 O O . GLY A 1 501 ? 22.519 -1.749 -47.010 1.00 88.88 501 GLY A O 1
ATOM 3808 N N . THR A 1 502 ? 24.386 -2.998 -46.967 1.00 91.94 502 THR A N 1
ATOM 3809 C CA . THR A 1 502 ? 23.988 -3.827 -45.827 1.00 91.94 502 THR A CA 1
ATOM 3810 C C . THR A 1 502 ? 24.296 -3.077 -44.539 1.00 91.94 502 THR A C 1
ATOM 3812 O O . THR A 1 502 ? 25.397 -2.562 -44.351 1.00 91.94 502 THR A O 1
ATOM 3815 N N . TYR A 1 503 ? 23.325 -3.030 -43.639 1.00 94.12 503 TYR A N 1
ATOM 3816 C CA . TYR A 1 503 ? 23.492 -2.441 -42.324 1.00 94.12 503 TYR A CA 1
ATOM 3817 C C . TYR A 1 503 ? 22.708 -3.227 -41.277 1.00 94.12 503 TYR A C 1
ATOM 3819 O O . TYR A 1 503 ? 21.861 -4.052 -41.628 1.00 94.12 503 TYR A O 1
ATOM 3827 N N . ALA A 1 504 ? 22.993 -2.989 -40.000 1.00 95.19 504 ALA A N 1
ATOM 3828 C CA . ALA A 1 504 ? 22.377 -3.730 -38.915 1.00 95.19 504 ALA A CA 1
ATOM 3829 C C . ALA A 1 504 ? 21.948 -2.841 -37.735 1.00 95.19 504 ALA A C 1
ATOM 3831 O O . ALA A 1 504 ? 22.348 -1.685 -37.611 1.00 95.19 504 ALA A O 1
ATOM 3832 N N . TRP A 1 505 ? 21.072 -3.355 -36.877 1.00 96.38 505 TRP A N 1
ATOM 3833 C CA . TRP A 1 505 ? 20.575 -2.646 -35.699 1.00 96.38 505 TRP A CA 1
ATOM 3834 C C . TRP A 1 505 ? 20.226 -3.641 -34.600 1.00 96.38 505 TRP A C 1
ATOM 3836 O O . TRP A 1 505 ? 19.471 -4.585 -34.830 1.00 96.38 505 TRP A O 1
ATOM 3846 N N . ARG A 1 506 ? 20.763 -3.442 -33.396 1.00 95.75 506 ARG A N 1
ATOM 3847 C CA . ARG A 1 506 ? 20.476 -4.316 -32.258 1.00 95.75 506 ARG A CA 1
ATOM 3848 C C . ARG A 1 506 ? 19.107 -4.002 -31.656 1.00 95.75 506 ARG A C 1
ATOM 3850 O O . ARG A 1 506 ? 18.772 -2.843 -31.415 1.00 95.75 506 ARG A O 1
ATOM 3857 N N . VAL A 1 507 ? 18.324 -5.038 -31.390 1.00 94.38 507 VAL A N 1
ATOM 3858 C CA . VAL A 1 507 ? 16.954 -4.946 -30.878 1.00 94.38 507 VAL A CA 1
ATOM 3859 C C . VAL A 1 507 ? 16.759 -5.882 -29.693 1.00 94.38 507 VAL A C 1
ATOM 3861 O O . VAL A 1 507 ? 17.329 -6.970 -29.644 1.00 94.38 507 VAL A O 1
ATOM 3864 N N . ARG A 1 508 ? 15.945 -5.449 -28.734 1.00 88.62 508 ARG A N 1
ATOM 3865 C CA . ARG A 1 508 ? 15.576 -6.225 -27.548 1.00 88.62 508 ARG A CA 1
ATOM 3866 C C . ARG A 1 508 ? 14.440 -7.196 -27.845 1.00 88.62 508 ARG A C 1
ATOM 3868 O O . ARG A 1 508 ? 14.494 -8.350 -27.441 1.00 88.62 508 ARG A O 1
ATOM 3875 N N . GLU A 1 509 ? 13.415 -6.722 -28.543 1.00 85.75 509 GLU A N 1
ATOM 3876 C CA . GLU A 1 509 ? 12.210 -7.494 -28.842 1.00 85.75 509 GLU A CA 1
ATOM 3877 C C . GLU A 1 509 ? 11.556 -7.049 -30.152 1.00 85.75 509 GLU A C 1
ATOM 3879 O O . GLU A 1 509 ? 11.793 -5.946 -30.654 1.00 85.75 509 GLU A O 1
ATOM 3884 N N . ILE A 1 510 ? 10.740 -7.948 -30.697 1.00 86.81 510 ILE A N 1
ATOM 3885 C CA . ILE A 1 510 ? 9.913 -7.735 -31.884 1.00 86.81 510 ILE A CA 1
ATOM 3886 C C . ILE A 1 510 ? 8.502 -7.426 -31.399 1.00 86.81 510 ILE A C 1
ATOM 3888 O O . ILE A 1 510 ? 7.998 -8.121 -30.519 1.00 86.81 510 ILE A O 1
ATOM 3892 N N . VAL A 1 511 ? 7.868 -6.415 -31.986 1.00 84.44 511 VAL A N 1
ATOM 3893 C CA . VAL A 1 511 ? 6.536 -5.960 -31.586 1.00 84.44 511 VAL A CA 1
ATOM 3894 C C . VAL A 1 511 ? 5.587 -6.074 -32.781 1.00 84.44 511 VAL A C 1
ATOM 3896 O O . VAL A 1 511 ? 5.855 -5.520 -33.849 1.00 84.44 511 VAL A O 1
ATOM 3899 N N . ASP A 1 512 ? 4.483 -6.810 -32.612 1.00 66.31 512 ASP A N 1
ATOM 3900 C CA . ASP A 1 512 ? 3.557 -7.173 -33.704 1.00 66.31 512 ASP A CA 1
ATOM 3901 C C . ASP A 1 512 ? 2.744 -5.983 -34.255 1.00 66.31 512 ASP A C 1
ATOM 3903 O O . ASP A 1 512 ? 2.261 -6.013 -35.385 1.00 66.31 512 ASP A O 1
ATOM 3907 N N . ALA A 1 513 ? 2.624 -4.906 -33.482 1.00 58.44 513 ALA A N 1
ATOM 3908 C CA . ALA A 1 513 ? 2.037 -3.622 -33.858 1.00 58.44 513 ALA A CA 1
ATOM 3909 C C . ALA A 1 513 ? 2.601 -2.550 -32.911 1.00 58.44 513 ALA A C 1
ATOM 3911 O O . ALA A 1 513 ? 3.105 -2.919 -31.849 1.00 58.44 513 ALA A O 1
ATOM 3912 N N . PRO A 1 514 ? 2.515 -1.240 -33.208 1.00 53.75 514 PRO A N 1
ATOM 3913 C CA . PRO A 1 514 ? 2.738 -0.215 -32.197 1.00 53.75 514 PRO A CA 1
ATOM 3914 C C . PRO A 1 514 ? 1.625 -0.334 -31.149 1.00 53.75 514 PRO A C 1
ATOM 3916 O O . PRO A 1 514 ? 0.622 0.375 -31.183 1.00 53.75 514 PRO A O 1
ATOM 3919 N N . TYR A 1 515 ? 1.777 -1.277 -30.224 1.00 41.00 515 TYR A N 1
ATOM 3920 C CA . TYR A 1 515 ? 1.026 -1.281 -28.994 1.00 41.00 515 TYR A CA 1
ATOM 3921 C C . TYR A 1 515 ? 1.598 -0.117 -28.203 1.00 41.00 515 TYR A C 1
ATOM 3923 O O . TYR A 1 515 ? 2.637 -0.226 -27.560 1.00 41.00 515 TYR A O 1
ATOM 3931 N N . TYR A 1 516 ? 0.954 1.041 -28.315 1.00 39.28 516 TYR A N 1
ATOM 3932 C CA . TYR A 1 516 ? 0.927 1.936 -27.179 1.00 39.28 516 TYR A CA 1
ATOM 3933 C C . TYR A 1 516 ? 0.138 1.164 -26.122 1.00 39.28 516 TYR A C 1
ATOM 3935 O O . TYR A 1 516 ? -1.066 0.993 -26.319 1.00 39.28 516 TYR A O 1
ATOM 3943 N N . PRO A 1 517 ? 0.737 0.720 -25.003 1.00 36.53 517 PRO A N 1
ATOM 3944 C CA . PRO A 1 517 ? -0.026 0.136 -23.896 1.00 36.53 517 PRO A CA 1
ATOM 3945 C C . PRO A 1 517 ? -1.048 1.107 -23.275 1.00 36.53 517 PRO A C 1
ATOM 3947 O O . PRO A 1 517 ? -1.698 0.790 -22.287 1.00 36.53 517 PRO A O 1
ATOM 3950 N N . TYR A 1 518 ? -1.221 2.284 -23.878 1.00 42.12 518 TYR A N 1
ATOM 3951 C CA . TYR A 1 518 ? -2.036 3.401 -23.447 1.00 42.12 518 TYR A CA 1
ATOM 3952 C C . TYR A 1 518 ? -3.034 3.784 -24.548 1.00 42.12 518 TYR A C 1
ATOM 3954 O O . TYR A 1 518 ? -3.064 4.922 -25.011 1.00 42.12 518 TYR A O 1
ATOM 3962 N N . SER A 1 519 ? -3.845 2.830 -25.014 1.00 28.72 519 SER A N 1
ATOM 3963 C CA . SER A 1 519 ? -5.041 3.169 -25.788 1.00 28.72 519 SER A CA 1
ATOM 3964 C C . SER A 1 519 ? -6.205 3.364 -24.816 1.00 28.72 519 SER A C 1
ATOM 3966 O O . SER A 1 519 ? -6.510 2.496 -24.004 1.00 28.72 519 SER A O 1
ATOM 3968 N N . SER A 1 520 ? -6.874 4.513 -24.894 1.00 33.97 520 SER A N 1
ATOM 3969 C CA . SER A 1 520 ? -8.035 4.881 -24.072 1.00 33.97 520 SER A CA 1
ATOM 3970 C C . SER A 1 520 ? -9.290 4.020 -24.312 1.00 33.97 520 SER A C 1
ATOM 3972 O O . SER A 1 520 ? -10.387 4.426 -23.937 1.00 33.97 520 SER A O 1
ATOM 3974 N N . ALA A 1 521 ? -9.165 2.887 -25.005 1.00 29.52 521 ALA A N 1
ATOM 3975 C CA . ALA A 1 521 ? -10.283 2.042 -25.408 1.00 29.52 521 ALA A CA 1
ATOM 3976 C C . ALA A 1 521 ? -10.861 1.203 -24.253 1.00 29.52 521 ALA A C 1
ATOM 3978 O O . ALA A 1 521 ? -12.041 0.868 -24.307 1.00 29.52 521 ALA A O 1
ATOM 3979 N N . ASP A 1 522 ? -10.099 0.979 -23.177 1.00 31.03 522 ASP A N 1
ATOM 3980 C CA . ASP A 1 522 ? -10.560 0.227 -21.995 1.00 31.03 522 ASP A CA 1
ATOM 3981 C C . ASP A 1 522 ? -11.352 1.083 -20.984 1.00 31.03 522 ASP A C 1
ATOM 3983 O O . ASP A 1 522 ? -11.790 0.585 -19.952 1.00 31.03 522 ASP A O 1
ATOM 3987 N N . PHE A 1 523 ? -11.582 2.372 -21.273 1.00 38.16 523 PHE A N 1
ATOM 3988 C CA . PHE A 1 523 ? -12.304 3.302 -20.389 1.00 38.16 523 PHE A CA 1
ATOM 3989 C C . PHE A 1 523 ? -13.791 3.491 -20.738 1.00 38.16 523 PHE A C 1
ATOM 3991 O O . PHE A 1 523 ? -14.431 4.425 -20.253 1.00 38.16 523 PHE A O 1
ATOM 3998 N N . ARG A 1 524 ? -14.398 2.602 -21.536 1.00 27.62 524 ARG A N 1
ATOM 3999 C CA . ARG A 1 524 ? -15.866 2.572 -21.681 1.00 27.62 524 ARG A CA 1
ATOM 4000 C C . ARG A 1 524 ? -16.494 1.894 -20.460 1.00 27.62 524 ARG A C 1
ATOM 4002 O O . ARG A 1 524 ? -16.923 0.750 -20.539 1.00 27.62 524 ARG A O 1
ATOM 4009 N N . GLY A 1 525 ? -16.530 2.595 -19.330 1.00 28.19 525 GLY A N 1
ATOM 4010 C CA . GLY A 1 525 ? -17.191 2.078 -18.129 1.00 28.19 525 GLY A CA 1
ATOM 4011 C C . GLY A 1 525 ? -17.285 3.015 -16.927 1.00 28.19 525 GLY A C 1
ATOM 4012 O O . GLY A 1 525 ? -18.057 2.719 -16.023 1.00 28.19 525 GLY A O 1
ATOM 4013 N N . ILE A 1 526 ? -16.569 4.143 -16.897 1.00 29.75 526 ILE A N 1
ATOM 4014 C CA . ILE A 1 526 ? -16.695 5.115 -15.801 1.00 29.75 526 ILE A CA 1
ATOM 4015 C C . ILE A 1 526 ? -17.287 6.390 -16.388 1.00 29.75 526 ILE A C 1
ATOM 4017 O O . ILE A 1 526 ? -16.701 7.015 -17.271 1.00 29.75 526 ILE A O 1
ATOM 4021 N N . GLY A 1 527 ? -18.525 6.654 -15.978 1.00 26.25 527 GLY A N 1
ATOM 4022 C CA . GLY A 1 527 ? -19.437 7.612 -16.577 1.00 26.25 527 GLY A CA 1
ATOM 4023 C C . GLY A 1 527 ? -18.876 9.023 -16.682 1.00 26.25 527 GLY A C 1
ATOM 4024 O O . GLY A 1 527 ? -18.233 9.547 -15.778 1.00 26.25 527 GLY A O 1
ATOM 4025 N N . SER A 1 528 ? -19.194 9.628 -17.819 1.00 28.30 528 SER A N 1
ATOM 4026 C CA . SER A 1 528 ? -19.365 11.060 -17.972 1.00 28.30 528 SER A CA 1
ATOM 4027 C C . SER A 1 528 ? -20.426 11.544 -16.985 1.00 28.30 528 SER A C 1
ATOM 4029 O O . SER A 1 528 ? -21.603 11.329 -17.237 1.00 28.30 528 SER A O 1
ATOM 4031 N N . ASP A 1 529 ? -20.007 12.143 -15.881 1.00 31.33 529 ASP A N 1
ATOM 4032 C CA . ASP A 1 529 ? -20.744 13.177 -15.153 1.00 31.33 529 ASP A CA 1
ATOM 4033 C C . ASP A 1 529 ? -19.775 13.778 -14.136 1.00 31.33 529 ASP A C 1
ATOM 4035 O O . ASP A 1 529 ? -19.404 13.094 -13.188 1.00 31.33 529 ASP A O 1
ATOM 4039 N N . LEU A 1 530 ? -19.319 15.009 -14.406 1.00 27.28 530 LEU A N 1
ATOM 4040 C CA . LEU A 1 530 ? -18.820 16.045 -13.479 1.00 27.28 530 LEU A CA 1
ATOM 4041 C C . LEU A 1 530 ? -17.925 17.023 -14.263 1.00 27.28 530 LEU A C 1
ATOM 4043 O O . LEU A 1 530 ? -16.710 16.848 -14.368 1.00 27.28 530 LEU A O 1
ATOM 4047 N N . ILE A 1 531 ? -18.578 18.028 -14.857 1.00 28.88 531 ILE A N 1
ATOM 4048 C CA . ILE A 1 531 ? -18.005 19.369 -15.060 1.00 28.88 531 ILE A CA 1
ATOM 4049 C C . ILE A 1 531 ? -18.267 20.157 -13.781 1.00 28.88 531 ILE A C 1
ATOM 4051 O O . ILE A 1 531 ? -19.398 20.011 -13.257 1.00 28.88 531 ILE A O 1
#

pLDDT: mean 83.35, std 15.29, range [26.25, 98.31]

Sequence (531 aa):
KWSRENGSVAARVESISGSEITLTAPGRDQLLGFATGDWIEVTDDLHELRGEPGSLIRIIEVNDRVLTVEAATLDGPAITQTEYQLGANAKVRRWESAGAQVVRLNVDGNGVVVEDGYLPLEDGVQVRFETGTFRTGDYWVIPARTEGATVEWPADGTQPAALAPHGIEHHYCRVGLISFTRALTRIDDCRCLFQPLCACGIRVRGVTLGVSTDQTAGRLTAVALRNDTEITLNQFARGVVVECDRDIDPETVSRATCFITVEAPMVMPGQEGPAAGRIFGYQNIVLNPAIVRAEGARIFWAADPFTVLALSRALQTAAGQRAMLARLTLKGNFIQSAGSLAHLDGDTFSIRERGDRNTPLRSPSGDGRDGGDFECWFWLAQFCDETFPRGYVPFGSNIQLTAADVRGDRVVVGTMTPDSFRVTRNLRLPDFDNQAYCGPVQLAPGRFFVAYVQTALERGGNYSSFGAPLIDPLTGGQFPGNVIPANRLPGIGATAPAQAGTYAWRVREIVDAPYYPYSSADFRGIGSDLI

Secondary structure (DSSP, 8-state):
---TTTT--EEEEEEEETTEEEES---SSSSSS--TT-EEEEE-HHHHHHT---EEEEEEEEETTEEEE-SS-SBSS---TTTS-GGGT-EEEEE-SSSS------B-TTS-B-S--EEE-STT-EEE--SS---TT-B----EETTTTEE-PPEETTEEPP-PPBSPPPP----EEEEESSSEEEEEE---PPPPTT-B-EEEEEEEEPPP--TTSS-----B--TTEEEEHHHHTT-EEEEESS-B-GGG-STTTEEEEEEEEEE-TT--GGGTT-EEEEEEEEPPEEEEEEETTEEEEEE-HHHHHHHHHHHHHSTT--EEEEEEEE-TTT-BBTTS-PBEE----B---TT-SS-PBPSS-SSSBS---EEEEEEEEPPEE--PPTT---EEEEEEEPPP-TTS-EEEEEEE-HHHHHHHHHSPPPSSTT-EESS-EEEETTEEEEEBPPPHHHHTTB-TT-SS--B-TTTSSBPGGGB--GGGSTTSSSS-TT--EEEEEEEEEEESS---S--GGGGTTS-----